Protein AF-A0A9D8N7C9-F1 (afdb_monomer)

Mean predicted aligned error: 7.02 Å

Structure (mmCIF, N/CA/C/O backbone):
data_AF-A0A9D8N7C9-F1
#
_entry.id   AF-A0A9D8N7C9-F1
#
loop_
_atom_site.group_PDB
_atom_site.id
_atom_site.type_symbol
_atom_site.label_atom_id
_atom_site.label_alt_id
_atom_site.label_comp_id
_atom_site.label_asym_id
_atom_site.label_entity_id
_atom_site.label_seq_id
_atom_site.pdbx_PDB_ins_code
_atom_site.Cartn_x
_atom_site.Cartn_y
_atom_site.Cartn_z
_atom_site.occupancy
_atom_site.B_iso_or_equiv
_atom_site.auth_seq_id
_atom_site.auth_comp_id
_atom_site.auth_asym_id
_atom_site.auth_atom_id
_atom_site.pdbx_PDB_model_num
ATOM 1 N N . MET A 1 1 ? 4.589 30.681 7.496 1.00 34.78 1 MET A N 1
ATOM 2 C CA . MET A 1 1 ? 4.362 29.617 6.488 1.00 34.78 1 MET A CA 1
ATOM 3 C C . MET A 1 1 ? 5.664 28.950 6.011 1.00 34.78 1 MET A C 1
ATOM 5 O O . MET A 1 1 ? 5.647 28.326 4.965 1.00 34.78 1 MET A O 1
ATOM 9 N N . ASN A 1 2 ? 6.758 29.014 6.794 1.00 29.53 2 ASN A N 1
ATOM 10 C CA . ASN A 1 2 ? 8.065 28.413 6.467 1.00 29.53 2 ASN A CA 1
ATOM 11 C C . ASN A 1 2 ? 8.733 27.691 7.665 1.00 29.53 2 ASN A C 1
ATOM 13 O O . ASN A 1 2 ? 9.914 27.383 7.609 1.00 29.53 2 ASN A O 1
ATOM 17 N N . GLU A 1 3 ? 7.995 27.392 8.743 1.00 24.97 3 GLU A N 1
ATOM 18 C CA . GLU A 1 3 ? 8.553 26.773 9.970 1.00 24.97 3 GLU A CA 1
ATOM 19 C C . GLU A 1 3 ? 7.894 25.439 10.372 1.00 24.97 3 GLU A C 1
ATOM 21 O O . GLU A 1 3 ? 8.267 24.838 11.372 1.00 24.97 3 GLU A O 1
ATOM 26 N N . LEU A 1 4 ? 6.965 24.916 9.565 1.00 28.16 4 LEU A N 1
ATOM 27 C CA . LEU A 1 4 ? 6.361 23.588 9.774 1.00 28.16 4 LEU A CA 1
ATOM 28 C C . LEU A 1 4 ? 7.067 22.462 8.992 1.00 28.16 4 LEU A C 1
ATOM 30 O O . LEU A 1 4 ? 6.778 21.294 9.223 1.00 28.16 4 LEU A O 1
ATOM 34 N N . LYS A 1 5 ? 8.021 22.788 8.106 1.00 29.34 5 LYS A N 1
ATOM 35 C CA . LYS A 1 5 ? 8.731 21.813 7.251 1.00 29.34 5 LYS A CA 1
ATOM 36 C C . LYS A 1 5 ? 10.056 21.288 7.829 1.00 29.34 5 LYS A C 1
ATOM 38 O O . LYS A 1 5 ? 10.644 20.384 7.254 1.00 29.34 5 LYS A O 1
ATOM 43 N N . THR A 1 6 ? 10.515 21.790 8.978 1.00 29.12 6 THR A N 1
ATOM 44 C CA . THR A 1 6 ? 11.883 21.512 9.475 1.00 29.12 6 THR A CA 1
ATOM 45 C C . THR A 1 6 ? 11.936 20.654 10.746 1.00 29.12 6 THR A C 1
ATOM 47 O O . THR A 1 6 ? 13.023 20.332 11.221 1.00 29.12 6 THR A O 1
ATOM 50 N N . ASN A 1 7 ? 10.789 20.251 11.309 1.00 28.12 7 ASN A N 1
ATOM 51 C CA . ASN A 1 7 ? 10.747 19.515 12.584 1.00 28.12 7 ASN A CA 1
ATOM 52 C C . ASN A 1 7 ? 10.652 17.986 12.464 1.00 28.12 7 ASN A C 1
ATOM 54 O O . ASN A 1 7 ? 10.838 17.309 13.473 1.00 28.12 7 ASN A O 1
ATOM 58 N N . TYR A 1 8 ? 10.467 17.432 11.263 1.00 35.28 8 TYR A N 1
ATOM 59 C CA . TYR A 1 8 ? 10.447 15.975 11.065 1.00 35.28 8 TYR A CA 1
ATOM 60 C C . TYR A 1 8 ? 11.842 15.350 10.865 1.00 35.28 8 TYR A C 1
ATOM 62 O O . TYR A 1 8 ? 12.012 14.164 11.102 1.00 35.28 8 TYR A O 1
ATOM 70 N N . MET A 1 9 ? 12.872 16.149 10.558 1.00 31.23 9 MET A N 1
ATOM 71 C CA . MET A 1 9 ? 14.242 15.665 10.287 1.00 31.23 9 MET A CA 1
ATOM 72 C C . MET A 1 9 ? 15.200 15.733 11.494 1.00 31.23 9 MET A C 1
ATOM 74 O O . MET A 1 9 ? 16.358 15.345 11.395 1.00 31.23 9 MET A O 1
ATOM 78 N N . LYS A 1 10 ? 14.762 16.248 12.653 1.00 27.30 10 LYS A N 1
ATOM 79 C CA . LYS A 1 10 ? 15.662 16.545 13.791 1.00 27.30 10 LYS A CA 1
ATOM 80 C C . LYS A 1 10 ? 15.684 15.518 14.927 1.00 27.30 10 LYS A C 1
ATOM 82 O O . LYS A 1 10 ? 16.455 15.703 15.863 1.00 27.30 10 LYS A O 1
ATOM 87 N N . HIS A 1 11 ? 14.901 14.440 14.869 1.00 30.00 11 HIS A N 1
ATOM 88 C CA . HIS A 1 11 ? 14.816 13.474 15.980 1.00 30.00 11 HIS A CA 1
ATOM 89 C C . HIS A 1 11 ? 15.692 12.213 15.841 1.00 30.00 11 HIS A C 1
ATOM 91 O O . HIS A 1 11 ? 15.720 11.414 16.771 1.00 30.00 11 HIS A O 1
ATOM 97 N N . TYR A 1 12 ? 16.492 12.075 14.777 1.00 31.92 12 TYR A N 1
ATOM 98 C CA . TYR A 1 12 ? 17.472 10.978 14.644 1.00 31.92 12 TYR A CA 1
ATOM 99 C C . TYR A 1 12 ? 18.850 11.265 15.277 1.00 31.92 12 TYR A C 1
ATOM 101 O O . TYR A 1 12 ? 19.696 10.380 15.379 1.00 31.92 12 TYR A O 1
ATOM 109 N N . TYR A 1 13 ? 19.080 12.477 15.793 1.00 29.83 13 TYR A N 1
ATOM 110 C CA . TYR A 1 13 ? 20.412 12.955 16.193 1.00 29.83 13 TYR A CA 1
ATOM 111 C C . TYR A 1 13 ? 20.994 12.406 17.514 1.00 29.83 13 TYR A C 1
ATOM 113 O O . TYR A 1 13 ? 22.057 12.861 17.930 1.00 29.83 13 TYR A O 1
ATOM 121 N N . TYR A 1 14 ? 20.370 11.419 18.168 1.00 26.64 14 TYR A N 1
ATOM 122 C CA . TYR A 1 14 ? 20.896 10.847 19.422 1.00 26.64 14 TYR A CA 1
ATOM 123 C C . TYR A 1 14 ? 21.146 9.330 19.420 1.00 26.64 14 TYR A C 1
ATOM 125 O O . TYR A 1 14 ? 21.561 8.805 20.450 1.00 26.64 14 TYR A O 1
ATOM 133 N N . LEU A 1 15 ? 20.980 8.619 18.295 1.00 29.38 15 LEU A N 1
ATOM 134 C CA . LEU A 1 15 ? 21.134 7.152 18.270 1.00 29.38 15 LEU A CA 1
ATOM 135 C C . LEU A 1 15 ? 22.480 6.618 17.737 1.00 29.38 15 LEU A C 1
ATOM 137 O O . LEU A 1 15 ? 22.733 5.421 17.828 1.00 29.38 15 LEU A O 1
ATOM 141 N N . ALA A 1 16 ? 23.377 7.469 17.236 1.00 28.81 16 ALA A N 1
ATOM 142 C CA . ALA A 1 16 ? 24.594 7.030 16.536 1.00 28.81 16 ALA A CA 1
ATOM 143 C C . ALA A 1 16 ? 25.861 6.904 17.413 1.00 28.81 16 ALA A C 1
ATOM 145 O O . ALA A 1 16 ? 26.976 6.964 16.897 1.00 28.81 16 ALA A O 1
ATOM 146 N N . LEU A 1 17 ? 25.740 6.753 18.737 1.00 27.50 17 LEU A N 1
ATOM 147 C CA . LEU A 1 17 ? 26.907 6.820 19.631 1.00 27.50 17 LEU A CA 1
ATOM 148 C C . LEU A 1 17 ? 26.978 5.692 20.662 1.00 27.50 17 LEU A C 1
ATOM 150 O O . LEU A 1 17 ? 27.202 5.956 21.837 1.00 27.50 17 LEU A O 1
ATOM 154 N N . LEU A 1 18 ? 26.817 4.431 20.241 1.00 28.52 18 LEU A N 1
ATOM 155 C CA . LEU A 1 18 ? 27.216 3.293 21.086 1.00 28.52 18 LEU A CA 1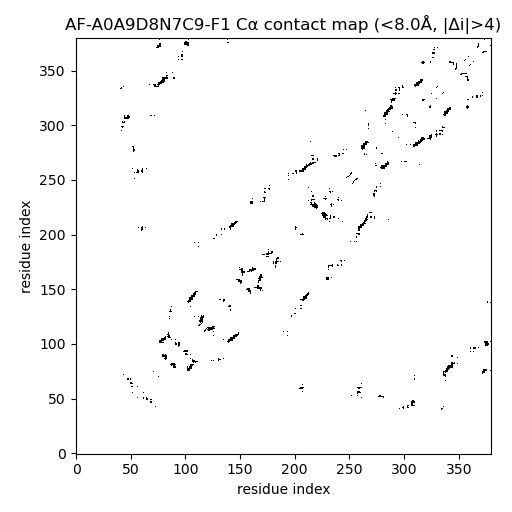
ATOM 156 C C . LEU A 1 18 ? 27.428 1.962 20.339 1.00 28.52 18 LEU A C 1
ATOM 158 O O . LEU A 1 18 ? 26.965 0.920 20.780 1.00 28.52 18 LEU A O 1
ATOM 162 N N . LEU A 1 19 ? 28.173 1.973 19.230 1.00 2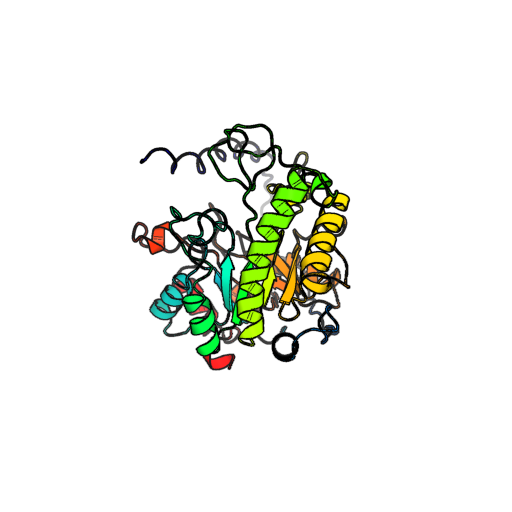9.94 19 LEU A N 1
ATOM 163 C CA . LEU A 1 19 ? 28.698 0.747 18.601 1.00 29.94 19 LEU A CA 1
ATOM 164 C C . LEU A 1 19 ? 30.126 0.977 18.080 1.00 29.94 19 LEU A C 1
ATOM 166 O O . LEU A 1 19 ? 30.432 0.877 16.898 1.00 29.94 19 LEU A O 1
ATOM 170 N N . LEU A 1 20 ? 31.023 1.318 19.000 1.00 32.97 20 LEU A N 1
ATOM 171 C CA . LEU A 1 20 ? 32.467 1.289 18.786 1.00 32.97 20 LEU A CA 1
ATOM 172 C C . LEU A 1 20 ? 33.104 0.766 20.071 1.00 32.97 20 LEU A C 1
ATOM 174 O O . LEU A 1 20 ? 32.859 1.345 21.125 1.00 32.97 20 LEU A O 1
ATOM 178 N N . LEU A 1 21 ? 33.917 -0.293 19.924 1.00 27.64 21 LEU A N 1
ATOM 179 C CA . LEU A 1 21 ? 34.784 -1.007 20.891 1.00 27.64 21 LEU A CA 1
ATOM 180 C C . LEU A 1 21 ? 34.313 -2.461 21.078 1.00 27.64 21 LEU A C 1
ATOM 182 O O . LEU A 1 21 ? 33.346 -2.721 21.782 1.00 27.64 21 LEU A O 1
ATOM 186 N N . ILE A 1 22 ? 34.913 -3.440 20.387 1.00 29.52 22 ILE A N 1
ATOM 187 C CA . ILE A 1 22 ? 35.977 -4.370 20.862 1.00 29.52 22 ILE A CA 1
ATOM 188 C C . ILE A 1 22 ? 36.045 -5.459 19.754 1.00 29.52 22 ILE A C 1
ATOM 190 O O . ILE A 1 22 ? 34.990 -5.893 19.314 1.00 29.52 22 ILE A O 1
ATOM 194 N N . VAL A 1 23 ? 37.148 -5.988 19.210 1.00 27.45 23 VAL A N 1
ATOM 195 C CA . VAL A 1 23 ? 38.592 -5.921 19.473 1.00 27.45 23 VAL A CA 1
ATOM 196 C C . VAL A 1 23 ? 39.330 -6.325 18.183 1.00 27.45 23 VAL A C 1
ATOM 198 O O . VAL A 1 23 ? 38.981 -7.311 17.538 1.00 27.45 23 VAL A O 1
ATOM 201 N N . CYS A 1 24 ? 40.388 -5.587 17.839 1.00 27.34 24 CYS A N 1
ATOM 202 C CA . CYS A 1 24 ? 41.450 -6.060 16.951 1.00 27.34 24 CYS A CA 1
ATOM 203 C C . CYS A 1 24 ? 42.297 -7.099 17.693 1.00 27.34 24 CYS A C 1
ATOM 205 O O . CYS A 1 24 ? 42.922 -6.764 18.698 1.00 27.34 24 CYS A O 1
ATOM 207 N N . SER A 1 25 ? 42.419 -8.311 17.155 1.00 30.22 25 SER A N 1
ATOM 208 C CA . SER A 1 25 ? 43.591 -9.150 17.413 1.00 30.22 25 SER A CA 1
ATOM 209 C C . SER A 1 25 ? 44.204 -9.564 16.078 1.00 30.22 25 SER A C 1
ATOM 211 O O . SER A 1 25 ? 43.508 -9.954 15.143 1.00 30.22 25 SER A O 1
ATOM 213 N N . LYS A 1 26 ? 45.511 -9.322 15.976 1.00 33.78 26 LYS A N 1
ATOM 214 C CA . LYS A 1 26 ? 46.361 -9.638 14.833 1.00 33.78 26 LYS A CA 1
ATOM 215 C C . LYS A 1 26 ? 46.663 -11.131 14.864 1.00 33.78 26 LYS A C 1
ATOM 217 O O . LYS A 1 26 ? 47.169 -11.583 15.879 1.00 33.78 26 LYS A O 1
ATOM 222 N N . ASP A 1 27 ? 46.475 -11.806 13.739 1.00 30.48 27 ASP A N 1
ATOM 223 C CA . ASP A 1 27 ? 47.363 -12.879 13.299 1.00 30.48 27 ASP A CA 1
ATOM 224 C C . ASP A 1 27 ? 47.460 -12.824 11.771 1.00 30.48 27 ASP A C 1
ATOM 226 O O . ASP A 1 27 ? 46.458 -12.793 11.054 1.00 30.48 27 ASP A O 1
ATOM 230 N N . ALA A 1 28 ? 48.697 -12.700 11.297 1.00 36.84 28 ALA A N 1
ATOM 231 C CA . ALA A 1 28 ? 49.067 -12.706 9.893 1.00 36.84 28 ALA A CA 1
ATOM 232 C C . ALA A 1 28 ? 49.281 -14.153 9.417 1.00 36.84 28 ALA A C 1
ATOM 234 O O . ALA A 1 28 ? 49.628 -15.030 10.203 1.00 36.84 28 ALA A O 1
ATOM 235 N N . ASP A 1 29 ? 49.116 -14.349 8.109 1.00 39.53 29 ASP A N 1
ATOM 236 C CA . ASP A 1 29 ? 49.432 -15.557 7.336 1.00 39.53 29 ASP A CA 1
ATOM 237 C C . ASP A 1 29 ? 48.456 -16.745 7.421 1.00 39.53 29 ASP A C 1
ATOM 239 O O . ASP A 1 29 ? 48.791 -17.861 7.812 1.00 39.53 29 ASP A O 1
ATOM 243 N N . ALA A 1 30 ? 47.262 -16.546 6.851 1.00 33.19 30 ALA A N 1
ATOM 244 C CA . ALA A 1 30 ? 46.501 -17.623 6.218 1.00 33.19 30 ALA A CA 1
ATOM 245 C C . ALA A 1 30 ? 45.880 -17.130 4.898 1.00 33.19 30 ALA A C 1
ATOM 247 O O . ALA A 1 30 ? 45.241 -16.081 4.847 1.00 33.19 30 ALA A O 1
ATOM 248 N N . LYS A 1 31 ? 46.080 -17.887 3.809 1.00 31.89 31 LYS A N 1
ATOM 249 C CA . LYS A 1 31 ? 45.479 -17.634 2.484 1.00 31.89 31 LYS A CA 1
ATOM 250 C C . LYS A 1 31 ? 43.962 -17.396 2.615 1.00 31.89 31 LYS A C 1
ATOM 252 O O . LYS A 1 31 ? 43.326 -18.153 3.352 1.00 31.89 31 LYS A O 1
ATOM 257 N N . PRO A 1 32 ? 43.354 -16.452 1.869 1.00 33.25 32 PRO A N 1
ATOM 258 C CA . PRO A 1 32 ? 41.915 -16.246 1.927 1.00 33.25 32 PRO A CA 1
ATOM 259 C C . PRO A 1 32 ? 41.213 -17.472 1.336 1.00 33.25 32 PRO A C 1
ATOM 261 O O . PRO A 1 32 ? 41.152 -17.660 0.122 1.00 33.25 32 PRO A O 1
ATOM 264 N N . LYS A 1 33 ? 40.681 -18.334 2.204 1.00 35.19 33 LYS A N 1
ATOM 265 C CA . LYS A 1 33 ? 39.538 -19.168 1.842 1.00 35.19 33 LYS A CA 1
ATOM 266 C C . LYS A 1 33 ? 38.354 -18.211 1.796 1.00 35.19 33 LYS A C 1
ATOM 268 O O . LYS A 1 33 ? 37.970 -17.677 2.833 1.00 35.19 33 LYS A O 1
ATOM 273 N N . GLY A 1 34 ? 37.846 -17.932 0.596 1.00 35.81 34 GLY A N 1
ATOM 274 C CA . GLY A 1 34 ? 36.622 -17.149 0.444 1.00 35.81 34 GLY A CA 1
ATOM 275 C C . GLY A 1 34 ? 35.503 -17.764 1.292 1.00 35.81 34 GLY A C 1
ATOM 276 O O . GLY A 1 34 ? 35.473 -18.992 1.441 1.00 35.81 34 GLY A O 1
ATOM 277 N N . PRO A 1 35 ? 34.608 -16.957 1.881 1.00 43.28 35 PRO A N 1
ATOM 278 C CA . PRO A 1 35 ? 33.449 -17.512 2.545 1.00 43.28 35 PRO A CA 1
ATOM 279 C C . PRO A 1 35 ? 32.576 -18.147 1.462 1.00 43.28 35 PRO A C 1
ATOM 281 O O . PRO A 1 35 ? 31.939 -17.455 0.671 1.00 43.28 35 PRO A O 1
ATOM 284 N N . ASN A 1 36 ? 32.552 -19.478 1.419 1.00 41.72 36 ASN A N 1
ATOM 285 C CA . ASN A 1 36 ? 31.376 -20.193 0.948 1.00 41.72 36 ASN A CA 1
ATOM 286 C C . ASN A 1 36 ? 30.276 -19.912 1.979 1.00 41.72 36 ASN A C 1
ATOM 288 O O . ASN A 1 36 ? 30.030 -20.738 2.857 1.00 41.72 36 ASN A O 1
ATOM 292 N N . ASP A 1 37 ? 29.680 -18.719 1.926 1.00 44.12 37 ASP A N 1
ATOM 293 C CA . ASP A 1 37 ? 28.362 -18.517 2.515 1.00 44.12 37 ASP A CA 1
ATOM 294 C C . ASP A 1 37 ? 27.444 -19.492 1.765 1.00 44.12 37 ASP A C 1
ATOM 296 O O . ASP A 1 37 ? 27.419 -19.439 0.526 1.00 44.12 37 ASP A O 1
ATOM 300 N N . PRO A 1 38 ? 26.799 -20.470 2.428 1.00 46.22 38 PRO A N 1
ATOM 301 C CA . PRO A 1 38 ? 25.835 -21.316 1.748 1.00 46.22 38 PRO A CA 1
ATOM 302 C C . PRO A 1 38 ? 24.824 -20.390 1.076 1.00 46.22 38 PRO A C 1
ATOM 304 O O . PRO A 1 38 ? 24.117 -19.651 1.757 1.00 46.22 38 PRO A O 1
ATOM 307 N N . GLN A 1 39 ? 24.795 -20.385 -0.261 1.00 56.03 39 GLN A N 1
ATOM 308 C CA . GLN A 1 39 ? 23.803 -19.618 -1.003 1.00 56.03 39 GLN A CA 1
ATOM 309 C C . GLN A 1 39 ? 22.437 -20.103 -0.525 1.00 56.03 39 GLN A C 1
ATOM 311 O O . GLN A 1 39 ? 22.038 -21.227 -0.822 1.00 56.03 39 GLN A O 1
ATOM 316 N N . LEU A 1 40 ? 21.766 -19.285 0.287 1.00 61.59 40 LEU A N 1
ATOM 317 C CA . LEU A 1 40 ? 20.406 -19.543 0.729 1.00 61.59 40 LEU A CA 1
ATOM 318 C C . LEU A 1 40 ? 19.558 -19.734 -0.526 1.00 61.59 40 LEU A C 1
ATOM 320 O O . LEU A 1 40 ? 19.389 -18.801 -1.312 1.00 61.59 40 LEU A O 1
ATOM 324 N N . GLU A 1 41 ? 19.060 -20.953 -0.728 1.00 77.38 41 GLU A N 1
ATOM 325 C CA . GLU A 1 41 ? 18.169 -21.234 -1.844 1.00 77.38 41 GLU A CA 1
ATOM 326 C C . GLU A 1 41 ? 16.935 -20.335 -1.738 1.00 77.38 41 GLU A C 1
ATOM 328 O O . GLU A 1 41 ? 16.357 -20.143 -0.662 1.00 77.38 41 GLU A O 1
ATOM 333 N N . THR A 1 42 ? 16.550 -19.742 -2.865 1.00 82.06 42 THR A N 1
ATOM 334 C CA . THR A 1 42 ? 15.326 -18.950 -2.951 1.00 82.06 42 THR A CA 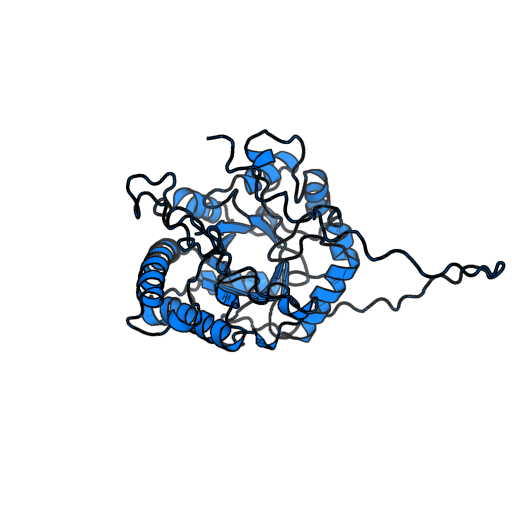1
ATOM 335 C C . THR A 1 42 ? 14.120 -19.848 -2.709 1.00 82.06 42 THR A C 1
ATOM 337 O O . THR A 1 42 ? 13.930 -20.836 -3.417 1.00 82.06 42 THR A O 1
ATOM 340 N N . VAL A 1 43 ? 13.268 -19.474 -1.757 1.00 88.06 43 VAL A N 1
ATOM 341 C CA . VAL A 1 43 ? 11.982 -20.132 -1.532 1.00 88.06 43 VAL A CA 1
ATOM 342 C C . VAL A 1 43 ? 10.913 -19.387 -2.304 1.00 88.06 43 VAL A C 1
ATOM 344 O O . VAL A 1 43 ? 10.579 -18.261 -1.964 1.00 88.06 43 VAL A O 1
ATOM 347 N N . VAL A 1 44 ? 10.377 -20.032 -3.337 1.00 84.69 44 VAL A N 1
ATOM 348 C CA . VAL A 1 44 ? 9.267 -19.502 -4.132 1.00 84.69 44 VAL A CA 1
ATOM 349 C C . VAL A 1 44 ? 7.998 -20.273 -3.804 1.00 84.69 44 VAL A C 1
ATOM 351 O O . VAL A 1 44 ? 7.971 -21.503 -3.882 1.00 84.69 44 VAL A O 1
ATOM 354 N N . ASN A 1 45 ? 6.927 -19.547 -3.497 1.00 89.81 45 ASN A N 1
ATOM 355 C CA . ASN A 1 45 ? 5.612 -20.140 -3.293 1.00 89.81 45 ASN A CA 1
ATOM 356 C C . ASN A 1 45 ? 5.045 -20.637 -4.627 1.00 89.81 45 ASN A C 1
ATOM 358 O O . ASN A 1 45 ? 4.795 -19.854 -5.541 1.00 89.81 45 ASN A O 1
ATOM 362 N N . THR A 1 46 ? 4.856 -21.952 -4.740 1.00 84.38 46 THR A N 1
ATOM 363 C CA . THR A 1 46 ? 4.367 -22.617 -5.962 1.00 84.38 46 THR A CA 1
ATOM 364 C C . THR A 1 46 ? 2.899 -23.032 -5.878 1.00 84.38 46 THR A C 1
ATOM 366 O O . THR A 1 46 ? 2.267 -23.230 -6.910 1.00 84.38 46 THR A O 1
ATOM 369 N N . ASN A 1 47 ? 2.334 -23.099 -4.669 1.00 86.56 47 ASN A N 1
ATOM 370 C CA . ASN A 1 47 ? 0.943 -23.480 -4.410 1.00 86.56 47 ASN A CA 1
ATOM 371 C C . ASN A 1 47 ? 0.094 -22.249 -4.057 1.00 86.56 47 ASN A C 1
ATOM 373 O O . ASN A 1 47 ? -0.521 -22.186 -2.993 1.00 86.56 47 ASN A O 1
ATOM 377 N N . ILE A 1 48 ? 0.105 -21.246 -4.935 1.00 90.69 48 ILE A N 1
ATOM 378 C CA . ILE A 1 48 ? -0.665 -20.013 -4.745 1.00 90.69 48 ILE A CA 1
ATOM 379 C C . ILE A 1 48 ? -2.160 -20.305 -4.905 1.00 90.69 48 ILE A C 1
ATOM 381 O O . ILE A 1 48 ? -2.578 -20.924 -5.883 1.00 90.69 48 ILE A O 1
ATOM 385 N N . CYS A 1 49 ? -2.977 -19.828 -3.964 1.00 87.25 49 CYS A N 1
ATOM 386 C CA . CYS A 1 49 ? -4.427 -19.827 -4.139 1.00 87.25 49 CYS A CA 1
ATOM 387 C C . CYS A 1 49 ? -4.793 -18.861 -5.275 1.00 87.25 49 CYS A C 1
ATOM 389 O O . CYS A 1 49 ? -4.530 -17.667 -5.156 1.00 87.25 49 CYS A O 1
ATOM 391 N N . GLU A 1 50 ? -5.387 -19.353 -6.367 1.00 92.38 50 GLU A N 1
ATOM 392 C CA . GLU A 1 50 ? -5.752 -18.527 -7.532 1.00 92.38 50 GLU A CA 1
ATOM 393 C C . GLU A 1 50 ? -7.117 -17.829 -7.403 1.00 92.38 50 GLU A C 1
ATOM 395 O O . GLU A 1 50 ? -7.509 -17.067 -8.288 1.00 92.38 50 GLU A O 1
ATOM 400 N N . THR A 1 51 ? -7.845 -18.061 -6.312 1.00 95.38 51 THR A N 1
ATOM 401 C CA . THR A 1 51 ? -9.114 -17.387 -6.006 1.00 95.38 51 THR A CA 1
ATOM 402 C C . THR A 1 51 ? -8.914 -16.338 -4.925 1.00 95.38 51 THR A C 1
ATOM 404 O O . THR A 1 51 ? -8.232 -16.606 -3.934 1.00 95.38 51 THR A O 1
ATOM 407 N N . LEU A 1 52 ? -9.535 -15.172 -5.105 1.00 98.50 52 LEU A N 1
ATOM 408 C CA . LEU A 1 52 ? -9.545 -14.122 -4.087 1.00 98.50 52 LEU A CA 1
ATOM 409 C C . LEU A 1 52 ? -10.298 -14.576 -2.830 1.00 98.50 52 LEU A C 1
ATOM 411 O O . LEU A 1 52 ? -11.227 -15.381 -2.904 1.00 98.50 52 LEU A O 1
ATOM 415 N N . VAL A 1 53 ? -9.925 -14.020 -1.677 1.00 98.00 53 VAL A N 1
ATOM 416 C CA . VAL A 1 53 ? -10.558 -14.322 -0.385 1.00 98.00 53 VAL A CA 1
ATOM 417 C C . VAL A 1 53 ? -12.022 -13.891 -0.328 1.00 98.00 53 VAL A C 1
ATOM 419 O O . VAL A 1 53 ? -12.812 -14.497 0.389 1.00 98.00 53 VAL A O 1
ATOM 422 N N . ASN A 1 54 ? -12.404 -12.866 -1.098 1.00 98.31 54 ASN A N 1
ATOM 423 C CA . ASN A 1 54 ? -13.801 -12.485 -1.264 1.00 98.31 54 ASN A CA 1
ATOM 424 C C . ASN A 1 54 ? -14.473 -13.395 -2.315 1.00 98.31 54 ASN A C 1
ATOM 426 O O . ASN A 1 54 ? -14.206 -13.229 -3.508 1.00 98.31 54 ASN A O 1
ATOM 430 N N . PRO A 1 55 ? -15.405 -14.288 -1.930 1.00 97.00 55 PRO A N 1
ATOM 431 C CA . PRO A 1 55 ? -16.065 -15.194 -2.873 1.00 97.00 55 PRO A CA 1
ATOM 432 C C . PRO A 1 55 ? -16.976 -14.474 -3.878 1.00 97.00 55 PRO A C 1
ATOM 434 O O . PRO A 1 55 ? -17.342 -15.052 -4.897 1.00 97.00 55 PRO A O 1
ATOM 437 N N . ASN A 1 56 ? -17.346 -13.220 -3.600 1.00 98.25 56 ASN A N 1
ATOM 438 C CA . ASN A 1 56 ? -18.162 -12.385 -4.477 1.00 98.25 56 ASN A CA 1
ATOM 439 C C . ASN A 1 56 ? -17.321 -11.403 -5.305 1.00 98.25 56 ASN A C 1
ATOM 441 O O . ASN A 1 56 ? -17.889 -10.452 -5.845 1.00 98.25 56 ASN A O 1
ATOM 445 N N . ALA A 1 57 ? -15.994 -11.585 -5.371 1.00 98.62 57 ALA A N 1
ATOM 446 C CA . ALA A 1 57 ? -15.105 -10.693 -6.108 1.00 98.62 57 ALA A CA 1
ATOM 447 C C . ALA A 1 57 ? -15.583 -10.471 -7.554 1.00 98.62 57 ALA A C 1
ATOM 449 O O . ALA A 1 57 ? -16.084 -11.392 -8.206 1.00 98.62 57 ALA A O 1
ATOM 450 N N . THR A 1 58 ? -15.431 -9.248 -8.073 1.00 98.88 58 THR A N 1
ATOM 451 C CA . THR A 1 58 ? -15.805 -8.973 -9.467 1.00 98.88 58 THR A CA 1
ATOM 452 C C . THR A 1 58 ? -14.917 -9.761 -10.428 1.00 98.88 58 THR A C 1
ATOM 454 O O . THR A 1 58 ? -13.783 -10.130 -10.102 1.00 98.88 58 THR A O 1
ATOM 457 N N . ALA A 1 59 ? -15.416 -10.000 -11.642 1.00 98.69 59 ALA A N 1
ATOM 458 C CA . ALA A 1 59 ? -14.666 -10.725 -12.663 1.00 98.69 59 ALA A CA 1
ATOM 459 C C . ALA A 1 59 ? -13.326 -10.040 -12.981 1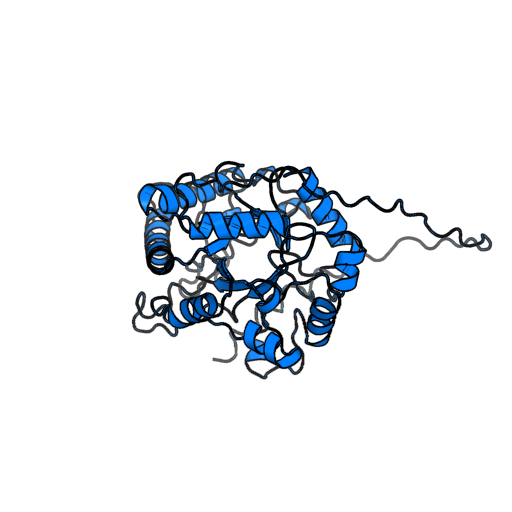.00 98.69 59 ALA A C 1
ATOM 461 O O . ALA A 1 59 ? -12.322 -10.717 -13.187 1.00 98.69 59 ALA A O 1
ATOM 462 N N . GLU A 1 60 ? -13.285 -8.708 -12.964 1.00 98.75 60 GLU A N 1
ATOM 463 C CA . GLU A 1 60 ? -12.084 -7.916 -13.223 1.00 98.75 60 GLU A CA 1
ATOM 464 C C . GLU A 1 60 ? -11.053 -8.055 -12.097 1.00 98.75 60 GLU A C 1
ATOM 466 O O . GLU A 1 60 ? -9.864 -8.208 -12.380 1.00 98.75 60 GLU A O 1
ATOM 471 N N . ALA A 1 61 ? -11.486 -8.065 -10.830 1.00 98.88 61 ALA A N 1
ATOM 472 C CA . ALA A 1 61 ? -10.589 -8.285 -9.692 1.00 98.88 61 ALA A CA 1
ATOM 473 C C . ALA A 1 61 ? -10.009 -9.700 -9.717 1.00 98.88 61 ALA A C 1
ATOM 475 O O . ALA A 1 61 ? -8.795 -9.884 -9.606 1.00 98.88 61 ALA A O 1
ATOM 476 N N . GLN A 1 62 ? -10.859 -10.696 -9.963 1.00 98.81 62 GLN A N 1
ATOM 477 C CA . GLN A 1 62 ? -10.435 -12.086 -10.072 1.00 98.81 62 GLN A CA 1
ATOM 478 C C . GLN A 1 62 ? -9.494 -12.313 -11.271 1.00 98.81 62 GLN A C 1
ATOM 480 O O . GLN A 1 62 ? -8.517 -13.058 -11.150 1.00 98.81 62 GLN A O 1
ATOM 485 N N . ALA A 1 63 ? -9.735 -11.653 -12.408 1.00 98.56 63 ALA A N 1
ATOM 486 C CA . ALA A 1 63 ? -8.866 -11.718 -13.582 1.00 98.56 63 ALA A CA 1
ATOM 487 C C . ALA A 1 63 ? -7.506 -11.044 -13.339 1.00 98.56 63 ALA A C 1
ATOM 489 O O . ALA A 1 63 ? -6.473 -11.601 -13.719 1.00 98.56 63 ALA A O 1
ATOM 490 N N . LEU A 1 64 ? -7.489 -9.879 -12.677 1.00 98.81 64 LEU A N 1
ATOM 491 C CA . LEU A 1 64 ? -6.254 -9.204 -12.274 1.00 98.81 64 LEU A CA 1
ATOM 492 C C . LEU A 1 64 ? -5.416 -10.107 -11.361 1.00 98.81 64 LEU A C 1
ATOM 494 O O . LEU A 1 64 ? -4.231 -10.319 -11.622 1.00 98.81 64 LEU A O 1
ATOM 498 N N . TYR A 1 65 ? -6.041 -10.690 -10.339 1.00 98.81 65 TYR A N 1
ATOM 499 C CA . TYR A 1 65 ? -5.367 -11.575 -9.395 1.00 98.81 65 TYR A CA 1
ATOM 500 C C . TYR A 1 65 ? -4.803 -12.834 -10.073 1.00 98.81 65 TYR A C 1
ATOM 502 O O . TYR A 1 65 ? -3.633 -13.162 -9.895 1.00 98.81 65 TYR A O 1
ATOM 510 N N . GLN A 1 66 ? -5.565 -13.488 -10.957 1.00 98.38 66 GLN A N 1
ATOM 511 C CA . GLN A 1 66 ? -5.062 -14.630 -11.736 1.00 98.38 66 GLN A CA 1
ATOM 512 C C . GLN A 1 66 ? -3.888 -14.254 -12.646 1.00 98.38 66 GLN A C 1
ATOM 514 O O . GLN A 1 66 ? -2.956 -15.044 -12.822 1.00 98.38 66 GLN A O 1
ATOM 519 N N . LYS A 1 67 ? -3.904 -13.053 -13.236 1.00 98.00 67 LYS A N 1
ATOM 520 C CA . LYS A 1 67 ? -2.778 -12.556 -14.036 1.00 98.00 67 LYS A CA 1
ATOM 521 C C . LYS A 1 67 ? -1.531 -12.369 -13.169 1.00 98.00 67 LYS A C 1
ATOM 523 O O . LYS A 1 67 ? -0.456 -12.800 -13.581 1.00 98.00 67 LYS A O 1
ATOM 528 N N . MET A 1 68 ? -1.683 -11.831 -11.956 1.00 98.44 68 MET A N 1
ATOM 529 C CA . MET A 1 68 ? -0.600 -11.755 -10.968 1.00 98.44 68 MET A CA 1
ATOM 530 C C . MET A 1 68 ? -0.056 -13.145 -10.614 1.00 98.44 68 MET A C 1
ATOM 532 O O . MET A 1 68 ? 1.153 -13.341 -10.711 1.00 98.44 68 MET A O 1
ATOM 536 N N . CYS A 1 69 ? -0.914 -14.135 -10.332 1.00 97.50 69 CYS A N 1
ATOM 537 C CA . CYS A 1 69 ? -0.482 -15.513 -10.056 1.00 97.50 69 CYS A CA 1
ATOM 538 C C . CYS A 1 69 ? 0.359 -16.104 -11.198 1.00 97.50 69 CYS A C 1
ATOM 540 O O . CYS A 1 69 ? 1.376 -16.752 -10.960 1.00 97.50 69 CYS A O 1
ATOM 542 N N . ARG A 1 70 ? -0.022 -15.853 -12.459 1.00 95.69 70 ARG A N 1
ATOM 543 C CA . ARG A 1 70 ? 0.709 -16.361 -13.636 1.00 95.69 70 ARG A CA 1
ATOM 544 C C . ARG A 1 70 ? 2.083 -15.722 -13.822 1.00 95.69 70 ARG A C 1
ATOM 546 O O . ARG A 1 70 ? 2.967 -16.382 -14.380 1.00 95.69 70 ARG A O 1
ATOM 553 N N . VAL A 1 71 ? 2.230 -14.457 -13.427 1.00 96.12 71 VAL A N 1
ATOM 554 C CA . VAL A 1 71 ? 3.469 -13.669 -13.539 1.00 96.12 71 VAL A CA 1
ATOM 555 C C . VAL A 1 71 ? 4.394 -13.901 -12.346 1.00 96.12 71 VAL A C 1
ATOM 557 O O . VAL A 1 71 ? 5.615 -13.853 -12.514 1.00 96.12 71 VAL A O 1
ATOM 560 N N . TYR A 1 72 ? 3.830 -14.202 -11.174 1.00 97.12 72 TYR A N 1
ATOM 561 C CA . TYR A 1 72 ? 4.571 -14.385 -9.935 1.00 97.12 72 TYR A CA 1
ATOM 562 C C . TYR A 1 72 ? 5.773 -15.317 -10.117 1.00 97.12 72 TYR A C 1
ATOM 564 O O . TYR A 1 72 ? 5.681 -16.371 -10.751 1.00 97.12 72 TYR A O 1
ATOM 572 N N . SER A 1 73 ? 6.920 -14.896 -9.581 1.00 94.06 73 SER A N 1
ATOM 573 C CA . SER A 1 73 ? 8.249 -15.518 -9.707 1.00 94.06 73 SER A CA 1
ATOM 574 C C . SER A 1 73 ? 8.910 -15.549 -11.091 1.00 94.06 73 SER A C 1
ATOM 576 O O . SER A 1 73 ? 10.100 -15.852 -11.177 1.00 94.06 73 SER A O 1
ATOM 578 N N . LYS A 1 74 ? 8.201 -15.198 -12.170 1.00 95.75 74 LYS A N 1
ATOM 579 C CA . LYS A 1 74 ? 8.773 -15.138 -13.529 1.00 95.75 74 LYS A CA 1
ATOM 580 C C . LYS A 1 74 ? 9.306 -13.752 -13.857 1.00 95.75 74 LYS A C 1
ATOM 582 O O . LYS A 1 74 ? 10.381 -13.636 -14.440 1.00 95.75 74 LYS A O 1
ATOM 587 N N . LYS A 1 75 ? 8.549 -12.723 -13.478 1.00 97.56 75 LYS A N 1
ATOM 588 C CA . LYS A 1 75 ? 8.907 -11.305 -13.575 1.00 97.56 75 LYS A CA 1
ATOM 589 C C . LYS A 1 75 ? 8.293 -10.540 -12.408 1.00 97.56 75 LYS A C 1
ATOM 591 O O . LYS A 1 75 ? 7.312 -11.001 -11.829 1.00 97.56 75 LYS A O 1
ATOM 596 N N . ALA A 1 76 ? 8.848 -9.376 -12.096 1.00 98.50 76 ALA A N 1
ATOM 597 C CA . ALA A 1 76 ? 8.189 -8.406 -11.235 1.00 98.50 76 ALA A CA 1
ATOM 598 C C . ALA A 1 76 ? 7.368 -7.412 -12.054 1.00 98.50 76 ALA A C 1
ATOM 600 O O . ALA A 1 76 ? 7.751 -6.996 -13.150 1.00 98.50 76 ALA A O 1
ATOM 601 N N . ILE A 1 77 ? 6.242 -7.008 -11.487 1.00 98.88 77 ILE A N 1
ATOM 602 C CA . ILE A 1 77 ? 5.403 -5.931 -11.995 1.00 98.88 77 ILE A CA 1
ATOM 603 C C . ILE A 1 77 ? 5.994 -4.610 -11.479 1.00 98.88 77 ILE A C 1
ATOM 605 O O . ILE A 1 77 ? 6.267 -4.479 -10.288 1.00 98.88 77 ILE A O 1
ATOM 609 N N . SER A 1 78 ? 6.235 -3.636 -12.358 1.00 98.94 78 SER A N 1
ATOM 610 C CA . SER A 1 78 ? 6.728 -2.319 -11.929 1.00 98.94 78 SER A CA 1
ATOM 611 C C . SER A 1 78 ? 5.608 -1.491 -11.300 1.00 98.94 78 SER A C 1
ATOM 613 O O . SER A 1 78 ? 4.516 -1.394 -11.864 1.00 98.94 78 SER A O 1
ATOM 615 N N . GLY A 1 79 ? 5.874 -0.868 -10.155 1.00 98.81 79 GLY A N 1
ATOM 616 C CA . GLY A 1 79 ? 4.932 0.015 -9.477 1.00 98.81 79 GLY A CA 1
ATOM 617 C C . GLY A 1 79 ? 5.559 1.338 -9.064 1.00 98.81 79 GLY A C 1
ATOM 618 O O . GLY A 1 79 ? 6.765 1.429 -8.860 1.00 98.81 79 GLY A O 1
ATOM 619 N N . VAL A 1 80 ? 4.716 2.355 -8.933 1.00 98.88 80 VAL A N 1
ATOM 620 C CA . VAL A 1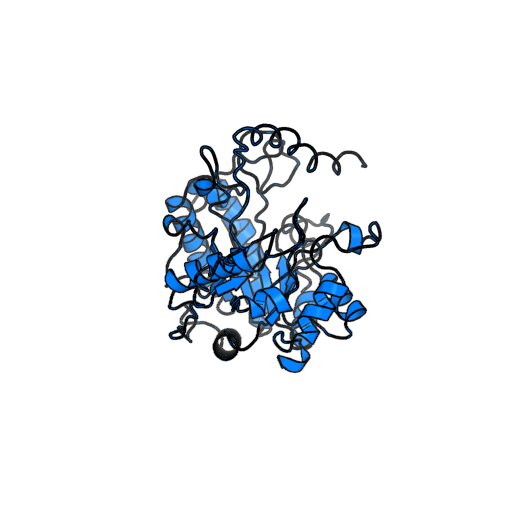 80 ? 5.025 3.644 -8.303 1.00 98.88 80 VAL A CA 1
ATOM 621 C C . VAL A 1 80 ? 3.894 4.024 -7.354 1.00 98.88 80 VAL A C 1
ATOM 623 O O . VAL A 1 80 ? 2.748 3.603 -7.549 1.00 98.88 80 VAL A O 1
ATOM 626 N N . VAL A 1 81 ? 4.204 4.826 -6.344 1.00 98.75 81 VAL A N 1
ATOM 627 C CA . VAL A 1 81 ? 3.194 5.536 -5.551 1.00 98.75 81 VAL A CA 1
ATOM 628 C C . VAL A 1 81 ? 2.940 6.921 -6.153 1.00 98.75 81 VAL A C 1
ATOM 630 O O . VAL A 1 81 ? 3.793 7.473 -6.843 1.00 98.75 81 VAL A O 1
ATOM 633 N N . ALA A 1 82 ? 1.759 7.485 -5.923 1.00 98.62 82 ALA A N 1
ATOM 634 C CA . ALA A 1 82 ? 1.468 8.880 -6.223 1.00 98.62 82 ALA A CA 1
ATOM 635 C C . ALA A 1 82 ? 2.368 9.829 -5.409 1.00 98.62 82 ALA A C 1
ATOM 637 O O . ALA A 1 82 ? 2.771 9.503 -4.294 1.00 98.62 82 ALA A O 1
ATOM 638 N N . ASP A 1 83 ? 2.607 11.041 -5.920 1.00 98.19 83 ASP A N 1
ATOM 639 C CA . ASP A 1 83 ? 3.205 12.122 -5.125 1.00 98.19 83 ASP A CA 1
ATOM 640 C C . ASP A 1 83 ? 2.189 12.549 -4.057 1.00 98.19 83 ASP A C 1
ATOM 642 O O . ASP A 1 83 ? 1.212 13.236 -4.366 1.00 98.19 83 ASP A O 1
ATOM 646 N N . ILE A 1 84 ? 2.388 12.084 -2.822 1.00 96.44 84 ILE A N 1
ATOM 647 C CA . ILE A 1 84 ? 1.504 12.252 -1.658 1.00 96.44 84 ILE A CA 1
ATOM 648 C C . ILE A 1 84 ? 0.176 11.477 -1.740 1.00 96.44 84 ILE A C 1
ATOM 650 O O . ILE A 1 84 ? -0.099 10.691 -0.837 1.00 96.44 84 ILE A O 1
ATOM 654 N N . ASP A 1 85 ? -0.682 11.708 -2.743 1.00 96.19 85 ASP A N 1
ATOM 655 C CA . ASP A 1 85 ? -2.042 11.134 -2.747 1.00 96.19 85 ASP A CA 1
ATOM 656 C C . ASP A 1 85 ? -2.656 10.775 -4.114 1.00 96.19 85 ASP A C 1
ATOM 658 O O . ASP A 1 85 ? -2.797 9.593 -4.433 1.00 96.19 85 ASP A O 1
ATOM 662 N N . TRP A 1 86 ? -3.119 11.756 -4.894 1.00 97.94 86 TRP A N 1
ATOM 663 C CA . TRP A 1 86 ? -4.154 11.570 -5.921 1.00 97.94 86 TRP A CA 1
ATOM 664 C C . TRP A 1 86 ? -3.702 11.970 -7.331 1.00 97.94 86 TRP A C 1
ATOM 666 O O . TRP A 1 86 ? -4.348 12.762 -8.020 1.00 97.94 86 TRP A O 1
ATOM 676 N N . ASN A 1 87 ? -2.557 11.444 -7.770 1.00 98.50 87 ASN A N 1
ATOM 677 C CA . ASN A 1 87 ? -1.951 11.758 -9.066 1.00 98.50 87 ASN A CA 1
ATOM 678 C C . ASN A 1 87 ? -1.056 10.615 -9.588 1.00 98.50 87 ASN A C 1
ATOM 680 O O . ASN A 1 87 ? -0.947 9.558 -8.969 1.00 98.50 87 ASN A O 1
ATOM 684 N N . THR A 1 88 ? -0.432 10.837 -10.745 1.00 98.44 88 THR A N 1
ATOM 685 C CA . THR A 1 88 ? 0.478 9.894 -11.418 1.00 98.44 88 THR A CA 1
ATOM 686 C C . THR A 1 88 ? 1.864 10.497 -11.673 1.00 98.44 88 THR A C 1
ATOM 688 O O . THR A 1 88 ? 2.559 10.058 -12.585 1.00 98.44 88 THR A O 1
ATOM 691 N N . ARG A 1 89 ? 2.280 11.513 -10.898 1.00 98.25 89 ARG A N 1
ATOM 692 C CA . ARG A 1 89 ? 3.519 12.273 -11.162 1.00 98.25 89 ARG A CA 1
ATOM 693 C C . ARG A 1 89 ? 4.763 11.386 -11.189 1.00 98.25 89 ARG A C 1
ATOM 695 O O . ARG A 1 89 ? 5.596 11.534 -12.077 1.00 98.25 89 ARG A O 1
ATOM 702 N N . GLU A 1 90 ? 4.855 10.410 -10.287 1.00 98.75 90 GLU A N 1
ATOM 703 C CA . GLU A 1 90 ? 5.985 9.476 -10.303 1.00 98.75 90 GLU A CA 1
ATOM 704 C C . GLU A 1 90 ? 5.978 8.559 -11.526 1.00 98.75 90 GLU A C 1
ATOM 706 O O . GLU A 1 90 ? 7.029 8.261 -12.092 1.00 98.75 90 GLU A O 1
ATOM 711 N N . ALA A 1 91 ? 4.801 8.163 -12.019 1.00 98.75 91 ALA A N 1
ATOM 712 C CA . ALA A 1 91 ? 4.717 7.423 -13.274 1.00 98.75 91 ALA A CA 1
ATOM 713 C C . ALA A 1 91 ? 5.218 8.271 -14.456 1.00 98.75 91 ALA A C 1
ATOM 715 O O . ALA A 1 91 ? 5.906 7.746 -15.336 1.00 98.75 91 ALA A O 1
ATOM 716 N N . ASP A 1 92 ? 4.917 9.575 -14.456 1.00 98.56 92 ASP A N 1
ATOM 717 C CA . ASP A 1 92 ? 5.396 10.522 -15.466 1.00 98.56 92 ASP A CA 1
ATOM 718 C C . ASP A 1 92 ? 6.926 10.686 -15.406 1.00 98.56 92 ASP A C 1
ATOM 720 O O . ASP A 1 92 ? 7.583 10.698 -16.452 1.00 98.56 92 ASP A O 1
ATOM 724 N N . ASN A 1 93 ? 7.514 10.738 -14.204 1.00 98.56 93 ASN A N 1
ATOM 725 C CA . ASN A 1 93 ? 8.969 10.756 -14.007 1.00 98.56 93 ASN A CA 1
ATOM 726 C C . ASN A 1 93 ? 9.630 9.510 -14.603 1.00 98.56 93 ASN A C 1
ATOM 728 O O . ASN A 1 93 ? 10.550 9.617 -15.420 1.00 98.56 93 ASN A O 1
ATOM 732 N N . VAL A 1 94 ? 9.114 8.325 -14.265 1.00 98.81 94 VAL A N 1
ATOM 733 C CA . VAL A 1 94 ? 9.618 7.051 -14.793 1.00 98.81 94 VAL A CA 1
ATOM 734 C C . VAL A 1 94 ? 9.526 7.016 -16.317 1.00 98.81 94 VAL A C 1
ATOM 736 O O . VAL A 1 94 ? 10.496 6.636 -16.986 1.00 98.81 94 VAL A O 1
ATOM 739 N N . HIS A 1 95 ? 8.409 7.475 -16.887 1.00 98.75 95 HIS A N 1
ATOM 740 C CA . HIS A 1 95 ? 8.255 7.563 -18.335 1.00 98.75 95 HIS A CA 1
ATOM 741 C C . HIS A 1 95 ? 9.261 8.522 -18.970 1.00 98.75 95 HIS A C 1
ATOM 743 O O . HIS A 1 95 ? 9.901 8.169 -19.961 1.00 98.75 95 HIS A O 1
ATOM 749 N N . LYS A 1 96 ? 9.474 9.696 -18.373 1.00 98.50 96 LYS A N 1
ATOM 750 C CA . LYS A 1 96 ? 10.465 10.672 -18.834 1.00 98.50 96 LYS A CA 1
ATOM 751 C C . LYS A 1 96 ? 11.889 10.107 -18.820 1.00 98.50 96 LYS A C 1
ATOM 753 O O . LYS A 1 96 ? 12.656 10.387 -19.739 1.00 98.50 96 LYS A O 1
ATOM 758 N N . TRP A 1 97 ? 12.259 9.324 -17.808 1.00 98.44 97 TRP A N 1
ATOM 759 C CA . TRP A 1 97 ? 13.614 8.775 -17.680 1.00 98.44 97 TRP A CA 1
ATOM 760 C C . TRP A 1 97 ? 13.888 7.575 -18.585 1.00 98.44 97 TRP A C 1
ATOM 762 O O . TRP A 1 97 ? 15.027 7.378 -19.014 1.00 98.44 97 TRP A O 1
ATOM 772 N N . THR A 1 98 ? 12.870 6.752 -18.832 1.00 98.62 98 THR A N 1
ATOM 773 C CA . THR A 1 98 ? 13.050 5.410 -19.411 1.00 98.62 98 THR A CA 1
ATOM 774 C C . THR A 1 98 ? 12.329 5.205 -20.741 1.00 98.62 98 THR A C 1
ATOM 776 O O . THR A 1 98 ? 12.593 4.226 -21.436 1.00 98.62 98 THR A O 1
ATOM 779 N N . GLY A 1 99 ? 11.394 6.091 -21.095 1.00 98.56 99 GLY A N 1
ATOM 780 C CA . GLY A 1 99 ? 10.457 5.901 -22.203 1.00 98.56 99 GLY A CA 1
ATOM 781 C C . GLY A 1 99 ? 9.370 4.853 -21.929 1.00 98.56 99 GLY A C 1
ATOM 782 O O . GLY A 1 99 ? 8.529 4.608 -22.794 1.00 98.56 99 GLY A O 1
ATOM 783 N N . LYS A 1 100 ? 9.344 4.243 -20.737 1.00 98.69 100 LYS A N 1
ATOM 784 C CA . LYS A 1 100 ? 8.426 3.164 -20.348 1.00 98.69 100 LYS A CA 1
ATOM 785 C C . LYS A 1 100 ? 7.519 3.605 -19.208 1.00 98.69 100 LYS A C 1
ATOM 787 O O . LYS A 1 100 ? 7.924 4.373 -18.348 1.00 98.69 100 LYS A O 1
ATOM 792 N N . TRP A 1 101 ? 6.290 3.108 -19.200 1.00 98.69 101 TRP A N 1
ATOM 793 C CA . TRP A 1 101 ? 5.348 3.370 -18.113 1.00 98.69 101 TRP A CA 1
ATOM 794 C C . TRP A 1 101 ? 5.403 2.242 -17.083 1.00 98.69 101 TRP A C 1
ATOM 796 O O . TRP A 1 101 ? 5.398 1.077 -17.501 1.00 98.69 101 TRP A O 1
ATOM 806 N N . PRO A 1 102 ? 5.404 2.540 -15.770 1.00 98.81 102 PRO A N 1
ATOM 807 C CA . PRO A 1 102 ? 5.194 1.505 -14.769 1.00 98.81 102 PRO A CA 1
ATOM 808 C C . PRO A 1 102 ? 3.791 0.899 -14.914 1.00 98.81 102 PRO A C 1
ATOM 810 O O . PRO A 1 102 ? 2.891 1.505 -15.501 1.00 98.81 102 PRO A O 1
ATOM 813 N N . VAL A 1 103 ? 3.600 -0.318 -14.410 1.00 98.94 103 VAL A N 1
ATOM 814 C CA . VAL A 1 103 ? 2.318 -1.033 -14.511 1.00 98.94 103 VAL A CA 1
ATOM 815 C C . VAL A 1 103 ? 1.339 -0.569 -13.438 1.00 98.94 103 VAL A C 1
ATOM 817 O O . VAL A 1 103 ? 0.169 -0.327 -13.739 1.00 98.94 103 VAL A O 1
ATOM 820 N N . ILE A 1 104 ? 1.800 -0.460 -12.192 1.00 98.94 104 ILE A N 1
ATOM 821 C CA . ILE A 1 104 ? 0.974 -0.113 -11.033 1.00 98.94 104 ILE A CA 1
ATOM 822 C C . ILE A 1 104 ? 1.195 1.360 -10.680 1.00 98.94 104 ILE A C 1
ATOM 824 O O . ILE A 1 104 ? 2.335 1.803 -10.571 1.00 98.94 104 ILE A O 1
ATOM 828 N N . ASN A 1 105 ? 0.107 2.095 -10.448 1.00 98.94 105 ASN A N 1
ATOM 829 C CA . ASN A 1 105 ? 0.142 3.382 -9.754 1.00 98.94 105 ASN A CA 1
ATOM 830 C C . ASN A 1 105 ? -0.705 3.259 -8.488 1.00 98.94 105 ASN A C 1
ATOM 832 O O . ASN A 1 105 ? -1.895 2.932 -8.570 1.00 98.94 105 ASN A O 1
ATOM 836 N N . VAL A 1 106 ? -0.091 3.482 -7.329 1.00 98.94 106 VAL A N 1
ATOM 837 C CA . VAL A 1 106 ? -0.759 3.388 -6.030 1.00 98.94 106 VAL A CA 1
ATOM 838 C C . VAL A 1 106 ? -1.116 4.778 -5.521 1.00 98.94 106 VAL A C 1
ATOM 840 O O . VAL A 1 106 ? -0.250 5.623 -5.344 1.00 98.94 106 VAL A O 1
ATOM 843 N N . PHE A 1 107 ? -2.404 5.005 -5.292 1.00 98.94 107 PHE A N 1
ATOM 844 C CA . PHE A 1 107 ? -2.950 6.245 -4.745 1.00 98.94 107 PHE A CA 1
ATOM 845 C C . PHE A 1 107 ? -3.127 6.147 -3.223 1.00 98.94 107 PHE A C 1
ATOM 847 O O . PHE A 1 107 ? -3.270 5.046 -2.689 1.00 98.94 107 PHE A O 1
ATOM 854 N N . ASP A 1 108 ? -3.195 7.282 -2.527 1.00 98.88 108 ASP A N 1
ATOM 855 C CA . ASP A 1 108 ? -3.395 7.311 -1.071 1.00 98.88 108 ASP A CA 1
ATOM 856 C C . ASP A 1 108 ? -4.597 8.172 -0.658 1.00 98.88 108 ASP A C 1
ATOM 858 O O . ASP A 1 108 ? -4.761 9.309 -1.104 1.00 98.88 108 ASP A O 1
ATOM 862 N N . PHE A 1 109 ? -5.431 7.649 0.245 1.00 98.81 109 PHE A N 1
ATOM 863 C CA . PHE A 1 109 ? -6.532 8.378 0.885 1.00 98.81 109 PHE A CA 1
ATOM 864 C C . PHE A 1 109 ? -6.106 9.223 2.108 1.00 98.81 109 PHE A C 1
ATOM 866 O O . PHE A 1 109 ? -6.963 9.688 2.870 1.00 98.81 109 PHE A O 1
ATOM 873 N N . ILE A 1 110 ? -4.802 9.433 2.311 1.00 98.31 110 ILE A N 1
ATOM 874 C CA . ILE A 1 110 ? -4.186 10.163 3.431 1.00 98.31 110 ILE A CA 1
ATOM 875 C C . ILE A 1 110 ? -4.887 11.484 3.763 1.00 98.31 110 ILE A C 1
ATOM 877 O O . ILE A 1 110 ? -5.192 11.768 4.925 1.00 98.31 110 ILE A O 1
ATOM 881 N N . ASN A 1 111 ? -5.245 12.260 2.740 1.00 97.31 111 ASN A N 1
ATOM 882 C CA . ASN A 1 111 ? -5.811 13.595 2.886 1.00 97.31 111 ASN A CA 1
ATOM 883 C C . ASN A 1 111 ? -7.337 13.626 2.738 1.00 97.31 111 ASN A C 1
ATOM 885 O O . ASN A 1 111 ? -7.900 14.645 2.340 1.00 97.31 111 ASN A O 1
ATOM 889 N N . ILE A 1 112 ? -8.059 12.543 3.066 1.00 96.75 112 ILE A N 1
ATOM 890 C CA . ILE A 1 112 ? -9.525 12.474 2.874 1.00 96.75 112 ILE A CA 1
ATOM 891 C C . ILE A 1 112 ? -10.295 13.626 3.535 1.00 96.75 112 ILE A C 1
ATOM 893 O O . ILE A 1 112 ? -11.320 14.080 3.028 1.00 96.75 112 ILE A O 1
ATOM 897 N N . HIS A 1 113 ? -9.775 14.144 4.646 1.00 94.62 113 HIS A N 1
ATOM 898 C CA . HIS A 1 113 ? -10.319 15.291 5.369 1.00 94.62 113 HIS A CA 1
ATOM 899 C C . HIS A 1 113 ? -10.214 16.620 4.586 1.00 94.62 113 HIS A C 1
ATOM 901 O O . HIS A 1 113 ? -10.938 17.570 4.888 1.00 94.62 113 HIS A O 1
ATOM 907 N N . ALA A 1 114 ? -9.317 16.691 3.601 1.00 96.69 114 ALA A N 1
ATOM 908 C CA . ALA A 1 114 ? -9.053 17.844 2.748 1.00 96.69 114 ALA A CA 1
ATOM 909 C C . ALA A 1 114 ? -9.624 17.691 1.327 1.00 96.69 114 ALA A C 1
ATOM 911 O O . ALA A 1 114 ? -9.386 18.551 0.478 1.00 96.69 114 ALA A O 1
ATOM 912 N N . SER A 1 115 ? -10.407 16.639 1.073 1.00 97.56 115 SER A N 1
ATOM 913 C CA . SER A 1 115 ? -11.189 16.509 -0.157 1.00 97.56 115 SER A CA 1
ATOM 914 C C . SER A 1 115 ? -12.285 17.567 -0.216 1.00 97.56 115 SER A C 1
ATOM 916 O O . SER A 1 115 ? -12.996 17.769 0.766 1.00 97.56 115 SER A O 1
ATOM 918 N N . THR A 1 116 ? -12.479 18.210 -1.363 1.00 97.56 116 THR A N 1
ATOM 919 C CA . THR A 1 116 ? -13.469 19.288 -1.554 1.00 97.56 116 THR A CA 1
ATOM 920 C C . THR A 1 116 ? -14.922 18.852 -1.351 1.00 97.56 116 THR A C 1
ATOM 922 O O . THR A 1 116 ? -15.749 19.656 -0.926 1.00 97.56 116 THR A O 1
ATOM 925 N N . ASP A 1 117 ? -15.238 17.577 -1.575 1.00 96.19 117 ASP A N 1
ATOM 926 C CA . ASP A 1 117 ? -16.549 16.982 -1.291 1.00 96.19 117 ASP A CA 1
ATOM 927 C C . ASP A 1 117 ? -16.754 16.601 0.189 1.00 96.19 117 ASP A C 1
ATOM 929 O O . ASP A 1 117 ? -17.879 16.333 0.606 1.00 96.19 117 ASP A O 1
ATOM 933 N N . VAL A 1 118 ? -15.691 16.630 0.998 1.00 95.81 118 VAL A N 1
ATOM 934 C CA . VAL A 1 118 ? -15.731 16.447 2.462 1.00 95.81 118 VAL A CA 1
ATOM 935 C C . VAL A 1 118 ? -15.640 17.793 3.186 1.00 95.81 118 VAL A C 1
ATOM 937 O O . VAL A 1 118 ? -16.325 18.029 4.183 1.00 95.81 118 VAL A O 1
ATOM 940 N N . ASN A 1 119 ? -14.796 18.686 2.681 1.00 95.75 119 ASN A N 1
ATOM 941 C CA . ASN A 1 119 ? -14.543 20.025 3.182 1.00 95.75 119 ASN A CA 1
ATOM 942 C C . ASN A 1 119 ? -14.487 20.988 1.986 1.00 95.75 119 ASN A C 1
ATOM 944 O O . ASN A 1 119 ? -13.499 20.963 1.262 1.00 95.75 119 ASN A O 1
ATOM 948 N N . PRO A 1 120 ? -15.459 21.901 1.804 1.00 95.44 120 PRO A N 1
ATOM 949 C CA . PRO A 1 120 ? -15.474 22.833 0.670 1.00 95.44 120 PRO A CA 1
ATOM 950 C C . PRO A 1 120 ? -14.245 23.752 0.548 1.00 95.44 120 PRO A C 1
ATOM 952 O O . PRO A 1 120 ? -14.044 24.359 -0.498 1.00 95.44 120 PRO A O 1
ATOM 955 N N . LYS A 1 121 ? -13.433 23.881 1.609 1.00 96.06 121 LYS A N 1
ATOM 956 C CA . LYS A 1 121 ? -12.144 24.602 1.609 1.00 96.06 121 LYS A CA 1
ATOM 957 C C . LYS A 1 121 ? -10.935 23.683 1.381 1.00 96.06 121 LYS A C 1
ATOM 959 O O . LYS A 1 121 ? -9.802 24.090 1.622 1.00 96.06 121 LYS A O 1
ATOM 964 N N . GLY A 1 122 ? -11.187 22.432 1.019 1.00 95.50 122 GLY A N 1
ATOM 965 C CA . GLY A 1 122 ? -10.186 21.440 0.676 1.00 95.50 122 GLY A CA 1
ATOM 966 C C . GLY A 1 122 ? -9.351 21.856 -0.532 1.00 95.50 122 GLY A C 1
ATOM 967 O O . GLY A 1 122 ? -9.747 22.725 -1.306 1.00 95.50 122 GLY A O 1
ATOM 968 N N . TRP A 1 123 ? -8.188 21.233 -0.681 1.00 95.56 123 TRP A N 1
ATOM 969 C CA . TRP A 1 123 ? -7.227 21.543 -1.743 1.00 95.56 123 TRP A CA 1
ATOM 970 C C . TRP A 1 123 ? -7.092 20.421 -2.780 1.00 95.56 123 TRP A C 1
ATOM 972 O O . TRP A 1 123 ? -6.467 20.632 -3.815 1.00 95.56 123 TRP A O 1
ATOM 982 N N . LEU A 1 124 ? -7.719 19.265 -2.537 1.00 96.81 124 LEU A N 1
ATOM 983 C CA . LEU A 1 124 ? -7.832 18.172 -3.502 1.00 96.81 124 LEU A CA 1
ATOM 984 C C . LEU A 1 124 ? -9.280 17.689 -3.649 1.00 96.81 124 LEU A C 1
ATOM 986 O O . LEU A 1 124 ? -10.188 18.156 -2.958 1.00 96.81 124 LEU A O 1
ATOM 990 N N . ASN A 1 125 ? -9.520 16.749 -4.561 1.00 97.25 125 ASN A N 1
ATOM 991 C CA . ASN A 1 125 ? -10.845 16.184 -4.795 1.00 97.25 125 ASN A CA 1
ATOM 992 C C . ASN A 1 125 ? -10.767 14.686 -5.113 1.00 97.25 125 ASN A C 1
ATOM 994 O O . ASN A 1 125 ? -10.669 14.304 -6.276 1.00 97.25 125 ASN A O 1
ATOM 998 N N . TYR A 1 126 ? -10.897 13.830 -4.099 1.00 98.19 126 TYR A N 1
ATOM 999 C CA . TYR A 1 126 ? -11.001 12.384 -4.317 1.00 98.19 126 TYR A CA 1
ATOM 1000 C C . TYR A 1 126 ? -12.284 11.988 -5.043 1.00 98.19 126 TYR A C 1
ATOM 1002 O O . TYR A 1 126 ? -12.375 10.881 -5.552 1.00 98.19 126 TYR A O 1
ATOM 1010 N N . SER A 1 127 ? -13.302 12.850 -5.107 1.00 96.69 127 SER A N 1
ATOM 1011 C CA . SER A 1 127 ? -14.502 12.566 -5.890 1.00 96.69 127 SER A CA 1
ATOM 1012 C C . SER A 1 127 ? -14.267 12.672 -7.401 1.00 96.69 127 SER A C 1
ATOM 1014 O O . SER A 1 127 ? -15.054 12.079 -8.152 1.00 96.69 127 SER A O 1
ATOM 1016 N N . ASP A 1 128 ? -13.207 13.369 -7.827 1.00 97.50 128 ASP A N 1
ATOM 1017 C CA . ASP A 1 128 ? -12.714 13.372 -9.201 1.00 97.50 128 ASP A CA 1
ATOM 1018 C C . ASP A 1 128 ? -11.902 12.097 -9.473 1.00 97.50 128 ASP A C 1
ATOM 1020 O O . ASP A 1 128 ? -10.789 11.897 -8.987 1.00 97.50 128 ASP A O 1
ATOM 1024 N N . MET A 1 129 ? -12.490 11.205 -10.267 1.00 97.56 129 MET A N 1
ATOM 1025 C CA . MET A 1 129 ? -11.898 9.919 -10.635 1.00 97.56 129 MET A CA 1
ATOM 1026 C C . MET A 1 129 ? -10.960 10.015 -11.844 1.00 97.56 129 MET A C 1
ATOM 1028 O O . MET A 1 129 ? -10.499 8.978 -12.321 1.00 97.56 129 MET A O 1
ATOM 1032 N N . THR A 1 130 ? -10.707 11.208 -12.389 1.00 98.31 130 THR A N 1
ATOM 1033 C CA . THR A 1 130 ? -9.925 11.375 -13.623 1.00 98.31 130 THR A CA 1
ATOM 1034 C C . THR A 1 130 ? -8.547 10.701 -13.547 1.00 98.31 130 THR A C 1
ATOM 1036 O O . THR A 1 130 ? -8.297 9.862 -14.414 1.00 98.31 130 THR A O 1
ATOM 1039 N N . PRO A 1 131 ? -7.708 10.910 -12.505 1.00 98.31 131 PRO A N 1
ATOM 1040 C CA . PRO A 1 131 ? -6.389 10.268 -12.430 1.00 98.31 131 PRO A CA 1
ATOM 1041 C C . PRO A 1 131 ? -6.466 8.733 -12.449 1.00 98.31 131 PRO A C 1
ATOM 1043 O O . PRO A 1 131 ? -5.759 8.067 -13.201 1.00 98.31 131 PRO A O 1
ATOM 1046 N N . VAL A 1 132 ? -7.395 8.167 -11.673 1.00 98.75 132 VAL A N 1
ATOM 1047 C CA . VAL A 1 132 ? -7.586 6.714 -11.553 1.00 98.75 132 VAL A CA 1
ATOM 1048 C C . VAL A 1 132 ? -8.125 6.109 -12.849 1.00 98.75 132 VAL A C 1
ATOM 1050 O O . VAL A 1 132 ? -7.638 5.084 -13.326 1.00 98.75 132 VAL A O 1
ATOM 1053 N N . THR A 1 133 ? -9.146 6.738 -13.432 1.00 98.50 133 THR A N 1
ATOM 1054 C CA . THR A 1 133 ? -9.811 6.220 -14.635 1.00 98.50 133 THR A CA 1
ATOM 1055 C C . THR A 1 133 ? -8.928 6.318 -15.864 1.00 98.50 133 THR A C 1
ATOM 1057 O O . THR A 1 133 ? -8.897 5.366 -16.637 1.00 98.50 133 THR A O 1
ATOM 1060 N N . GLN A 1 134 ? -8.172 7.407 -16.022 1.00 98.50 134 GLN A N 1
ATOM 1061 C CA . GLN A 1 134 ? -7.204 7.537 -17.106 1.00 98.50 134 GLN A CA 1
ATOM 1062 C C . GLN A 1 134 ? -6.089 6.499 -16.972 1.00 98.50 134 GLN A C 1
ATOM 1064 O O . GLN A 1 134 ? -5.806 5.798 -17.941 1.00 98.50 134 GLN A O 1
ATOM 1069 N N . TRP A 1 135 ? -5.523 6.322 -15.770 1.00 98.75 135 TRP A N 1
ATOM 1070 C CA . TRP A 1 135 ? -4.497 5.304 -15.541 1.00 98.75 135 TRP A CA 1
ATOM 1071 C C . TRP A 1 135 ? -4.977 3.903 -15.935 1.00 98.75 135 TRP A C 1
ATOM 1073 O O . TRP A 1 135 ? -4.302 3.193 -16.685 1.00 98.75 135 TRP A O 1
ATOM 1083 N N . HIS A 1 136 ? -6.182 3.531 -15.493 1.00 98.56 136 HIS A N 1
ATOM 1084 C CA . HIS A 1 136 ? -6.765 2.235 -15.820 1.00 98.56 136 HIS A CA 1
ATOM 1085 C C . HIS A 1 136 ? -7.073 2.075 -17.318 1.00 98.56 136 HIS A C 1
ATOM 1087 O O . HIS A 1 136 ? -6.765 1.038 -17.903 1.00 98.56 136 HIS A O 1
ATOM 1093 N N . GLN A 1 137 ? -7.622 3.106 -17.969 1.00 98.00 137 GLN A N 1
ATOM 1094 C CA . GLN A 1 137 ? -7.910 3.098 -19.412 1.00 98.00 137 GLN A CA 1
ATOM 1095 C C . GLN A 1 137 ? -6.653 2.924 -20.271 1.00 98.00 137 GLN A C 1
ATOM 1097 O O . GLN A 1 137 ? -6.731 2.370 -21.364 1.00 98.00 137 GLN A O 1
ATOM 1102 N N . MET A 1 138 ? -5.490 3.348 -19.773 1.00 97.06 138 MET A N 1
ATOM 1103 C CA . MET A 1 138 ? -4.189 3.129 -20.414 1.00 97.06 138 MET A CA 1
ATOM 1104 C C . MET A 1 138 ? -3.611 1.723 -20.148 1.00 97.06 138 MET A C 1
ATOM 1106 O O . MET A 1 138 ? -2.436 1.482 -20.423 1.00 97.06 138 MET A O 1
ATOM 1110 N N . GLY A 1 139 ? -4.403 0.802 -19.588 1.00 97.81 139 GLY A N 1
ATOM 1111 C CA . GLY A 1 139 ? -3.991 -0.556 -19.223 1.00 97.81 139 GLY A CA 1
ATOM 1112 C C . GLY A 1 139 ? -3.189 -0.637 -17.922 1.00 97.81 139 GLY A C 1
ATOM 1113 O O . GLY A 1 139 ? -2.562 -1.661 -17.654 1.00 97.81 139 GLY A O 1
ATOM 1114 N N . GLY A 1 140 ? -3.174 0.438 -17.129 1.00 98.56 140 GLY A N 1
ATOM 1115 C CA . GLY A 1 140 ? -2.529 0.476 -15.823 1.00 98.56 140 GLY A CA 1
ATOM 1116 C C . GLY A 1 140 ? -3.333 -0.264 -14.753 1.00 98.56 140 GLY A C 1
ATOM 1117 O O . GLY A 1 140 ? -4.566 -0.323 -14.777 1.00 98.56 140 GLY A O 1
ATOM 1118 N N . VAL A 1 141 ? -2.620 -0.819 -13.778 1.00 98.94 141 VAL A N 1
ATOM 1119 C CA . VAL A 1 141 ? -3.202 -1.412 -12.573 1.00 98.94 141 VAL A CA 1
ATOM 1120 C C . VAL A 1 141 ? -3.314 -0.336 -11.499 1.00 98.94 141 VAL A C 1
ATOM 1122 O O . VAL A 1 141 ? -2.370 0.420 -11.262 1.00 98.94 141 VAL A O 1
ATOM 1125 N N . VAL A 1 142 ? -4.478 -0.257 -10.859 1.00 98.94 142 VAL A N 1
ATOM 1126 C CA . VAL A 1 142 ? -4.761 0.713 -9.798 1.00 98.94 142 VAL A CA 1
ATOM 1127 C C . VAL A 1 142 ? -4.499 0.061 -8.446 1.00 98.94 142 VAL A C 1
ATOM 1129 O O . VAL A 1 142 ? -5.065 -0.987 -8.132 1.00 98.94 142 VAL A O 1
ATOM 1132 N N . GLY A 1 143 ? -3.659 0.699 -7.635 1.00 98.94 143 GLY A N 1
ATOM 1133 C CA . GLY A 1 143 ? -3.562 0.414 -6.209 1.00 98.94 143 GLY A CA 1
ATOM 1134 C C . GLY A 1 143 ? -4.094 1.572 -5.378 1.00 98.94 143 GLY A C 1
ATOM 1135 O O . GLY A 1 143 ? -4.059 2.725 -5.801 1.00 98.94 143 GLY A O 1
ATOM 1136 N N . CYS A 1 144 ? -4.576 1.272 -4.183 1.00 98.94 144 CYS A N 1
ATOM 1137 C CA . CYS A 1 144 ? -4.903 2.253 -3.167 1.00 98.94 144 CYS A CA 1
ATOM 1138 C C . CYS A 1 144 ? -4.362 1.787 -1.815 1.00 98.94 144 CYS A C 1
ATOM 1140 O O . CYS A 1 144 ? -4.515 0.625 -1.431 1.00 98.94 144 CYS A O 1
ATOM 1142 N N . MET A 1 145 ? -3.775 2.719 -1.081 1.00 98.88 145 MET A N 1
ATOM 1143 C CA . MET A 1 145 ? -3.419 2.565 0.323 1.00 98.88 145 MET A CA 1
ATOM 1144 C C . MET A 1 145 ? -4.070 3.675 1.146 1.00 98.88 145 MET A C 1
ATOM 1146 O O . MET A 1 145 ? -4.787 4.530 0.610 1.00 98.88 145 MET A O 1
ATOM 1150 N N . TRP A 1 146 ? -3.874 3.630 2.462 1.00 98.88 146 TRP A N 1
ATOM 1151 C CA . TRP A 1 146 ? -4.413 4.667 3.326 1.00 98.88 146 TRP A CA 1
ATOM 1152 C C . TRP A 1 146 ? -3.563 4.907 4.566 1.00 98.88 146 TRP A C 1
ATOM 1154 O O . TRP A 1 146 ? -3.680 4.191 5.564 1.00 98.88 146 TRP A O 1
ATOM 1164 N N . HIS A 1 147 ? -2.798 5.997 4.550 1.00 98.81 147 HIS A N 1
ATOM 1165 C CA . HIS A 1 147 ? -2.305 6.594 5.788 1.00 98.81 147 HIS A CA 1
ATOM 1166 C C . HIS A 1 147 ? -3.479 7.233 6.536 1.00 98.81 147 HIS A C 1
ATOM 1168 O O . HIS A 1 147 ? -3.848 8.384 6.299 1.00 98.81 147 HIS A O 1
ATOM 1174 N N . TRP A 1 148 ? -4.108 6.470 7.429 1.00 98.62 148 TRP A N 1
ATOM 1175 C CA . TRP A 1 148 ? -5.344 6.892 8.080 1.00 98.62 148 TRP A CA 1
ATOM 1176 C C . TRP A 1 148 ? -5.106 8.000 9.108 1.00 98.62 148 TRP A C 1
ATOM 1178 O O . TRP A 1 148 ? -4.988 7.758 10.310 1.00 98.62 148 TRP A O 1
ATOM 1188 N N . GLN A 1 149 ? -5.112 9.242 8.633 1.00 97.44 149 GLN A N 1
ATOM 1189 C CA . GLN A 1 149 ? -4.950 10.409 9.481 1.00 97.44 149 GLN A CA 1
ATOM 1190 C C . GLN A 1 149 ? -6.172 10.668 10.372 1.00 97.44 149 GLN A C 1
ATOM 1192 O O . GLN A 1 149 ? -7.324 10.729 9.922 1.00 97.44 149 GLN A O 1
ATOM 1197 N N . VAL A 1 150 ? -5.884 10.925 11.644 1.00 97.75 150 VAL A N 1
ATOM 1198 C CA . VAL A 1 150 ? -6.824 11.415 12.657 1.00 97.75 150 VAL A CA 1
ATOM 1199 C C . VAL A 1 150 ? -6.303 12.724 13.249 1.00 97.75 150 VAL A C 1
ATOM 1201 O O . VAL A 1 150 ? -5.189 13.158 12.955 1.00 97.75 150 VAL A O 1
ATOM 1204 N N . LYS A 1 151 ? -7.120 13.395 14.064 1.00 97.56 151 LYS A N 1
ATOM 1205 C CA . LYS A 1 151 ? -6.711 14.654 14.688 1.00 97.56 151 LYS A CA 1
ATOM 1206 C C . LYS A 1 151 ? -5.610 14.408 15.730 1.00 97.56 151 LYS A C 1
ATOM 1208 O O . LYS A 1 151 ? -5.722 13.490 16.546 1.00 97.56 151 LYS A O 1
ATOM 1213 N N . ALA A 1 152 ? -4.567 15.232 15.697 1.00 98.31 152 ALA A N 1
ATOM 1214 C CA . ALA A 1 152 ? -3.517 15.252 16.707 1.00 98.31 152 ALA A CA 1
ATOM 1215 C C . ALA A 1 152 ? -4.008 15.884 18.023 1.00 98.31 152 ALA A C 1
ATOM 1217 O O . ALA A 1 152 ? -5.016 16.595 18.062 1.00 98.31 152 ALA A O 1
ATOM 1218 N N . ASN A 1 153 ? -3.272 15.662 19.110 1.00 97.94 153 ASN A N 1
ATOM 1219 C CA . ASN A 1 153 ? -3.629 16.119 20.454 1.00 97.94 153 ASN A CA 1
ATOM 1220 C C . ASN A 1 153 ? -3.661 17.654 20.587 1.00 97.94 153 ASN A C 1
ATOM 1222 O O . ASN A 1 153 ? -4.330 18.176 21.476 1.00 97.94 153 ASN A O 1
ATOM 1226 N N . ASN A 1 154 ? -2.989 18.394 19.698 1.00 97.44 154 ASN A N 1
ATOM 1227 C CA . ASN A 1 154 ? -3.092 19.855 19.623 1.00 97.44 154 ASN A CA 1
ATOM 1228 C C . ASN A 1 154 ? -4.415 20.365 19.020 1.00 97.44 154 ASN A C 1
ATOM 1230 O O . ASN A 1 154 ? -4.666 21.569 19.022 1.00 97.44 154 ASN A O 1
ATOM 1234 N N . GLY A 1 155 ? -5.263 19.475 18.493 1.00 96.00 155 GLY A N 1
ATOM 1235 C CA . GLY A 1 155 ? -6.566 19.812 17.922 1.00 96.00 155 GLY A CA 1
ATOM 1236 C C . GLY A 1 155 ? -6.513 20.495 16.551 1.00 96.00 155 GLY A C 1
ATOM 1237 O O . GLY A 1 155 ? -7.561 20.689 15.927 1.00 96.00 155 GLY A O 1
ATOM 1238 N N . THR A 1 156 ? -5.329 20.813 16.022 1.00 94.25 156 THR A N 1
ATOM 1239 C CA . THR A 1 156 ? -5.158 21.456 14.712 1.00 94.25 156 THR A CA 1
ATOM 1240 C C . THR A 1 156 ? -4.669 20.474 13.666 1.00 94.25 156 THR A C 1
ATOM 1242 O O . THR A 1 156 ? -5.312 20.355 12.621 1.00 94.25 156 THR A O 1
ATOM 1245 N N . ASP A 1 157 ? -3.616 19.728 13.976 1.00 95.88 157 ASP A N 1
ATOM 1246 C CA . ASP A 1 157 ? -2.879 18.943 12.993 1.00 95.88 157 ASP A CA 1
ATOM 1247 C C . ASP A 1 157 ? -3.528 17.578 12.762 1.00 95.88 157 ASP A C 1
ATOM 1249 O O . ASP A 1 157 ? -4.351 17.105 13.552 1.00 95.88 157 ASP A O 1
ATOM 1253 N N . MET A 1 158 ? -3.153 16.950 11.654 1.00 97.12 158 MET A N 1
ATOM 1254 C CA . MET A 1 158 ? -3.539 15.589 11.307 1.00 97.12 158 MET A CA 1
ATOM 1255 C C . MET A 1 158 ? -2.315 14.682 11.430 1.00 97.12 158 MET A C 1
ATOM 1257 O O . MET A 1 158 ? -1.210 15.087 11.077 1.00 97.12 158 MET A O 1
ATOM 1261 N N . THR A 1 159 ? -2.496 13.476 11.960 1.00 98.19 159 THR A N 1
ATOM 1262 C CA . THR A 1 159 ? -1.393 12.550 12.236 1.00 98.19 159 THR A CA 1
ATOM 1263 C C . THR A 1 159 ? -1.858 11.101 12.177 1.00 98.19 159 THR A C 1
ATOM 1265 O O . THR A 1 159 ? -3.036 10.803 12.388 1.00 98.19 159 THR A O 1
ATOM 1268 N N . CYS A 1 160 ? -0.915 10.199 11.916 1.00 98.19 160 CYS A N 1
ATOM 1269 C CA . CYS A 1 160 ? -1.091 8.761 12.110 1.00 98.19 160 CYS A CA 1
ATOM 1270 C C . CYS A 1 160 ? -0.362 8.265 13.370 1.00 98.19 160 CYS A C 1
ATOM 1272 O O . CYS A 1 160 ? -0.584 7.130 13.790 1.00 98.19 160 CYS A O 1
ATOM 1274 N N . SER A 1 161 ? 0.500 9.094 13.966 1.00 98.12 161 SER A N 1
ATOM 1275 C CA . SER A 1 161 ? 1.411 8.689 15.033 1.00 98.12 161 SER A CA 1
ATOM 1276 C C . SER A 1 161 ? 0.697 8.629 16.383 1.00 98.12 161 SER A C 1
ATOM 1278 O O . SER A 1 161 ? 0.156 9.647 16.827 1.00 98.12 161 SER A O 1
ATOM 1280 N N . PRO A 1 162 ? 0.691 7.472 17.064 1.00 97.69 162 PRO A N 1
ATOM 1281 C CA . PRO A 1 162 ? 0.086 7.344 18.379 1.00 97.69 162 PRO A CA 1
ATOM 1282 C C . PRO A 1 162 ? 0.937 8.039 19.438 1.00 97.69 162 PRO A C 1
ATOM 1284 O O . PRO A 1 162 ? 2.159 8.106 19.324 1.00 97.69 162 PRO A O 1
ATOM 1287 N N . GLY A 1 163 ? 0.293 8.499 20.507 1.00 96.75 163 GLY A N 1
ATOM 1288 C CA . GLY A 1 163 ? 0.991 8.975 21.694 1.00 96.75 163 GLY A CA 1
ATOM 1289 C C . GLY A 1 163 ? 0.327 10.176 22.352 1.00 96.75 163 GLY A C 1
ATOM 1290 O O . GLY A 1 163 ? -0.843 10.489 22.123 1.00 96.75 163 GLY A O 1
ATOM 1291 N N . THR A 1 164 ? 1.071 10.827 23.238 1.00 96.81 164 THR A N 1
ATOM 1292 C CA . THR A 1 164 ? 0.560 11.878 24.128 1.00 96.81 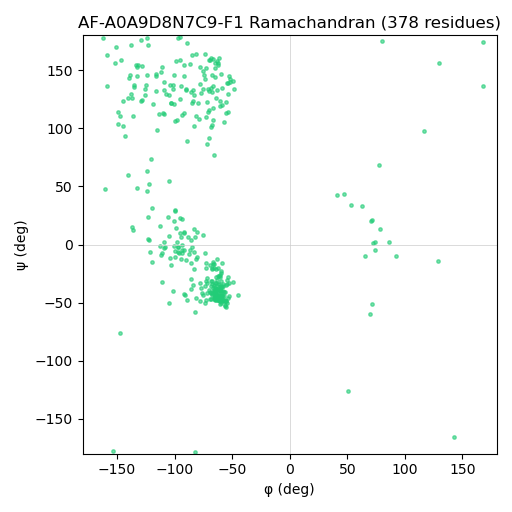164 THR A CA 1
ATOM 1293 C C . THR A 1 164 ? 1.114 13.258 23.801 1.00 96.81 164 THR A C 1
ATOM 1295 O O . THR A 1 164 ? 0.623 14.251 24.342 1.00 96.81 164 THR A O 1
ATOM 1298 N N . LYS A 1 165 ? 2.108 13.363 22.909 1.00 97.81 165 LYS A N 1
ATOM 1299 C CA . LYS A 1 165 ? 2.652 14.663 22.501 1.00 97.81 165 LYS A CA 1
ATOM 1300 C C . LYS A 1 165 ? 1.632 15.447 21.669 1.00 97.81 165 LYS A C 1
ATOM 1302 O O . LYS A 1 165 ? 0.747 14.844 21.060 1.00 97.81 165 LYS A O 1
ATOM 1307 N N . PRO A 1 166 ? 1.771 16.783 21.572 1.00 97.75 166 PRO A N 1
ATOM 1308 C CA . PRO A 1 166 ? 0.855 17.620 20.796 1.00 97.75 166 PRO A CA 1
ATOM 1309 C C . PRO A 1 166 ? 0.679 17.203 19.324 1.00 97.75 166 PRO A C 1
ATOM 1311 O O . PRO A 1 166 ? -0.415 17.351 18.790 1.00 97.75 166 PRO A O 1
ATOM 1314 N N . THR A 1 167 ? 1.727 16.675 18.683 1.00 97.50 167 THR A N 1
ATOM 1315 C CA . THR A 1 167 ? 1.735 16.240 17.270 1.00 97.50 167 THR A CA 1
ATOM 1316 C C . THR A 1 167 ? 1.367 14.761 17.068 1.00 97.50 167 THR A C 1
ATOM 1318 O O . THR A 1 167 ? 1.271 14.293 15.935 1.00 97.50 167 THR A O 1
ATOM 1321 N N . GLU A 1 168 ? 1.184 14.015 18.156 1.00 98.25 168 GLU A N 1
ATOM 1322 C CA . GLU A 1 168 ? 0.727 12.620 18.172 1.00 98.25 168 GLU A CA 1
ATOM 1323 C C . GLU A 1 168 ? -0.793 12.583 18.427 1.00 98.25 168 GLU A C 1
ATOM 1325 O O . GLU A 1 168 ? -1.423 13.625 18.621 1.00 98.25 168 GLU A O 1
ATOM 1330 N N . THR A 1 169 ? -1.408 11.400 18.431 1.00 98.31 169 THR A N 1
ATOM 1331 C CA . THR A 1 169 ? -2.840 11.227 18.714 1.00 98.31 169 THR A CA 1
ATOM 1332 C C . THR A 1 169 ? -3.106 10.237 19.848 1.00 98.31 169 THR A C 1
ATOM 1334 O O . THR A 1 169 ? -2.526 9.151 19.904 1.00 98.31 169 THR A O 1
ATOM 1337 N N . ALA A 1 170 ? -4.046 10.594 20.725 1.00 97.44 170 ALA A N 1
ATOM 1338 C CA . ALA A 1 170 ? -4.618 9.707 21.737 1.00 97.44 170 ALA A CA 1
ATOM 1339 C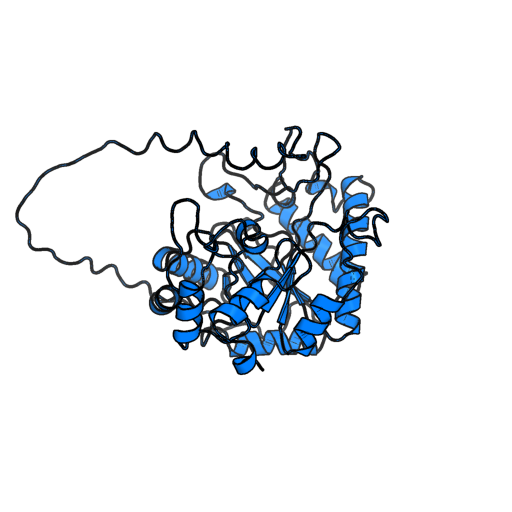 C . ALA A 1 170 ? -5.748 8.803 21.192 1.00 97.44 170 ALA A C 1
ATOM 1341 O O . ALA A 1 170 ? -6.401 8.110 21.973 1.00 97.44 170 ALA A O 1
ATOM 1342 N N . PHE A 1 171 ? -6.002 8.819 19.876 1.00 98.06 171 PHE A N 1
ATOM 1343 C CA . PHE A 1 171 ? -7.014 7.988 19.222 1.00 98.06 171 PHE A CA 1
ATOM 1344 C C . PHE A 1 171 ? -6.796 6.495 19.518 1.00 98.06 171 PHE A C 1
ATOM 1346 O O . PHE A 1 171 ? -5.727 5.940 19.257 1.00 98.06 171 PHE A O 1
ATOM 1353 N N . ASP A 1 172 ? -7.810 5.836 20.081 1.00 98.25 172 ASP A N 1
ATOM 1354 C CA . ASP A 1 172 ? -7.688 4.467 20.579 1.00 98.25 172 ASP A CA 1
ATOM 1355 C C . ASP A 1 172 ? -8.214 3.434 19.572 1.00 98.25 172 ASP A C 1
ATOM 1357 O O . ASP A 1 172 ? -9.424 3.240 19.420 1.00 98.25 172 ASP A O 1
ATOM 1361 N N . ALA A 1 173 ? -7.292 2.696 18.943 1.00 98.31 173 ALA A N 1
ATOM 1362 C CA . ALA A 1 173 ? -7.616 1.627 17.997 1.00 98.31 173 ALA A CA 1
ATOM 1363 C C . ALA A 1 173 ? -8.601 0.583 18.552 1.00 98.31 173 ALA A C 1
ATOM 1365 O O . ALA A 1 173 ? -9.428 0.057 17.809 1.00 98.31 173 ALA A O 1
ATOM 1366 N N . SER A 1 174 ? -8.559 0.298 19.859 1.00 98.44 174 SER A N 1
ATOM 1367 C CA . SER A 1 174 ? -9.414 -0.722 20.477 1.00 98.44 174 SER A CA 1
ATOM 1368 C C . SER A 1 174 ? -10.888 -0.329 20.527 1.00 98.44 174 SER A C 1
ATOM 1370 O O . SER A 1 174 ? -11.747 -1.198 20.689 1.00 98.44 174 SER A O 1
ATOM 1372 N N . LYS A 1 175 ? -11.192 0.963 20.367 1.00 98.62 175 LYS A N 1
ATOM 1373 C CA . LYS A 1 175 ? -12.552 1.506 20.387 1.00 98.62 175 LYS A CA 1
ATOM 1374 C C . LYS A 1 175 ? -13.173 1.642 19.001 1.00 98.62 175 LYS A C 1
ATOM 1376 O O . LYS A 1 175 ? -14.386 1.809 18.919 1.00 98.62 175 LYS A O 1
ATOM 1381 N N . VAL A 1 176 ? -12.395 1.519 17.924 1.00 98.50 176 VAL A N 1
ATOM 1382 C CA . VAL A 1 176 ? -12.876 1.706 16.543 1.00 98.50 176 VAL A CA 1
ATOM 1383 C C . VAL A 1 176 ? -13.997 0.734 16.176 1.00 98.50 176 VAL A C 1
ATOM 1385 O O . VAL A 1 176 ? -14.975 1.132 15.554 1.00 98.50 176 VAL A O 1
ATOM 1388 N N . TYR A 1 177 ? -13.906 -0.524 16.601 1.00 96.50 177 TYR A N 1
ATOM 1389 C CA . TYR A 1 177 ? -14.938 -1.539 16.357 1.00 96.50 177 TYR A CA 1
ATOM 1390 C C . TYR A 1 177 ? -15.988 -1.624 17.484 1.00 96.50 177 TYR A C 1
ATOM 1392 O O . TYR A 1 177 ? -16.792 -2.554 17.511 1.00 96.50 177 TYR A O 1
ATOM 1400 N N . GLN A 1 178 ? -15.998 -0.677 18.429 1.00 97.31 178 GLN A N 1
ATOM 1401 C CA . GLN A 1 178 ? -16.990 -0.605 19.505 1.00 97.31 178 GLN A CA 1
ATOM 1402 C C . GLN A 1 178 ? -18.057 0.432 19.152 1.00 97.31 178 GLN A C 1
ATOM 1404 O O . GLN A 1 178 ? -17.811 1.635 19.213 1.00 97.31 178 GLN A O 1
ATOM 1409 N N . ALA A 1 179 ? -19.250 -0.032 18.777 1.00 96.12 179 ALA A N 1
ATOM 1410 C CA . ALA A 1 179 ? -20.334 0.843 18.344 1.00 96.12 179 ALA A CA 1
ATOM 1411 C C . ALA A 1 179 ? -20.637 1.951 19.371 1.00 96.12 179 ALA A C 1
ATOM 1413 O O . ALA A 1 179 ? -20.837 1.684 20.556 1.00 96.12 179 ALA A O 1
ATOM 1414 N N . GLY A 1 180 ? -20.698 3.200 18.902 1.00 96.00 180 GLY A N 1
ATOM 1415 C CA . GLY A 1 180 ? -21.095 4.358 19.711 1.00 96.00 180 GLY A CA 1
ATOM 1416 C C . GLY A 1 180 ? -19.957 5.116 20.404 1.00 96.00 180 GLY A C 1
ATOM 1417 O O . GLY A 1 180 ? -20.202 6.234 20.870 1.00 96.00 180 GLY A O 1
ATOM 1418 N N . THR A 1 181 ? -18.729 4.586 20.416 1.00 98.50 181 THR A N 1
ATOM 1419 C CA . THR A 1 181 ? -17.539 5.364 20.805 1.00 98.50 181 THR A CA 1
ATOM 1420 C C . THR A 1 181 ? -17.267 6.473 19.786 1.00 98.50 181 THR A C 1
ATOM 1422 O O . THR A 1 181 ? -17.739 6.427 18.644 1.00 98.50 181 THR A O 1
ATOM 1425 N N . ASP A 1 182 ? -16.516 7.497 20.180 1.00 98.06 182 ASP A N 1
ATOM 1426 C CA . ASP A 1 182 ? -16.190 8.592 19.266 1.00 98.06 182 ASP A CA 1
ATOM 1427 C C . ASP A 1 182 ? -15.186 8.149 18.195 1.00 98.06 182 ASP A C 1
ATOM 1429 O O . ASP A 1 182 ? -15.315 8.543 17.033 1.00 98.06 182 ASP A O 1
ATOM 1433 N N . GLU A 1 183 ? -14.270 7.239 18.542 1.00 98.56 183 GLU A N 1
ATOM 1434 C CA . GLU A 1 183 ? -13.367 6.588 17.597 1.00 98.56 183 GLU A CA 1
ATOM 1435 C C . GLU A 1 183 ? -14.140 5.789 16.540 1.00 98.56 183 GLU A C 1
ATOM 1437 O O . GLU A 1 183 ? -13.867 5.926 15.348 1.00 98.56 183 GLU A O 1
ATOM 1442 N N . ASN A 1 184 ? -15.162 5.026 16.944 1.00 98.56 184 ASN A N 1
ATOM 1443 C CA . ASN A 1 184 ? -16.027 4.300 16.016 1.00 98.56 184 ASN A CA 1
ATOM 1444 C C . ASN A 1 184 ? -16.812 5.241 15.094 1.00 98.56 184 ASN A C 1
ATOM 1446 O O . ASN A 1 184 ? -16.827 5.027 13.884 1.00 98.56 184 ASN A O 1
ATOM 1450 N N . LYS A 1 185 ? -17.438 6.299 15.627 1.00 98.50 185 LYS A N 1
ATOM 1451 C CA . LYS A 1 185 ? -18.196 7.263 14.807 1.00 98.50 185 LYS A CA 1
ATOM 1452 C C . LYS A 1 185 ? -17.306 7.936 13.764 1.00 98.50 185 LYS A C 1
ATOM 1454 O O . LYS A 1 185 ? -17.714 8.062 12.607 1.00 98.50 185 LYS A O 1
ATOM 1459 N N . LEU A 1 186 ? -16.103 8.364 14.160 1.00 97.62 186 LEU A N 1
ATOM 1460 C CA . LEU A 1 186 ? -15.135 8.944 13.230 1.00 97.62 186 LEU A CA 1
ATOM 1461 C C . LEU A 1 186 ? -14.730 7.916 12.173 1.00 97.62 186 LEU A C 1
ATOM 1463 O O . LEU A 1 186 ? -14.767 8.225 10.979 1.00 97.62 186 LEU A O 1
ATOM 1467 N N . ALA A 1 187 ? -14.401 6.699 12.609 1.00 98.25 187 ALA A N 1
ATOM 1468 C CA . ALA A 1 187 ? -13.921 5.661 11.721 1.00 98.25 187 ALA A CA 1
ATOM 1469 C C . ALA A 1 187 ? -14.980 5.248 10.691 1.00 98.25 187 ALA A C 1
ATOM 1471 O O . ALA A 1 187 ? -14.687 5.212 9.501 1.00 98.25 187 ALA A O 1
ATOM 1472 N N . VAL A 1 188 ? -16.230 5.034 11.116 1.00 98.56 188 VAL A N 1
ATOM 1473 C CA . VAL A 1 188 ? -17.363 4.745 10.221 1.00 98.56 188 VAL A CA 1
ATOM 1474 C C . VAL A 1 188 ? -17.581 5.889 9.234 1.00 98.56 188 VAL A C 1
ATOM 1476 O O . VAL A 1 188 ? -17.769 5.633 8.046 1.00 98.56 188 VAL A O 1
ATOM 1479 N N . LYS A 1 189 ? -17.523 7.151 9.681 1.00 97.88 189 LYS A N 1
ATOM 1480 C CA . LYS A 1 189 ? -17.688 8.313 8.796 1.00 97.88 189 LYS A CA 1
ATOM 1481 C C . LYS A 1 189 ? -16.612 8.353 7.706 1.00 97.88 189 LYS A C 1
ATOM 1483 O O . LYS A 1 189 ? -16.948 8.479 6.531 1.00 97.88 189 LYS A O 1
ATOM 1488 N N . GLN A 1 190 ? -15.337 8.250 8.080 1.00 98.00 190 GLN A N 1
ATOM 1489 C CA . GLN A 1 190 ? -14.227 8.302 7.123 1.00 98.00 190 GLN A CA 1
ATOM 1490 C C . GLN A 1 190 ? -14.213 7.073 6.208 1.00 98.00 190 GLN A C 1
ATOM 1492 O O . GLN A 1 190 ? -14.085 7.220 4.995 1.00 98.00 190 GLN A O 1
ATOM 1497 N N . LEU A 1 191 ? -14.432 5.877 6.760 1.00 98.56 191 LEU A N 1
ATOM 1498 C CA . LEU A 1 191 ? -14.473 4.642 5.981 1.00 98.56 191 LEU A CA 1
ATOM 1499 C C . LEU A 1 191 ? -15.648 4.627 4.997 1.00 98.56 191 LEU A C 1
ATOM 1501 O O . LEU A 1 191 ? -15.477 4.188 3.865 1.00 98.56 191 LEU A O 1
ATOM 1505 N N . THR A 1 192 ? -16.813 5.168 5.370 1.00 98.56 192 THR A N 1
ATOM 1506 C CA . THR A 1 192 ? -17.949 5.338 4.443 1.00 98.56 192 THR A CA 1
ATOM 1507 C C . THR A 1 192 ? -17.567 6.219 3.253 1.00 98.56 192 THR A C 1
ATOM 1509 O O . THR A 1 192 ? -17.923 5.899 2.118 1.00 98.56 192 THR A O 1
ATOM 1512 N N . GLN A 1 193 ? -16.804 7.292 3.482 1.00 98.31 193 GLN A N 1
ATOM 1513 C CA . GLN A 1 193 ? -16.325 8.159 2.406 1.00 98.31 193 GLN A CA 1
ATOM 1514 C C . GLN A 1 193 ? -15.355 7.417 1.471 1.00 98.31 193 GLN A C 1
ATOM 1516 O O . GLN A 1 193 ? -15.559 7.430 0.257 1.00 98.31 193 GLN A O 1
ATOM 1521 N N . VAL A 1 194 ? -14.359 6.707 2.022 1.00 98.81 194 VAL A N 1
ATOM 1522 C CA . VAL A 1 194 ? -13.435 5.858 1.239 1.00 98.81 194 VAL A CA 1
ATOM 1523 C C . VAL A 1 194 ? -14.209 4.816 0.427 1.00 98.81 194 VAL A C 1
ATOM 1525 O O . VAL A 1 194 ? -13.969 4.652 -0.770 1.00 98.81 194 VAL A O 1
ATOM 1528 N N . CYS A 1 195 ? -15.197 4.160 1.044 1.00 98.81 195 CYS A N 1
ATOM 1529 C CA . CYS A 1 195 ? -16.053 3.192 0.364 1.00 98.81 195 CYS A CA 1
ATOM 1530 C C . CYS A 1 195 ? -16.813 3.820 -0.808 1.00 98.81 195 CYS A C 1
ATOM 1532 O O . CYS A 1 195 ? -16.981 3.177 -1.840 1.00 98.81 195 CYS A O 1
ATOM 1534 N N . GLY A 1 196 ? -17.242 5.078 -0.680 1.00 98.75 196 GLY A N 1
ATOM 1535 C CA . GLY A 1 196 ? -17.853 5.834 -1.769 1.00 98.75 196 GLY A CA 1
ATOM 1536 C C . GLY A 1 196 ? -16.932 5.964 -2.985 1.00 98.75 196 GLY A C 1
ATOM 1537 O O . GLY A 1 196 ? -17.373 5.731 -4.111 1.00 98.75 196 GLY A O 1
ATOM 1538 N N . TYR A 1 197 ? -15.650 6.272 -2.777 1.00 98.75 197 TYR A N 1
ATOM 1539 C CA . TYR A 1 197 ? -14.669 6.374 -3.863 1.00 98.75 197 TYR A CA 1
ATOM 1540 C C . TYR A 1 197 ? -14.350 5.016 -4.487 1.00 98.75 197 TYR A C 1
ATOM 1542 O O . TYR A 1 197 ? -14.418 4.870 -5.707 1.00 98.75 197 TYR A O 1
ATOM 1550 N N . LEU A 1 198 ? -14.093 3.997 -3.667 1.00 98.88 198 LEU A N 1
ATOM 1551 C CA . LEU A 1 198 ? -13.841 2.637 -4.151 1.00 98.88 198 LEU A CA 1
ATOM 1552 C C . LEU A 1 198 ? -15.054 2.066 -4.900 1.00 98.88 198 LEU A C 1
ATOM 1554 O O . LEU A 1 198 ? -14.895 1.394 -5.917 1.00 98.88 198 LEU A O 1
ATOM 1558 N N . ARG A 1 199 ? -16.280 2.415 -4.488 1.00 98.81 199 ARG A N 1
ATOM 1559 C CA . ARG A 1 199 ? -17.498 2.053 -5.223 1.00 98.81 199 ARG A CA 1
ATOM 1560 C C . ARG A 1 199 ? -17.562 2.721 -6.594 1.00 98.81 199 ARG A C 1
ATOM 1562 O O . ARG A 1 199 ? -18.006 2.085 -7.545 1.00 98.81 199 ARG A O 1
ATOM 1569 N N . LYS A 1 200 ? -17.104 3.972 -6.741 1.00 98.69 200 LYS A N 1
ATOM 1570 C CA . LYS A 1 200 ? -16.996 4.610 -8.068 1.00 98.69 200 LYS A CA 1
ATOM 1571 C C . LYS A 1 200 ? -16.039 3.835 -8.979 1.00 98.69 200 LYS A C 1
ATOM 1573 O O . LYS A 1 200 ? -16.335 3.704 -10.165 1.00 98.69 200 LYS A O 1
ATOM 1578 N N . MET A 1 201 ? -14.939 3.306 -8.435 1.00 98.81 201 MET A N 1
ATOM 1579 C CA . MET A 1 201 ? -14.009 2.438 -9.170 1.00 98.81 201 MET A CA 1
ATOM 1580 C C . MET A 1 201 ? -14.680 1.117 -9.567 1.00 98.81 201 MET A C 1
ATOM 1582 O O . MET A 1 201 ? -14.660 0.759 -10.743 1.00 98.81 201 MET A O 1
ATOM 1586 N N . GLN A 1 202 ? -15.377 0.460 -8.633 1.00 98.75 202 GLN A N 1
ATOM 1587 C CA . GLN A 1 202 ? -16.133 -0.769 -8.902 1.00 98.75 202 GLN A CA 1
ATOM 1588 C C . GLN A 1 202 ? -17.169 -0.587 -10.015 1.00 98.75 202 GLN A C 1
ATOM 1590 O O . GLN A 1 202 ? -17.214 -1.378 -10.950 1.00 98.75 202 GLN A O 1
ATOM 1595 N N . THR A 1 203 ? -17.979 0.474 -9.957 1.00 98.56 203 THR A N 1
ATOM 1596 C CA . THR A 1 203 ? -18.998 0.777 -10.981 1.00 98.56 203 THR A CA 1
ATOM 1597 C C . THR A 1 203 ? -18.389 0.985 -12.371 1.00 98.56 203 THR A C 1
ATOM 1599 O O . THR A 1 203 ? -19.074 0.822 -13.378 1.00 98.56 203 THR A O 1
ATOM 1602 N N . LYS A 1 204 ? -17.103 1.344 -12.445 1.00 98.56 204 LYS A N 1
ATOM 1603 C CA . LYS A 1 204 ? -16.352 1.506 -13.695 1.00 98.56 204 LYS A CA 1
ATOM 1604 C C . LYS A 1 204 ? -15.579 0.247 -14.109 1.00 98.56 204 LYS A C 1
ATOM 1606 O O . LYS A 1 204 ? -14.822 0.322 -15.070 1.00 98.56 204 LYS A O 1
ATOM 1611 N N . GLY A 1 205 ? -15.755 -0.874 -13.407 1.00 98.69 205 GLY A N 1
ATOM 1612 C CA . GLY A 1 205 ? -15.050 -2.128 -13.681 1.00 98.69 205 GLY A CA 1
ATOM 1613 C C . GLY A 1 205 ? -13.568 -2.097 -13.302 1.00 98.69 205 GLY A C 1
ATOM 1614 O O . GLY A 1 205 ? -12.791 -2.871 -13.843 1.00 98.69 205 GLY A O 1
ATOM 1615 N N . ILE A 1 206 ? -13.154 -1.193 -12.408 1.00 98.88 206 ILE A N 1
ATOM 1616 C CA . ILE A 1 206 ? -11.747 -1.038 -12.026 1.00 98.88 206 ILE A CA 1
ATOM 1617 C C . ILE A 1 206 ? -11.458 -1.921 -10.804 1.00 98.88 206 ILE A C 1
ATOM 1619 O O . ILE A 1 206 ? -11.973 -1.621 -9.718 1.00 98.88 206 ILE A O 1
ATOM 1623 N N . PRO A 1 207 ? -10.635 -2.976 -10.934 1.00 98.88 207 PRO A N 1
ATOM 1624 C CA . PRO A 1 207 ? -10.116 -3.704 -9.787 1.00 98.88 207 PRO A CA 1
ATOM 1625 C C . PRO A 1 207 ? -9.025 -2.896 -9.078 1.00 98.88 207 PRO A C 1
ATOM 1627 O O . PRO A 1 207 ? -8.262 -2.171 -9.719 1.00 98.88 207 PRO A O 1
ATOM 1630 N N . VAL A 1 208 ? -8.948 -3.024 -7.754 1.00 98.94 208 VAL A N 1
ATOM 1631 C CA . VAL A 1 208 ? -8.067 -2.218 -6.902 1.00 98.94 208 VAL A CA 1
ATOM 1632 C C . VAL A 1 208 ? -7.238 -3.121 -6.000 1.00 98.94 208 VAL A C 1
ATOM 1634 O O . VAL A 1 208 ? -7.784 -3.901 -5.220 1.00 98.94 208 VAL A O 1
ATOM 1637 N N . ILE A 1 209 ? -5.915 -2.972 -6.057 1.00 99.00 209 ILE A N 1
ATOM 1638 C CA . ILE A 1 209 ? -5.024 -3.489 -5.012 1.00 99.00 209 ILE A CA 1
ATOM 1639 C C . ILE A 1 209 ? -5.237 -2.625 -3.767 1.00 99.00 209 ILE A C 1
ATOM 1641 O O . ILE A 1 209 ? -4.933 -1.438 -3.796 1.00 99.00 209 ILE A O 1
ATOM 1645 N N . TRP A 1 210 ? -5.777 -3.189 -2.692 1.00 98.94 210 TRP A N 1
ATOM 1646 C CA . TRP A 1 210 ? -6.127 -2.471 -1.469 1.00 98.94 210 TRP A CA 1
ATOM 1647 C C . TRP A 1 210 ? -5.177 -2.839 -0.329 1.00 98.94 210 TRP A C 1
ATOM 1649 O O . TRP A 1 210 ? -5.193 -3.971 0.157 1.00 98.94 210 TRP A O 1
ATOM 1659 N N . ARG A 1 211 ? -4.358 -1.876 0.109 1.00 98.94 211 ARG A N 1
ATOM 1660 C CA . ARG A 1 211 ? -3.342 -2.053 1.161 1.00 98.94 211 ARG A CA 1
ATOM 1661 C C . ARG A 1 211 ? -3.597 -1.110 2.353 1.00 98.94 211 ARG A C 1
ATOM 1663 O O . ARG A 1 211 ? -2.912 -0.096 2.483 1.00 98.94 211 ARG A O 1
ATOM 1670 N N . PRO A 1 212 ? -4.614 -1.376 3.194 1.00 98.81 212 PRO A N 1
ATOM 1671 C CA . PRO A 1 212 ? -4.889 -0.579 4.387 1.00 98.81 212 PRO A CA 1
ATOM 1672 C C . PRO A 1 212 ? -3.985 -0.978 5.557 1.00 98.81 212 PRO A C 1
ATOM 1674 O O . PRO A 1 212 ? -3.448 -2.084 5.587 1.00 98.81 212 PRO A O 1
ATOM 1677 N N . PHE A 1 213 ? -3.917 -0.115 6.575 1.00 98.81 213 PHE A N 1
ATOM 1678 C CA . PHE A 1 213 ? -3.304 -0.417 7.875 1.00 98.81 213 PHE A CA 1
ATOM 1679 C C . PHE A 1 213 ? -1.922 -1.091 7.778 1.00 98.81 213 PHE A C 1
ATOM 1681 O O . PHE A 1 213 ? -1.650 -2.086 8.466 1.00 98.81 213 PHE A O 1
ATOM 1688 N N . HIS A 1 214 ? -1.074 -0.585 6.885 1.00 98.75 214 HIS A N 1
ATOM 1689 C CA . HIS A 1 214 ? 0.259 -1.119 6.637 1.00 98.75 214 HIS A CA 1
ATOM 1690 C C . HIS A 1 214 ? 1.204 -0.890 7.821 1.00 98.75 214 HIS A C 1
ATOM 1692 O O . HIS A 1 214 ? 0.926 -0.076 8.700 1.00 98.75 214 HIS A O 1
ATOM 1698 N N . GLU A 1 215 ? 2.288 -1.668 7.871 1.00 98.50 215 GLU A N 1
ATOM 1699 C CA . GLU A 1 215 ? 3.359 -1.556 8.878 1.00 98.50 215 GLU A CA 1
ATOM 1700 C C . GLU A 1 215 ? 2.873 -1.584 10.339 1.00 98.50 215 GLU A C 1
ATOM 1702 O O . GLU A 1 215 ? 3.422 -0.934 11.228 1.00 98.50 215 GLU A O 1
ATOM 1707 N N . ALA A 1 216 ? 1.809 -2.339 10.614 1.00 98.44 216 ALA A N 1
ATOM 1708 C CA . ALA A 1 216 ? 1.118 -2.280 11.898 1.00 98.44 216 ALA A CA 1
ATOM 1709 C C . ALA A 1 216 ? 2.008 -2.618 13.102 1.00 98.44 216 ALA A C 1
ATOM 1711 O O . ALA A 1 216 ? 1.871 -1.998 14.156 1.00 98.44 216 ALA A O 1
ATOM 1712 N N . ALA A 1 217 ? 2.928 -3.573 12.951 1.00 98.00 217 ALA A N 1
ATOM 1713 C CA . ALA A 1 217 ? 3.851 -3.943 14.017 1.00 98.00 217 ALA A CA 1
ATOM 1714 C C . ALA A 1 217 ? 4.944 -2.887 14.261 1.00 98.00 217 ALA A C 1
ATOM 1716 O O . ALA A 1 217 ? 5.577 -2.914 15.317 1.00 98.00 217 ALA A O 1
ATOM 1717 N N . GLY A 1 218 ? 5.168 -1.951 13.335 1.00 96.44 218 GLY A N 1
ATOM 1718 C CA . GLY A 1 218 ? 6.267 -0.994 13.405 1.00 96.44 218 GLY A CA 1
ATOM 1719 C C . GLY A 1 218 ? 7.607 -1.683 13.668 1.00 96.44 218 GLY A C 1
ATOM 1720 O O . GLY A 1 218 ? 7.959 -2.646 12.988 1.00 96.44 218 GLY A O 1
ATOM 1721 N N . ASN A 1 219 ? 8.310 -1.234 14.709 1.00 94.06 219 ASN A N 1
ATOM 1722 C CA . ASN A 1 219 ? 9.553 -1.843 15.188 1.00 94.06 219 ASN A CA 1
ATOM 1723 C C . ASN A 1 219 ? 9.373 -2.638 16.496 1.00 94.06 219 ASN A C 1
ATOM 1725 O O . ASN A 1 219 ? 10.341 -2.853 17.220 1.00 94.06 219 ASN A O 1
ATOM 1729 N N . THR A 1 220 ? 8.152 -3.104 16.802 1.00 92.44 220 THR A N 1
ATOM 1730 C CA . THR A 1 220 ? 7.825 -3.853 18.040 1.00 92.44 220 THR A CA 1
ATOM 1731 C C . THR A 1 220 ? 8.788 -5.011 18.332 1.00 92.44 220 THR A C 1
ATOM 1733 O O . THR A 1 220 ? 9.031 -5.318 19.497 1.00 92.44 220 THR A O 1
ATOM 1736 N N . TYR A 1 221 ? 9.327 -5.659 17.297 1.00 90.06 221 TYR A N 1
ATOM 1737 C CA . TYR A 1 221 ? 10.213 -6.821 17.435 1.00 90.06 221 TYR A CA 1
ATOM 1738 C C . TYR A 1 221 ? 11.677 -6.540 17.077 1.00 90.06 221 TYR A C 1
ATOM 1740 O O . TYR A 1 221 ? 12.494 -7.450 17.142 1.00 90.06 221 TYR A O 1
ATOM 1748 N N . GLU A 1 222 ? 12.035 -5.302 16.727 1.00 87.50 222 GLU A N 1
ATOM 1749 C CA . GLU A 1 222 ? 13.404 -4.988 16.297 1.00 87.50 222 GLU A CA 1
ATOM 1750 C C . GLU A 1 222 ? 14.348 -4.728 17.478 1.00 87.50 222 GLU A C 1
ATOM 1752 O O . GLU A 1 222 ? 15.526 -5.081 17.421 1.00 87.50 222 GLU A O 1
ATOM 1757 N N . PHE A 1 223 ? 13.850 -4.120 18.559 1.00 89.69 223 PHE A N 1
ATOM 1758 C CA . PHE A 1 223 ? 14.632 -3.836 19.765 1.00 89.69 223 PHE A CA 1
ATOM 1759 C C . PHE A 1 223 ? 13.740 -3.628 20.997 1.00 89.69 223 PHE A C 1
ATOM 1761 O O . PHE A 1 223 ? 12.537 -3.382 20.897 1.00 89.69 223 PHE A O 1
ATOM 1768 N N . GLU A 1 224 ? 14.339 -3.710 22.187 1.00 90.19 224 GLU A N 1
ATOM 1769 C CA . GLU A 1 224 ? 13.641 -3.464 23.451 1.00 90.19 224 GLU A CA 1
ATOM 1770 C C . GLU A 1 224 ? 13.083 -2.033 23.508 1.00 90.19 224 GLU A C 1
ATOM 1772 O O . GLU A 1 224 ? 13.817 -1.057 23.370 1.00 90.19 224 GLU A O 1
ATOM 1777 N N . GLY A 1 225 ? 11.773 -1.907 23.725 1.00 89.06 225 GLY A N 1
ATOM 1778 C CA . GLY A 1 225 ? 11.080 -0.615 23.715 1.00 89.06 225 GLY A CA 1
ATOM 1779 C C . GLY A 1 225 ? 10.612 -0.152 22.331 1.00 89.06 225 GLY A C 1
ATOM 1780 O O . GLY A 1 225 ? 10.027 0.927 22.236 1.00 89.06 225 GLY A O 1
ATOM 1781 N N . GLY A 1 226 ? 10.819 -0.955 21.282 1.00 91.88 226 GLY A N 1
ATOM 1782 C CA . GLY A 1 226 ? 10.169 -0.765 19.988 1.00 91.88 226 GLY A CA 1
ATOM 1783 C C . GLY A 1 226 ? 8.642 -0.883 20.081 1.00 91.88 226 GLY A C 1
ATOM 1784 O O . GLY A 1 226 ? 8.091 -1.514 20.987 1.00 91.88 226 GLY A O 1
ATOM 1785 N N . GLY A 1 227 ? 7.936 -0.271 19.135 1.00 94.19 227 GLY A N 1
ATOM 1786 C CA . GLY A 1 227 ? 6.481 -0.253 19.080 1.00 94.19 227 GLY A CA 1
ATOM 1787 C C . GLY A 1 227 ? 5.930 0.132 17.708 1.00 94.19 227 GLY A C 1
ATOM 1788 O O . GLY A 1 227 ? 6.651 0.452 16.765 1.00 94.19 227 GLY A O 1
ATOM 1789 N N . ALA A 1 228 ? 4.608 0.118 17.592 1.00 96.50 228 ALA A N 1
ATOM 1790 C CA . ALA A 1 228 ? 3.940 0.596 16.391 1.00 96.50 228 ALA A CA 1
ATOM 1791 C C . ALA A 1 228 ? 4.121 2.116 16.231 1.00 96.50 228 ALA A C 1
ATOM 1793 O O . ALA A 1 228 ? 3.841 2.878 17.160 1.00 96.50 228 ALA A O 1
ATOM 1794 N N . TRP A 1 229 ? 4.512 2.569 15.037 1.00 97.44 229 TRP A N 1
ATOM 1795 C CA . TRP A 1 229 ? 4.568 3.998 14.696 1.00 97.44 229 TRP A CA 1
ATOM 1796 C C . TRP A 1 229 ? 3.242 4.550 14.164 1.00 97.44 229 TRP A C 1
ATOM 1798 O O . TRP A 1 229 ? 3.084 5.766 14.037 1.00 97.44 229 TRP A O 1
ATOM 1808 N N . PHE A 1 230 ? 2.263 3.677 13.920 1.00 98.75 230 PHE A N 1
ATOM 1809 C CA . PHE A 1 230 ? 0.913 4.050 13.522 1.00 98.75 230 PHE A CA 1
ATOM 1810 C C . PHE A 1 230 ? -0.138 3.652 14.559 1.00 98.75 230 PHE A C 1
ATOM 1812 O O . PHE A 1 230 ? -0.046 2.607 15.210 1.00 98.75 230 PHE A O 1
ATOM 1819 N N . TRP A 1 231 ? -1.178 4.481 14.700 1.00 98.75 231 TRP A N 1
ATOM 1820 C CA . TRP A 1 231 ? -2.197 4.307 15.738 1.00 98.75 231 TRP A CA 1
ATOM 1821 C C . TRP A 1 231 ? -2.925 2.965 15.641 1.00 98.75 231 TRP A C 1
ATOM 1823 O O . TRP A 1 231 ? -3.283 2.401 16.675 1.00 98.75 231 TRP A O 1
ATOM 1833 N N . TRP A 1 232 ? -3.091 2.415 14.433 1.00 98.81 232 TRP A N 1
ATOM 1834 C CA . TRP A 1 232 ? -3.751 1.123 14.223 1.00 98.81 232 TRP A CA 1
ATOM 1835 C C . TRP A 1 232 ? -2.980 -0.054 14.824 1.00 98.81 232 TRP A C 1
ATOM 1837 O O . TRP A 1 232 ? -3.588 -1.087 15.105 1.00 98.81 232 TRP A O 1
ATOM 1847 N N . GLY A 1 233 ? -1.677 0.106 15.079 1.00 98.38 233 GLY A N 1
ATOM 1848 C CA . GLY A 1 233 ? -0.869 -0.889 15.774 1.00 98.38 233 GLY A CA 1
ATOM 1849 C C . GLY A 1 233 ? -0.628 -0.617 17.258 1.00 98.38 233 GLY A C 1
ATOM 1850 O O . GLY A 1 233 ? -0.197 -1.501 17.994 1.00 98.38 233 GLY A O 1
ATOM 1851 N N . ALA A 1 234 ? -0.970 0.571 17.758 1.00 97.56 234 ALA A N 1
ATOM 1852 C CA . ALA A 1 234 ? -0.593 1.025 19.101 1.00 97.56 234 ALA A CA 1
ATOM 1853 C C . ALA A 1 234 ? -1.172 0.197 20.268 1.00 97.56 234 ALA A C 1
ATOM 1855 O O . ALA A 1 234 ? -0.774 0.377 21.419 1.00 97.56 234 ALA A O 1
ATOM 1856 N N . LYS A 1 235 ? -2.143 -0.683 20.000 1.00 97.88 235 LYS A N 1
ATOM 1857 C CA . LYS A 1 235 ? -2.805 -1.544 20.997 1.00 97.88 235 LYS A CA 1
ATOM 1858 C C . LYS A 1 235 ? -2.493 -3.034 20.814 1.00 97.88 235 LYS A C 1
ATOM 1860 O O . LYS A 1 235 ? -3.171 -3.881 21.396 1.00 97.88 235 LYS A O 1
ATOM 1865 N N . GLY A 1 236 ? -1.456 -3.340 20.038 1.00 97.81 236 GLY A N 1
ATOM 1866 C CA . GLY A 1 236 ? -0.942 -4.688 19.854 1.00 97.81 236 GLY A CA 1
ATOM 1867 C C . GLY A 1 236 ? -1.733 -5.545 18.857 1.00 97.81 236 GLY A C 1
ATOM 1868 O O . GLY A 1 236 ? -2.792 -5.142 18.356 1.00 97.81 236 GLY A O 1
ATOM 1869 N N . PRO A 1 237 ? -1.233 -6.764 18.591 1.00 98.25 237 PRO A N 1
ATOM 1870 C CA . PRO A 1 237 ? -1.682 -7.608 17.485 1.00 98.25 237 PRO A CA 1
ATOM 1871 C C . PRO A 1 237 ? -3.160 -8.001 17.561 1.00 98.25 237 PRO A C 1
ATOM 1873 O O . PRO A 1 237 ? -3.850 -8.032 16.545 1.00 98.25 237 PRO A O 1
ATOM 1876 N N . GLU A 1 238 ? -3.691 -8.280 18.754 1.00 98.56 238 GLU A N 1
ATOM 1877 C CA . GLU A 1 238 ? -5.090 -8.708 18.897 1.00 98.56 238 GLU A CA 1
ATOM 1878 C C . GLU A 1 238 ? -6.091 -7.600 18.561 1.00 98.56 238 GLU A C 1
ATOM 1880 O O . GLU A 1 238 ? -7.146 -7.863 17.979 1.00 98.56 238 GLU A O 1
ATOM 1885 N N . VAL A 1 239 ? -5.766 -6.351 18.902 1.00 98.75 239 VAL A N 1
ATOM 1886 C CA . VAL A 1 239 ? -6.595 -5.199 18.529 1.00 98.75 239 VAL A CA 1
ATOM 1887 C C . VAL A 1 239 ? -6.471 -4.923 17.035 1.00 98.75 239 VAL A C 1
ATOM 1889 O O . VAL A 1 239 ? -7.490 -4.714 16.378 1.00 98.75 239 VAL A O 1
ATOM 1892 N N . TYR A 1 240 ? -5.258 -5.003 16.488 1.00 98.88 240 TYR A N 1
ATOM 1893 C CA . TYR A 1 240 ? -5.018 -4.843 15.057 1.00 98.88 240 TYR A CA 1
ATOM 1894 C C . TYR A 1 240 ? -5.822 -5.842 14.210 1.00 98.88 240 TYR A C 1
ATOM 1896 O O . TYR A 1 240 ? -6.534 -5.442 13.291 1.00 98.88 240 TYR A O 1
ATOM 1904 N N . LYS A 1 241 ? -5.803 -7.136 14.555 1.00 98.88 241 LYS A N 1
ATOM 1905 C CA . LYS A 1 241 ? -6.568 -8.161 13.823 1.00 98.88 241 LYS A CA 1
ATOM 1906 C C . LYS A 1 241 ? -8.076 -7.901 13.861 1.00 98.88 241 LYS A C 1
ATOM 1908 O O . LYS A 1 241 ? -8.758 -8.080 12.852 1.00 98.88 241 LYS A O 1
ATOM 1913 N N . LYS A 1 242 ? -8.610 -7.441 15.001 1.00 98.81 242 LYS A N 1
ATOM 1914 C CA . LYS A 1 242 ? -10.024 -7.031 15.113 1.00 98.81 242 LYS A CA 1
ATOM 1915 C C . LYS A 1 242 ? -10.332 -5.821 14.237 1.00 98.81 242 LYS A C 1
ATOM 1917 O O . LYS A 1 242 ? -11.376 -5.797 13.593 1.00 98.81 242 LYS A O 1
ATOM 1922 N N . LEU A 1 243 ? -9.425 -4.849 14.185 1.00 98.75 243 LEU A N 1
ATOM 1923 C CA . LEU A 1 243 ? -9.552 -3.659 13.351 1.00 98.75 243 LEU A CA 1
ATOM 1924 C C . LEU A 1 243 ? -9.534 -4.000 11.851 1.00 98.75 243 LEU A C 1
ATOM 1926 O O . LEU A 1 243 ? -10.409 -3.538 11.119 1.00 98.75 243 LEU A O 1
ATOM 1930 N N . TRP A 1 244 ? -8.608 -4.858 11.407 1.00 98.94 244 TRP A N 1
ATOM 1931 C CA . TRP A 1 244 ? -8.565 -5.360 10.030 1.00 98.94 244 TRP A CA 1
ATOM 1932 C C . TRP A 1 244 ? -9.883 -6.029 9.644 1.00 98.94 244 TRP A C 1
ATOM 1934 O O . TRP A 1 244 ? -10.501 -5.675 8.643 1.00 98.94 244 TRP A O 1
ATOM 1944 N N . ARG A 1 245 ? -10.353 -6.970 10.471 1.00 98.88 245 ARG A N 1
ATOM 1945 C CA . ARG A 1 245 ? -11.590 -7.718 10.209 1.00 98.88 245 ARG A CA 1
ATOM 1946 C C . ARG A 1 245 ? -12.832 -6.841 10.248 1.00 98.88 245 ARG A C 1
ATOM 1948 O O . ARG A 1 245 ? -13.741 -7.062 9.458 1.00 98.88 245 ARG A O 1
ATOM 1955 N N . TRP A 1 246 ? -12.856 -5.832 11.116 1.00 98.81 246 TRP A N 1
ATOM 1956 C CA . TRP A 1 246 ? -13.914 -4.826 11.132 1.00 98.81 246 TRP A CA 1
ATOM 1957 C C . TRP A 1 246 ? -13.968 -4.040 9.817 1.00 98.81 246 TRP A C 1
ATOM 1959 O O . TRP A 1 246 ? -15.049 -3.886 9.253 1.00 98.81 246 TRP A O 1
ATOM 1969 N N . MET A 1 247 ? -12.820 -3.590 9.295 1.00 98.88 247 MET A N 1
ATOM 1970 C CA . MET A 1 247 ? -12.777 -2.912 7.997 1.00 98.88 247 MET A CA 1
ATOM 1971 C C . MET A 1 247 ? -13.195 -3.860 6.871 1.00 98.88 247 MET A C 1
ATOM 1973 O O . MET A 1 247 ? -14.007 -3.473 6.034 1.00 98.88 247 MET A O 1
ATOM 1977 N N . TYR A 1 248 ? -12.671 -5.089 6.861 1.00 98.88 248 TYR A N 1
ATOM 1978 C CA . TYR A 1 248 ? -13.014 -6.093 5.857 1.00 98.88 248 TYR A CA 1
ATOM 1979 C C . TYR A 1 248 ? -14.524 -6.344 5.815 1.00 98.88 248 TYR A C 1
ATOM 1981 O O . TYR A 1 248 ? -15.132 -6.192 4.759 1.00 98.88 248 TYR A O 1
ATOM 1989 N N . ASP A 1 249 ? -15.154 -6.639 6.956 1.00 98.75 249 ASP A N 1
ATOM 1990 C CA . ASP A 1 249 ? -16.601 -6.865 7.026 1.00 98.75 249 ASP A CA 1
ATOM 1991 C C . ASP A 1 249 ? -17.404 -5.624 6.608 1.00 98.75 249 ASP A C 1
ATOM 1993 O O . ASP A 1 249 ? -18.347 -5.720 5.820 1.00 98.75 249 ASP A O 1
ATOM 1997 N N . PHE A 1 250 ? -17.004 -4.436 7.068 1.00 98.75 250 PHE A N 1
ATOM 1998 C CA . PHE A 1 250 ? -17.676 -3.199 6.684 1.00 98.75 250 PHE A CA 1
ATOM 1999 C C . PHE A 1 250 ? -17.609 -2.974 5.167 1.00 98.75 250 PHE A C 1
ATOM 2001 O O . PHE A 1 250 ? -18.626 -2.706 4.532 1.00 98.75 250 PHE A O 1
ATOM 2008 N N . MET A 1 251 ? -16.430 -3.102 4.561 1.00 98.88 251 MET A N 1
ATOM 2009 C CA . MET A 1 251 ? -16.223 -2.830 3.137 1.00 98.88 251 MET A CA 1
ATOM 2010 C C . MET A 1 251 ? -16.838 -3.909 2.240 1.00 98.88 251 MET A C 1
ATOM 2012 O O . MET A 1 251 ? -17.541 -3.588 1.281 1.00 98.88 251 MET A O 1
ATOM 2016 N N . VAL A 1 252 ? -16.592 -5.180 2.550 1.00 98.56 252 VAL A N 1
ATOM 2017 C CA . VAL A 1 252 ? -16.995 -6.315 1.711 1.00 98.56 252 VAL A CA 1
ATOM 2018 C C . VAL A 1 252 ? -18.451 -6.683 1.973 1.00 98.56 252 VAL A C 1
ATOM 2020 O O . VAL A 1 252 ? -19.272 -6.613 1.060 1.00 98.56 252 VAL A O 1
ATOM 2023 N N . THR A 1 253 ? -18.803 -7.014 3.217 1.00 97.81 253 THR A N 1
ATOM 2024 C CA . THR A 1 253 ? -20.145 -7.502 3.564 1.00 97.81 253 THR A CA 1
ATOM 2025 C C . THR A 1 253 ? -21.179 -6.378 3.544 1.00 97.81 253 THR A C 1
ATOM 2027 O O . THR A 1 253 ? -22.233 -6.516 2.927 1.00 97.81 253 THR A O 1
ATOM 2030 N N . GLN A 1 254 ? -20.902 -5.255 4.217 1.00 98.06 254 GLN A N 1
ATOM 2031 C CA . GLN A 1 254 ? -21.911 -4.204 4.422 1.00 98.06 254 GLN A CA 1
ATOM 2032 C C . GLN A 1 254 ? -21.978 -3.216 3.250 1.00 98.06 254 GLN A C 1
ATOM 2034 O O . GLN A 1 254 ? -23.064 -2.776 2.872 1.00 98.06 254 GLN A O 1
ATOM 2039 N N . GLN A 1 255 ? -20.831 -2.857 2.663 1.00 98.44 255 GLN A N 1
ATOM 2040 C CA . GLN A 1 255 ? -20.751 -1.909 1.546 1.00 98.44 255 GLN A CA 1
ATOM 2041 C C . GLN A 1 255 ? -20.684 -2.580 0.164 1.00 98.44 255 GLN A C 1
ATOM 2043 O O . GLN A 1 255 ? -20.767 -1.865 -0.840 1.00 98.44 255 GLN A O 1
ATOM 2048 N N . GLY A 1 256 ? -20.567 -3.908 0.078 1.00 98.56 256 GLY A N 1
ATOM 2049 C CA . GLY A 1 256 ? -20.577 -4.634 -1.197 1.00 98.56 256 GLY A CA 1
ATOM 2050 C C . GLY A 1 256 ? -19.417 -4.265 -2.127 1.00 98.56 256 GLY A C 1
ATOM 2051 O O . GLY A 1 256 ? -19.601 -4.205 -3.348 1.00 98.56 256 GLY A O 1
ATOM 2052 N N . LEU A 1 257 ? -18.247 -3.942 -1.565 1.00 98.88 257 LEU A N 1
ATOM 2053 C CA . LEU A 1 257 ? -17.024 -3.706 -2.329 1.00 98.88 257 LEU A CA 1
ATOM 2054 C C . LEU A 1 257 ? -16.353 -5.042 -2.644 1.00 98.88 257 LEU A C 1
ATOM 2056 O O . LEU A 1 257 ? -15.686 -5.656 -1.815 1.00 98.88 257 LEU A O 1
ATOM 2060 N N . ASN A 1 258 ? -16.543 -5.466 -3.881 1.00 98.88 258 ASN A N 1
ATOM 2061 C CA . ASN A 1 258 ? -16.097 -6.721 -4.453 1.00 98.88 258 ASN A CA 1
ATOM 2062 C C . ASN A 1 258 ? -14.941 -6.557 -5.450 1.00 98.88 258 ASN A C 1
ATOM 2064 O O . ASN A 1 258 ? -14.442 -7.542 -5.979 1.00 98.88 258 ASN A O 1
ATOM 2068 N N . ASN A 1 259 ? -14.496 -5.332 -5.727 1.00 98.88 259 ASN A N 1
ATOM 2069 C CA . ASN A 1 259 ? -13.401 -5.049 -6.655 1.00 98.88 259 ASN A CA 1
ATOM 2070 C C . ASN A 1 259 ? -12.016 -4.971 -5.978 1.00 98.88 259 ASN A C 1
ATOM 2072 O O . ASN A 1 259 ? -11.072 -4.493 -6.604 1.00 98.88 259 ASN A O 1
ATOM 2076 N N . LEU A 1 260 ? -11.892 -5.378 -4.710 1.00 98.94 260 LEU A N 1
ATOM 2077 C CA . LEU A 1 260 ? -10.680 -5.201 -3.900 1.00 98.94 260 LEU A CA 1
ATOM 2078 C C . LEU A 1 260 ? -9.852 -6.489 -3.808 1.00 98.94 260 LEU A C 1
ATOM 2080 O O . LEU A 1 260 ? -10.406 -7.560 -3.564 1.00 98.94 260 LEU A O 1
ATOM 2084 N N . ILE A 1 261 ? -8.531 -6.350 -3.932 1.00 98.94 261 ILE A N 1
ATOM 2085 C CA . ILE A 1 261 ? -7.521 -7.382 -3.657 1.00 98.94 261 ILE A CA 1
ATOM 2086 C C . ILE A 1 261 ? -6.760 -6.954 -2.398 1.00 98.94 261 ILE A C 1
ATOM 2088 O O . ILE A 1 261 ? -6.071 -5.937 -2.419 1.00 98.94 261 ILE A O 1
ATOM 2092 N N . TRP A 1 262 ? -6.896 -7.691 -1.300 1.00 98.94 262 TRP A N 1
ATOM 2093 C CA . TRP A 1 262 ? -6.439 -7.290 0.032 1.00 98.94 262 TRP A CA 1
ATOM 2094 C C . TRP A 1 262 ? -4.964 -7.618 0.272 1.00 98.94 262 TRP A C 1
ATOM 2096 O O . TRP A 1 262 ? -4.559 -8.781 0.245 1.00 98.94 262 TRP A O 1
ATOM 2106 N N . VAL A 1 263 ? -4.166 -6.593 0.572 1.00 98.94 263 VAL A N 1
ATOM 2107 C CA . VAL A 1 263 ? -2.723 -6.710 0.812 1.00 98.94 263 VAL A CA 1
ATOM 2108 C C . VAL A 1 263 ? -2.400 -6.385 2.263 1.00 98.94 263 VAL A C 1
ATOM 2110 O O . VAL A 1 263 ? -2.507 -5.233 2.682 1.00 98.94 263 VAL A O 1
ATOM 2113 N N . TRP A 1 264 ? -1.967 -7.386 3.027 1.00 98.94 264 TRP A N 1
ATOM 2114 C CA . TRP A 1 264 ? -1.462 -7.188 4.387 1.00 98.94 264 TRP A CA 1
ATOM 2115 C C . TRP A 1 264 ? 0.044 -6.938 4.357 1.00 98.94 264 TRP A C 1
ATOM 2117 O O . TRP A 1 264 ? 0.762 -7.666 3.680 1.00 98.94 264 TRP A O 1
ATOM 2127 N N . THR A 1 265 ? 0.531 -5.931 5.082 1.00 98.88 265 THR A N 1
ATOM 2128 C CA . THR A 1 265 ? 1.962 -5.579 5.094 1.00 98.88 265 THR A CA 1
ATOM 2129 C C . THR A 1 265 ? 2.623 -6.073 6.375 1.00 98.88 265 THR A C 1
ATOM 2131 O O . THR A 1 265 ? 2.203 -5.690 7.466 1.00 98.88 265 THR A O 1
ATOM 2134 N N . SER A 1 266 ? 3.650 -6.905 6.217 1.00 98.62 266 SER A N 1
ATOM 2135 C CA . SER A 1 266 ? 4.408 -7.558 7.282 1.00 98.62 266 SER A CA 1
ATOM 2136 C C . SER A 1 266 ? 5.738 -6.855 7.557 1.00 98.62 266 SER A C 1
ATOM 2138 O O . SER A 1 266 ? 6.432 -6.414 6.639 1.00 98.62 266 SER A O 1
ATOM 2140 N N . GLN A 1 267 ? 6.137 -6.873 8.825 1.00 96.69 267 GLN A N 1
ATOM 2141 C CA . GLN A 1 267 ? 7.472 -6.544 9.330 1.00 96.69 267 GLN A CA 1
ATOM 2142 C C . GLN A 1 267 ? 8.357 -7.802 9.510 1.00 96.69 267 GLN A C 1
ATOM 2144 O O . GLN A 1 267 ? 9.327 -7.790 10.261 1.00 96.69 267 GLN A O 1
ATOM 2149 N N . THR A 1 268 ? 8.049 -8.900 8.806 1.00 90.94 268 THR A N 1
ATOM 2150 C CA . THR A 1 268 ? 8.727 -10.219 8.800 1.00 90.94 268 THR A CA 1
ATOM 2151 C C . THR A 1 268 ? 8.551 -11.066 10.067 1.00 90.94 268 THR A C 1
ATOM 2153 O O . THR A 1 268 ? 8.150 -12.224 9.967 1.00 90.94 268 THR A O 1
ATOM 2156 N N . GLU A 1 269 ? 8.813 -10.524 11.257 1.00 89.75 269 GLU A N 1
ATOM 2157 C CA . GLU A 1 269 ? 8.742 -11.264 12.536 1.00 89.75 269 GLU A CA 1
ATOM 2158 C C . GLU A 1 269 ? 7.431 -11.018 13.302 1.00 89.75 269 GLU A C 1
ATOM 2160 O O . GLU A 1 269 ? 7.358 -11.084 14.526 1.00 89.75 269 GLU A O 1
ATOM 2165 N N . ASP A 1 270 ? 6.353 -10.746 12.569 1.00 95.50 270 ASP A N 1
ATOM 2166 C CA . ASP A 1 270 ? 5.093 -10.238 13.101 1.00 95.50 270 ASP A CA 1
ATOM 2167 C C . ASP A 1 270 ? 3.898 -11.165 12.844 1.00 95.50 270 ASP A C 1
ATOM 2169 O O . ASP A 1 270 ? 2.758 -10.717 12.772 1.00 95.50 270 ASP A O 1
ATOM 2173 N N . ASN A 1 271 ? 4.113 -12.483 12.792 1.00 96.00 271 ASN A N 1
ATOM 2174 C CA . ASN A 1 271 ? 3.038 -13.459 12.551 1.00 96.00 271 ASN A CA 1
ATOM 2175 C C . ASN A 1 271 ? 1.844 -13.328 13.527 1.00 96.00 271 ASN A C 1
ATOM 2177 O O . ASN A 1 271 ? 0.708 -13.623 13.165 1.00 96.00 271 ASN A O 1
ATOM 2181 N N . ALA A 1 272 ? 2.059 -12.836 14.754 1.00 97.62 272 ALA A N 1
ATOM 2182 C CA . ALA A 1 272 ? 0.972 -12.556 15.702 1.00 97.62 272 ALA A CA 1
ATOM 2183 C C . ALA A 1 272 ? -0.047 -11.517 15.182 1.00 97.62 272 ALA A C 1
ATOM 2185 O O . ALA A 1 272 ? -1.203 -11.518 15.621 1.00 97.62 272 ALA A O 1
ATOM 2186 N N . TRP A 1 273 ? 0.381 -10.656 14.256 1.00 98.56 273 TRP A N 1
ATOM 2187 C CA . TRP A 1 273 ? -0.382 -9.573 13.640 1.00 98.56 273 TRP A CA 1
ATOM 2188 C C . TRP A 1 273 ? -1.125 -10.011 12.379 1.00 98.56 273 TRP A C 1
ATOM 2190 O O . TRP A 1 273 ? -2.016 -9.287 11.943 1.00 98.56 273 TRP A O 1
ATOM 2200 N N . TYR A 1 274 ? -0.813 -11.185 11.818 1.00 98.75 274 TYR A N 1
ATOM 2201 C CA . TYR A 1 274 ? -1.440 -11.663 10.590 1.00 98.75 274 TYR A CA 1
ATOM 2202 C C . TYR A 1 274 ? -2.971 -11.781 10.754 1.00 98.75 274 TYR A C 1
ATOM 2204 O O . TYR A 1 274 ? -3.435 -12.534 11.620 1.00 98.75 274 TYR A O 1
ATOM 2212 N N . PRO A 1 275 ? -3.783 -11.062 9.951 1.00 98.75 275 PRO A N 1
ATOM 2213 C CA . PRO A 1 275 ? -5.237 -11.063 10.106 1.00 98.75 275 PRO A CA 1
ATOM 2214 C C . PRO A 1 275 ? -5.897 -12.421 9.853 1.00 98.75 275 PRO A C 1
ATOM 2216 O O . PRO A 1 275 ? -6.891 -12.740 10.513 1.00 98.75 275 PRO A O 1
ATOM 2219 N N . GLY A 1 276 ? -5.341 -13.217 8.937 1.00 98.44 276 GLY A N 1
ATOM 2220 C CA . GLY A 1 276 ? -5.810 -14.558 8.582 1.00 98.44 276 GLY A CA 1
ATOM 2221 C C . GLY A 1 276 ? -5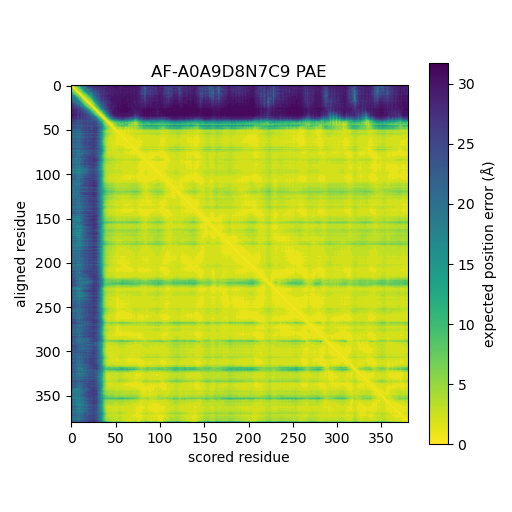.982 -14.765 7.076 1.00 98.44 276 GLY A C 1
ATOM 2222 O O . GLY A 1 276 ? -6.198 -13.818 6.319 1.00 98.44 276 GLY A O 1
ATOM 2223 N N . ASP A 1 277 ? -5.909 -16.030 6.658 1.00 98.00 277 ASP A N 1
ATOM 2224 C CA . ASP A 1 277 ? -5.962 -16.449 5.251 1.00 98.00 277 ASP A CA 1
ATOM 2225 C C . ASP A 1 277 ? -7.257 -16.071 4.527 1.00 98.00 277 ASP A C 1
ATOM 2227 O O . ASP A 1 277 ? -7.241 -15.938 3.307 1.00 98.00 277 ASP A O 1
ATOM 2231 N N . ASP A 1 278 ? -8.354 -15.925 5.267 1.00 98.31 278 ASP A N 1
ATOM 2232 C CA . ASP A 1 278 ? -9.713 -15.638 4.800 1.00 98.31 278 ASP A CA 1
ATOM 2233 C C . ASP A 1 278 ? -9.983 -14.144 4.556 1.00 98.31 278 ASP A C 1
ATOM 2235 O O . ASP A 1 278 ? -11.049 -13.789 4.066 1.00 98.31 278 ASP A O 1
ATOM 2239 N N . VAL A 1 279 ? -9.040 -13.259 4.897 1.00 98.75 279 VAL A N 1
ATOM 2240 C CA . VAL A 1 279 ? -9.186 -11.796 4.743 1.00 98.75 279 VAL A CA 1
ATOM 2241 C C . VAL A 1 279 ? -7.938 -11.118 4.163 1.00 98.75 279 VAL A C 1
ATOM 2243 O O . VAL A 1 279 ? -7.823 -9.893 4.215 1.00 98.75 279 VAL A O 1
ATOM 2246 N N . VAL A 1 280 ? -6.996 -11.903 3.629 1.00 98.88 280 VAL A N 1
ATOM 2247 C CA . VAL A 1 280 ? -5.753 -11.429 3.000 1.00 98.88 280 VAL A CA 1
ATOM 2248 C C . VAL A 1 280 ? -5.482 -12.207 1.715 1.00 98.88 280 VAL A C 1
ATOM 2250 O O . VAL A 1 280 ? -5.365 -13.430 1.754 1.00 98.88 280 VAL A O 1
ATOM 2253 N N . ASP A 1 281 ? -5.289 -11.511 0.597 1.00 98.88 281 ASP A N 1
ATOM 2254 C CA . ASP A 1 281 ? -4.916 -12.109 -0.690 1.00 98.88 281 ASP A CA 1
ATOM 2255 C C . ASP A 1 281 ? -3.389 -12.166 -0.880 1.00 98.88 281 ASP A C 1
ATOM 2257 O O . ASP A 1 281 ? -2.845 -13.181 -1.314 1.00 98.88 281 ASP A O 1
ATOM 2261 N N . ILE A 1 282 ? -2.683 -11.082 -0.537 1.00 98.88 282 ILE A N 1
ATOM 2262 C CA . ILE A 1 282 ? -1.247 -10.889 -0.811 1.00 98.88 282 ILE A CA 1
ATOM 2263 C C . ILE A 1 282 ? -0.535 -10.397 0.454 1.00 98.88 282 ILE A C 1
ATOM 2265 O O . ILE A 1 282 ? -1.096 -9.616 1.224 1.00 98.88 282 ILE A O 1
ATOM 2269 N N . VAL A 1 283 ? 0.713 -10.828 0.654 1.00 98.88 283 VAL A N 1
ATOM 2270 C CA . VAL A 1 283 ? 1.578 -10.334 1.736 1.00 98.88 283 VAL A CA 1
ATOM 2271 C C . VAL A 1 283 ? 2.607 -9.357 1.169 1.00 98.88 283 VAL A C 1
ATOM 2273 O O . VAL A 1 283 ? 3.377 -9.697 0.272 1.00 98.88 283 VAL A O 1
ATOM 2276 N N . GLY A 1 284 ? 2.608 -8.134 1.685 1.00 98.75 284 GLY A N 1
ATOM 2277 C CA . GLY A 1 284 ? 3.562 -7.077 1.374 1.00 98.75 284 GLY A CA 1
ATOM 2278 C C . GLY A 1 284 ? 4.668 -6.950 2.412 1.00 98.75 284 GLY A C 1
ATOM 2279 O O . GLY A 1 284 ? 4.499 -7.337 3.567 1.00 98.75 284 GLY A O 1
ATOM 2280 N N . ARG A 1 285 ? 5.785 -6.367 1.988 1.00 98.69 285 ARG A N 1
ATOM 2281 C CA . ARG A 1 285 ? 6.885 -5.906 2.833 1.00 98.69 285 ARG A CA 1
ATOM 2282 C C . ARG A 1 285 ? 7.318 -4.520 2.377 1.00 98.69 285 ARG A C 1
ATOM 2284 O O . ARG A 1 285 ? 7.496 -4.321 1.177 1.00 98.69 285 ARG A O 1
ATOM 2291 N N . ASP A 1 286 ? 7.538 -3.628 3.331 1.00 98.56 286 ASP A N 1
ATOM 2292 C CA . ASP A 1 286 ? 8.064 -2.284 3.097 1.00 98.56 286 ASP A CA 1
ATOM 2293 C C . ASP A 1 286 ? 9.535 -2.251 3.545 1.00 98.56 286 ASP A C 1
ATOM 2295 O O . ASP A 1 286 ? 9.858 -2.726 4.636 1.00 98.56 286 ASP A O 1
ATOM 2299 N N . ASN A 1 287 ? 10.464 -1.780 2.703 1.00 96.62 287 ASN A N 1
ATOM 2300 C CA . ASN A 1 287 ? 11.891 -1.758 3.053 1.00 96.62 287 ASN A CA 1
ATOM 2301 C C . ASN A 1 287 ? 12.665 -0.598 2.402 1.00 96.62 287 ASN A C 1
ATOM 2303 O O . ASN A 1 287 ? 12.906 -0.590 1.194 1.00 96.62 287 ASN A O 1
ATOM 2307 N N . TYR A 1 288 ? 13.143 0.326 3.238 1.00 92.44 288 TYR A N 1
ATOM 2308 C CA . TYR A 1 288 ? 13.878 1.535 2.843 1.00 92.44 288 TYR A CA 1
ATOM 2309 C C . TYR A 1 288 ? 15.403 1.416 3.002 1.00 92.44 288 TYR A C 1
ATOM 2311 O O . TYR A 1 288 ? 16.109 2.401 3.106 1.00 92.44 288 TYR A O 1
ATOM 2319 N N . SER A 1 289 ? 15.956 0.208 3.063 1.00 89.75 289 SER A N 1
ATOM 2320 C CA . SER A 1 289 ? 17.375 -0.037 2.739 1.00 89.75 289 SER A CA 1
ATOM 2321 C C . SER A 1 289 ? 17.507 -0.842 1.452 1.00 89.75 289 SER A C 1
ATOM 2323 O O . SER A 1 289 ? 18.482 -0.702 0.721 1.00 89.75 289 SER A O 1
ATOM 2325 N N . ALA A 1 290 ? 16.531 -1.722 1.205 1.00 90.81 290 ALA A N 1
ATOM 2326 C CA . ALA A 1 290 ? 16.341 -2.535 0.012 1.00 90.81 290 ALA A CA 1
ATOM 2327 C C . ALA A 1 290 ? 17.641 -3.144 -0.552 1.00 90.81 290 ALA A C 1
ATOM 2329 O O . ALA A 1 290 ? 17.895 -3.180 -1.760 1.00 90.81 290 ALA A O 1
ATOM 2330 N N . LEU A 1 291 ? 18.491 -3.644 0.347 1.00 96.31 291 LEU A N 1
ATOM 2331 C CA . LEU A 1 291 ? 19.734 -4.312 -0.015 1.00 96.31 291 LEU A CA 1
ATOM 2332 C C . LEU A 1 291 ? 19.451 -5.744 -0.475 1.00 96.31 291 LEU A C 1
ATOM 2334 O O . LEU A 1 291 ? 18.679 -6.465 0.156 1.00 96.31 291 LEU A O 1
ATOM 2338 N N . MET A 1 292 ? 20.119 -6.179 -1.547 1.00 95.19 292 MET A N 1
ATOM 2339 C CA . MET A 1 292 ? 19.822 -7.450 -2.225 1.00 95.19 292 MET A CA 1
ATOM 2340 C C . MET A 1 292 ? 19.795 -8.675 -1.291 1.00 95.19 292 MET A C 1
ATOM 2342 O O . MET A 1 292 ? 18.881 -9.492 -1.387 1.00 95.19 292 MET A O 1
ATOM 2346 N N . TYR A 1 293 ? 20.764 -8.808 -0.376 1.00 94.88 293 TYR A N 1
ATOM 2347 C CA . TYR A 1 293 ? 20.865 -9.977 0.506 1.00 94.88 293 TYR A CA 1
ATOM 2348 C C . TYR A 1 293 ? 19.864 -9.929 1.676 1.00 94.88 293 TYR A C 1
ATOM 2350 O O . TYR A 1 293 ? 19.141 -10.912 1.854 1.00 94.88 293 TYR A O 1
ATOM 2358 N N . PRO A 1 294 ? 19.730 -8.814 2.429 1.00 95.00 294 PRO A N 1
ATOM 2359 C CA . PRO A 1 294 ? 18.645 -8.657 3.399 1.00 95.00 294 PRO A CA 1
ATOM 2360 C C . PRO A 1 294 ? 17.251 -8.882 2.802 1.00 95.00 294 PRO A C 1
ATOM 2362 O O . PRO A 1 294 ? 16.481 -9.660 3.359 1.00 95.00 294 PRO A O 1
ATOM 2365 N N . LEU A 1 295 ? 16.954 -8.307 1.630 1.00 96.06 295 LEU A N 1
ATOM 2366 C CA . LEU A 1 295 ? 15.668 -8.518 0.960 1.00 96.06 295 LEU A CA 1
ATOM 2367 C C . LEU A 1 295 ? 15.431 -9.984 0.595 1.00 96.06 295 LEU A C 1
ATOM 2369 O O . LEU A 1 295 ? 14.315 -10.467 0.736 1.00 96.06 295 LEU A O 1
ATOM 2373 N N . MET A 1 296 ? 16.454 -10.709 0.136 1.00 96.19 296 MET A N 1
ATOM 2374 C CA . MET A 1 296 ? 16.313 -12.140 -0.153 1.00 96.19 296 MET A CA 1
ATOM 2375 C C . MET A 1 296 ? 15.961 -12.935 1.110 1.00 96.19 296 MET A C 1
ATOM 2377 O O . MET A 1 296 ? 15.115 -13.830 1.055 1.00 96.19 296 MET A O 1
ATOM 2381 N N . LYS A 1 297 ? 16.538 -12.581 2.266 1.00 96.12 297 LYS A N 1
ATOM 2382 C CA . LYS A 1 297 ? 16.179 -13.201 3.549 1.00 96.12 297 LYS A CA 1
ATOM 2383 C C . LYS A 1 297 ? 14.736 -12.897 3.953 1.00 96.12 297 LYS A C 1
ATOM 2385 O O . LYS A 1 297 ? 14.031 -13.830 4.329 1.00 96.12 297 LYS A O 1
ATOM 2390 N N . GLU A 1 298 ? 14.302 -11.641 3.851 1.00 96.50 298 GLU A N 1
ATOM 2391 C CA . GLU A 1 298 ? 12.917 -11.239 4.146 1.00 96.50 298 GLU A CA 1
ATOM 2392 C C . GLU A 1 298 ? 11.926 -11.945 3.207 1.00 96.50 298 GLU A C 1
ATOM 2394 O O . GLU A 1 298 ? 10.979 -12.577 3.672 1.00 96.50 298 GLU A O 1
ATOM 2399 N N . TYR A 1 299 ? 12.196 -11.947 1.896 1.00 97.50 299 TYR A N 1
ATOM 2400 C CA . TYR A 1 299 ? 11.394 -12.660 0.898 1.00 97.50 299 TYR A CA 1
ATOM 2401 C C . TYR A 1 299 ? 11.254 -14.147 1.240 1.00 97.50 299 TYR A C 1
ATOM 2403 O O . TYR A 1 299 ? 10.146 -14.685 1.251 1.00 97.50 299 TYR A O 1
ATOM 2411 N N . ASN A 1 300 ? 12.367 -14.815 1.553 1.00 96.50 300 ASN A N 1
ATOM 2412 C CA . ASN A 1 300 ? 12.372 -16.233 1.900 1.00 96.50 300 ASN A CA 1
ATOM 2413 C C . ASN A 1 300 ? 11.623 -16.514 3.209 1.00 96.50 300 ASN A C 1
ATOM 2415 O O . ASN A 1 300 ? 10.936 -17.531 3.304 1.00 96.50 300 ASN A O 1
ATOM 2419 N N . ALA A 1 301 ? 11.762 -15.655 4.222 1.00 96.19 301 ALA A N 1
ATOM 2420 C CA . ALA A 1 301 ? 11.060 -15.802 5.494 1.00 96.19 301 ALA A CA 1
ATOM 2421 C C . ALA A 1 301 ? 9.542 -15.682 5.303 1.00 96.19 301 ALA A C 1
ATOM 2423 O O . ALA A 1 301 ? 8.800 -16.567 5.727 1.00 96.19 301 ALA A O 1
ATOM 2424 N N . LEU A 1 302 ? 9.094 -14.654 4.579 1.00 97.44 302 LEU A N 1
ATOM 2425 C CA . LEU A 1 302 ? 7.681 -14.439 4.271 1.00 97.44 302 LEU A CA 1
ATOM 2426 C C . LEU A 1 302 ? 7.106 -15.554 3.395 1.00 97.44 302 LEU A C 1
ATOM 2428 O O . LEU A 1 302 ? 6.015 -16.043 3.668 1.00 97.44 302 LEU A O 1
ATOM 2432 N N . SER A 1 303 ? 7.854 -16.007 2.386 1.00 96.56 303 SER A N 1
ATOM 2433 C CA . SER A 1 303 ? 7.425 -17.106 1.513 1.00 96.56 303 SER A CA 1
ATOM 2434 C C . SER A 1 303 ? 7.221 -18.396 2.313 1.00 96.56 303 SER A C 1
ATOM 2436 O O . SER A 1 303 ? 6.178 -19.034 2.206 1.00 96.56 303 SER A O 1
ATOM 2438 N N . LYS A 1 304 ? 8.162 -18.737 3.207 1.00 95.25 304 LYS A N 1
ATOM 2439 C CA . LYS A 1 304 ? 8.028 -19.894 4.112 1.00 95.25 304 LYS A CA 1
ATOM 2440 C C . LYS A 1 304 ? 6.841 -19.762 5.068 1.00 95.25 304 LYS A C 1
ATOM 2442 O O . LYS A 1 304 ? 6.175 -20.760 5.327 1.00 95.25 304 LYS A O 1
ATOM 2447 N N . GLN A 1 305 ? 6.609 -18.566 5.606 1.00 96.44 305 GLN A N 1
ATOM 2448 C CA . GLN A 1 305 ? 5.555 -18.319 6.588 1.00 96.44 305 GLN A CA 1
ATOM 2449 C C . GLN A 1 305 ? 4.154 -18.329 5.958 1.00 96.44 305 GLN A C 1
ATOM 2451 O O . GLN A 1 305 ? 3.211 -18.814 6.580 1.00 96.44 305 GLN A O 1
ATOM 2456 N N . TYR A 1 306 ? 4.023 -17.840 4.722 1.00 96.25 306 TYR A N 1
ATOM 2457 C CA . TYR A 1 306 ? 2.748 -17.685 4.015 1.00 96.25 306 TYR A CA 1
ATOM 2458 C C . TYR A 1 306 ? 2.769 -18.416 2.659 1.00 96.25 306 TYR A C 1
ATOM 2460 O O . TYR A 1 306 ? 2.662 -17.775 1.611 1.00 96.25 306 TYR A O 1
ATOM 2468 N N . PRO A 1 307 ? 2.917 -19.757 2.639 1.00 94.81 307 PRO A N 1
ATOM 2469 C CA . PRO A 1 307 ? 3.255 -20.532 1.435 1.00 94.81 307 PRO A CA 1
ATOM 2470 C C . PRO A 1 307 ? 2.168 -20.547 0.345 1.00 94.81 307 PRO A C 1
ATOM 2472 O O . PRO A 1 307 ? 2.429 -20.935 -0.793 1.00 94.81 307 PRO A O 1
ATOM 2475 N N . ASN A 1 308 ? 0.946 -20.143 0.690 1.00 95.25 308 ASN A N 1
ATOM 2476 C CA . ASN A 1 308 ? -0.224 -20.045 -0.184 1.00 95.25 308 ASN A CA 1
ATOM 2477 C C . ASN A 1 308 ? -0.459 -18.624 -0.738 1.00 95.25 308 ASN A C 1
ATOM 2479 O O . ASN A 1 308 ? -1.408 -18.431 -1.505 1.00 95.25 308 ASN A O 1
ATOM 2483 N N . LYS A 1 309 ? 0.365 -17.637 -0.354 1.00 97.62 309 LYS A N 1
ATOM 2484 C CA . LYS A 1 309 ? 0.223 -16.221 -0.734 1.00 97.62 309 LYS A CA 1
ATOM 2485 C C . LYS A 1 309 ? 1.343 -15.778 -1.668 1.00 97.62 309 LYS A C 1
ATOM 2487 O O . LYS A 1 309 ? 2.475 -16.252 -1.574 1.00 97.62 309 LYS A O 1
ATOM 2492 N N . MET A 1 310 ? 1.043 -14.833 -2.557 1.00 98.38 310 MET A N 1
ATOM 2493 C CA . MET A 1 310 ? 2.093 -14.100 -3.267 1.00 98.38 310 MET A CA 1
ATOM 2494 C C . MET A 1 310 ? 2.745 -13.104 -2.307 1.00 98.3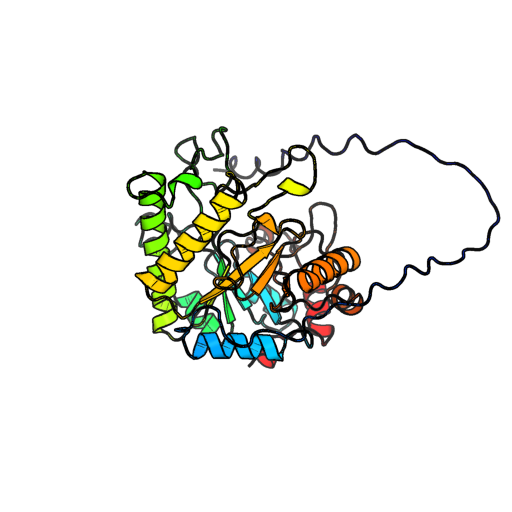8 310 MET A C 1
ATOM 2496 O O . MET A 1 310 ? 2.059 -12.489 -1.488 1.00 98.38 310 MET A O 1
ATOM 2500 N N . ILE A 1 311 ? 4.061 -12.940 -2.432 1.00 98.56 311 ILE A N 1
ATOM 2501 C CA . ILE A 1 311 ? 4.852 -12.011 -1.618 1.00 98.56 311 ILE A CA 1
ATOM 2502 C C . ILE A 1 311 ? 5.321 -10.841 -2.483 1.00 98.56 311 ILE A C 1
ATOM 2504 O O . ILE A 1 311 ? 5.845 -11.058 -3.579 1.00 98.56 311 ILE A O 1
ATOM 2508 N N . THR A 1 312 ? 5.172 -9.611 -2.001 1.00 98.75 312 THR A N 1
ATOM 2509 C CA . THR A 1 312 ? 5.510 -8.397 -2.753 1.00 98.75 312 THR A CA 1
ATOM 2510 C C . THR A 1 312 ? 6.330 -7.390 -1.947 1.00 98.75 312 THR A C 1
ATOM 2512 O O . THR A 1 312 ? 6.220 -7.341 -0.724 1.00 98.75 312 THR A O 1
ATOM 2515 N N . LEU A 1 313 ? 7.138 -6.584 -2.639 1.00 98.75 313 LEU A N 1
ATOM 2516 C CA . LEU A 1 313 ? 7.833 -5.435 -2.065 1.00 98.75 313 LEU A CA 1
ATOM 2517 C C . LEU A 1 313 ? 6.892 -4.231 -2.206 1.00 98.75 313 LEU A C 1
ATOM 2519 O O . LEU A 1 313 ? 6.828 -3.586 -3.253 1.00 98.75 313 LEU A O 1
ATOM 2523 N N . ALA A 1 314 ? 6.052 -4.036 -1.191 1.00 98.75 314 ALA A N 1
ATOM 2524 C CA . ALA A 1 314 ? 4.927 -3.111 -1.230 1.00 98.75 314 ALA A CA 1
ATOM 2525 C C . ALA A 1 314 ? 5.371 -1.646 -1.167 1.00 98.75 314 ALA A C 1
ATOM 2527 O O . ALA A 1 314 ? 4.739 -0.832 -1.830 1.00 98.75 314 ALA A O 1
ATOM 2528 N N . GLU A 1 315 ? 6.475 -1.352 -0.480 1.00 98.81 315 GLU A N 1
ATOM 2529 C CA . GLU A 1 315 ? 7.217 -0.093 -0.554 1.00 98.81 315 GLU A CA 1
ATOM 2530 C C . GLU A 1 315 ? 8.724 -0.362 -0.567 1.00 98.81 315 GLU A C 1
ATOM 2532 O O . GLU A 1 315 ? 9.220 -1.294 0.076 1.00 98.81 315 GLU A O 1
ATOM 2537 N N . CYS A 1 316 ? 9.479 0.469 -1.281 1.00 98.44 316 CYS A N 1
ATOM 2538 C CA . CYS A 1 316 ? 10.931 0.468 -1.191 1.00 98.44 316 CYS A CA 1
ATOM 2539 C C . CYS A 1 316 ? 11.550 1.833 -1.484 1.00 98.44 316 CYS A C 1
ATOM 2541 O O . CYS A 1 316 ? 10.905 2.752 -1.983 1.00 98.44 316 CYS A O 1
ATOM 2543 N N . GLY A 1 317 ? 12.842 1.955 -1.221 1.00 96.88 317 GLY A N 1
ATOM 2544 C CA . GLY A 1 317 ? 13.604 3.141 -1.572 1.00 96.88 317 GLY A CA 1
ATOM 2545 C C . GLY A 1 317 ? 14.969 3.144 -0.912 1.00 96.88 317 GLY A C 1
ATOM 2546 O O . GLY A 1 317 ? 15.281 2.272 -0.100 1.00 96.88 317 GLY A O 1
ATOM 2547 N N . ASN A 1 318 ? 15.780 4.137 -1.264 1.00 93.75 318 ASN A N 1
ATOM 2548 C CA . ASN A 1 318 ? 16.944 4.487 -0.463 1.00 93.75 318 ASN A CA 1
ATOM 2549 C C . ASN A 1 318 ? 16.517 4.882 0.956 1.00 93.75 318 ASN A C 1
ATOM 2551 O O . ASN A 1 318 ? 15.469 5.500 1.155 1.00 93.75 318 ASN A O 1
ATOM 2555 N N . GLY A 1 319 ? 17.378 4.560 1.909 1.00 86.56 319 GLY A N 1
ATOM 2556 C CA . GLY A 1 319 ? 17.304 5.056 3.274 1.00 86.56 319 GLY A CA 1
ATOM 2557 C C . GLY A 1 319 ? 18.196 6.273 3.434 1.00 86.56 319 GLY A C 1
ATOM 2558 O O . GLY A 1 319 ? 18.911 6.659 2.509 1.00 86.56 319 GLY A O 1
ATOM 2559 N N . ASP A 1 320 ? 18.201 6.843 4.634 1.00 82.19 320 ASP A N 1
ATOM 2560 C CA . ASP A 1 320 ? 18.956 8.068 4.921 1.00 82.19 320 ASP A CA 1
ATOM 2561 C C . ASP A 1 320 ? 20.469 7.909 4.685 1.00 82.19 320 ASP A C 1
ATOM 2563 O O . ASP A 1 320 ? 21.130 8.831 4.212 1.00 82.19 320 ASP A O 1
ATOM 2567 N N . GLU A 1 321 ? 21.016 6.726 4.983 1.00 87.38 321 GLU A N 1
ATOM 2568 C CA . GLU A 1 321 ? 22.458 6.437 4.898 1.00 87.38 321 GLU A CA 1
ATOM 2569 C C . GLU A 1 321 ? 22.798 5.281 3.943 1.00 87.38 321 GLU A C 1
ATOM 2571 O O . GLU A 1 321 ? 23.970 4.988 3.698 1.00 87.38 321 GLU A O 1
ATOM 2576 N N . VAL A 1 322 ? 21.784 4.592 3.413 1.00 90.06 322 VAL A N 1
ATOM 2577 C CA . VAL A 1 322 ? 21.949 3.353 2.645 1.00 90.06 322 VAL A CA 1
ATOM 2578 C C . VAL A 1 322 ? 21.202 3.454 1.327 1.00 90.06 322 VAL A C 1
ATOM 2580 O O . VAL A 1 322 ? 19.988 3.635 1.297 1.00 90.06 322 VAL A O 1
ATOM 2583 N N . HIS A 1 323 ? 21.927 3.260 0.229 1.00 93.12 323 HIS A N 1
ATOM 2584 C CA . HIS A 1 323 ? 21.323 3.196 -1.094 1.00 93.12 323 HIS A CA 1
ATOM 2585 C C . HIS A 1 323 ? 20.794 1.794 -1.398 1.00 93.12 323 HIS A C 1
ATOM 2587 O O . HIS A 1 323 ? 21.496 0.791 -1.234 1.00 93.12 323 HIS A O 1
ATOM 2593 N N . MET A 1 324 ? 19.561 1.753 -1.894 1.00 96.06 324 MET A N 1
ATOM 2594 C CA . MET A 1 324 ? 18.903 0.565 -2.405 1.00 96.06 324 MET A CA 1
ATOM 2595 C C . MET A 1 324 ? 19.765 -0.107 -3.476 1.00 96.06 324 MET A C 1
ATOM 2597 O O . MET A 1 324 ? 20.354 0.536 -4.347 1.00 96.06 324 MET A O 1
ATOM 2601 N N . SER A 1 325 ? 19.822 -1.439 -3.437 1.00 97.88 325 SER A N 1
ATOM 2602 C CA . SER A 1 325 ? 20.488 -2.200 -4.493 1.00 97.88 325 SER A CA 1
ATOM 2603 C C . SER A 1 325 ? 19.753 -2.035 -5.825 1.00 97.88 325 SER A C 1
ATOM 2605 O O . SER A 1 325 ? 18.525 -2.009 -5.867 1.00 97.88 325 SER A O 1
ATOM 2607 N N . LEU A 1 326 ? 20.501 -1.994 -6.930 1.00 98.19 326 LEU A N 1
ATOM 2608 C CA . LEU A 1 326 ? 19.924 -2.080 -8.274 1.00 98.19 326 LEU A CA 1
ATOM 2609 C C . LEU A 1 326 ? 19.010 -3.309 -8.393 1.00 98.19 326 LEU A C 1
ATOM 2611 O O . LEU A 1 326 ? 19.341 -4.389 -7.885 1.00 98.19 326 LEU A O 1
ATOM 2615 N N . TRP A 1 327 ? 17.876 -3.163 -9.075 1.00 98.38 327 TRP A N 1
ATOM 2616 C CA . TRP A 1 327 ? 16.887 -4.232 -9.195 1.00 98.38 327 TRP A CA 1
ATOM 2617 C C . TRP A 1 327 ? 17.478 -5.507 -9.810 1.00 98.38 327 TRP A C 1
ATOM 2619 O O . TRP A 1 327 ? 17.224 -6.610 -9.321 1.00 98.38 327 TRP A O 1
ATOM 2629 N N . SER A 1 328 ? 18.331 -5.376 -10.830 1.00 98.19 328 SER A N 1
ATOM 2630 C CA . SER A 1 328 ? 19.019 -6.513 -11.450 1.00 98.19 328 SER A CA 1
ATOM 2631 C C . SER A 1 328 ? 19.805 -7.349 -10.430 1.00 98.19 328 SER A C 1
ATOM 2633 O O . SER A 1 328 ? 19.846 -8.581 -10.523 1.00 98.19 328 SER A O 1
ATOM 2635 N N . LYS A 1 329 ? 20.381 -6.703 -9.407 1.00 98.06 329 LYS A N 1
ATOM 2636 C CA . LYS A 1 329 ? 21.091 -7.357 -8.300 1.00 98.06 329 LYS A CA 1
ATOM 2637 C C . LYS A 1 329 ? 20.133 -8.004 -7.310 1.00 98.06 329 LYS A C 1
ATOM 2639 O O . LYS A 1 329 ? 20.365 -9.152 -6.942 1.00 98.06 329 LYS A O 1
ATOM 2644 N N . ILE A 1 330 ? 19.049 -7.320 -6.938 1.00 97.50 330 ILE A N 1
ATOM 2645 C CA . ILE A 1 330 ? 17.990 -7.876 -6.076 1.00 97.50 330 ILE A CA 1
ATOM 2646 C C . ILE A 1 330 ? 17.434 -9.170 -6.686 1.00 97.50 330 ILE A C 1
ATOM 2648 O O . ILE A 1 330 ? 17.376 -10.201 -6.014 1.00 97.50 330 ILE A O 1
ATOM 2652 N N . TRP A 1 331 ? 17.095 -9.149 -7.978 1.00 96.56 331 TRP A N 1
ATOM 2653 C CA . TRP A 1 331 ? 16.588 -10.326 -8.679 1.00 96.56 331 TRP A CA 1
ATOM 2654 C C . TRP A 1 331 ? 17.641 -11.435 -8.776 1.00 96.56 331 TRP A C 1
ATOM 2656 O O . TRP A 1 331 ? 17.360 -12.591 -8.463 1.00 96.56 331 TRP A O 1
ATOM 2666 N N . THR A 1 332 ? 18.878 -11.110 -9.160 1.00 95.69 332 THR A N 1
ATOM 2667 C CA . THR A 1 332 ? 19.956 -12.113 -9.266 1.00 95.69 332 THR A CA 1
ATOM 2668 C C . THR A 1 332 ? 20.258 -12.778 -7.920 1.00 95.69 332 THR A C 1
ATOM 2670 O O . THR A 1 332 ? 20.542 -13.972 -7.884 1.00 95.69 332 THR A O 1
ATOM 2673 N N . GLN A 1 333 ? 20.144 -12.037 -6.813 1.00 95.56 333 GLN A N 1
ATOM 2674 C CA . GLN A 1 333 ? 20.372 -12.550 -5.461 1.00 95.56 333 GLN A CA 1
ATOM 2675 C C . GLN A 1 333 ? 19.315 -13.568 -5.008 1.00 95.56 333 GLN A C 1
ATOM 2677 O O . GLN A 1 333 ? 19.588 -14.359 -4.105 1.00 95.56 333 GLN A O 1
ATOM 2682 N N . GLY A 1 334 ? 18.134 -13.569 -5.631 1.00 93.31 334 GLY A N 1
ATOM 2683 C CA . GLY A 1 334 ? 17.116 -14.591 -5.410 1.00 93.31 334 GLY A CA 1
ATOM 2684 C C . GLY A 1 334 ? 15.731 -14.054 -5.089 1.00 93.31 334 GLY A C 1
ATOM 2685 O O . GLY A 1 334 ? 14.767 -14.792 -5.210 1.00 93.31 334 GLY A O 1
ATOM 2686 N N . SER A 1 335 ? 15.564 -12.777 -4.752 1.00 94.31 335 SER A N 1
ATOM 2687 C CA . SER A 1 335 ? 14.227 -12.268 -4.443 1.00 94.31 335 SER A CA 1
ATOM 2688 C C . SER A 1 335 ? 13.299 -12.361 -5.662 1.00 94.31 335 SER A C 1
ATOM 2690 O O . SER A 1 335 ? 13.676 -11.998 -6.780 1.00 94.31 335 SER A O 1
ATOM 2692 N N . ARG A 1 336 ? 12.081 -12.872 -5.457 1.00 96.44 336 ARG A N 1
ATOM 2693 C CA . ARG A 1 336 ? 11.057 -13.070 -6.501 1.00 96.44 336 ARG A CA 1
ATOM 2694 C C . ARG A 1 336 ? 9.753 -12.358 -6.133 1.00 96.44 336 ARG A C 1
ATOM 2696 O O . ARG A 1 336 ? 8.668 -12.931 -6.217 1.00 96.44 336 ARG A O 1
ATOM 2703 N N . TRP A 1 337 ? 9.883 -11.110 -5.687 1.00 98.12 337 TRP A N 1
ATOM 2704 C CA . TRP A 1 337 ? 8.759 -10.239 -5.344 1.00 98.12 337 TRP A CA 1
ATOM 2705 C C . TRP A 1 337 ? 7.778 -10.114 -6.518 1.00 98.12 337 TRP A C 1
ATOM 2707 O O . TRP A 1 337 ? 8.201 -9.992 -7.669 1.00 98.12 337 TRP A O 1
ATOM 2717 N N . LEU A 1 338 ? 6.474 -10.134 -6.227 1.00 98.69 338 LEU A N 1
ATOM 2718 C CA . LEU A 1 338 ? 5.421 -9.980 -7.233 1.00 98.69 338 LEU A CA 1
ATOM 2719 C C . LEU A 1 338 ? 5.496 -8.616 -7.930 1.00 98.69 338 LEU A C 1
ATOM 2721 O O . LEU A 1 338 ? 5.450 -8.541 -9.157 1.00 98.69 338 LEU A O 1
ATOM 2725 N N . TRP A 1 339 ? 5.622 -7.547 -7.149 1.00 98.88 339 TRP A N 1
ATOM 2726 C CA . TRP A 1 339 ? 5.929 -6.209 -7.630 1.00 98.88 339 TRP A CA 1
ATOM 2727 C C . TRP A 1 339 ? 6.952 -5.542 -6.715 1.00 98.88 339 TRP A C 1
ATOM 2729 O O . TRP A 1 339 ? 7.299 -6.065 -5.652 1.00 98.88 339 TRP A O 1
ATOM 2739 N N . PHE A 1 340 ? 7.426 -4.384 -7.154 1.00 98.81 340 PHE A N 1
ATOM 2740 C CA . PHE A 1 340 ? 8.100 -3.404 -6.313 1.00 98.81 340 PHE A CA 1
ATOM 2741 C C . PHE A 1 340 ? 7.442 -2.041 -6.518 1.00 98.81 340 PHE A C 1
ATOM 2743 O O . PHE A 1 340 ? 6.862 -1.791 -7.578 1.00 98.81 340 PHE A O 1
ATOM 2750 N N . MET A 1 341 ? 7.520 -1.167 -5.521 1.00 98.81 341 MET A N 1
ATOM 2751 C CA . MET A 1 341 ? 6.982 0.187 -5.613 1.00 98.81 341 MET A CA 1
ATOM 2752 C C . MET A 1 341 ? 7.875 1.157 -4.836 1.00 98.81 341 MET A C 1
ATOM 2754 O O . MET A 1 341 ? 7.791 1.201 -3.608 1.00 98.81 341 MET A O 1
ATOM 2758 N N . PRO A 1 342 ? 8.739 1.933 -5.514 1.00 98.56 342 PRO A N 1
ATOM 2759 C CA . PRO A 1 342 ? 9.522 2.949 -4.842 1.00 98.56 342 PRO A CA 1
ATOM 2760 C C . PRO A 1 342 ? 8.621 4.073 -4.330 1.00 98.56 342 PRO A C 1
ATOM 2762 O O . PRO A 1 342 ? 7.624 4.405 -4.980 1.00 98.56 342 PRO A O 1
ATOM 2765 N N . TRP A 1 343 ? 8.973 4.652 -3.183 1.00 98.38 343 TRP A N 1
ATOM 2766 C CA . TRP A 1 343 ? 8.254 5.799 -2.630 1.00 98.38 343 TRP A CA 1
ATOM 2767 C C . TRP A 1 343 ? 8.480 7.081 -3.447 1.00 98.38 343 TRP A C 1
ATOM 2769 O O . TRP A 1 343 ? 9.462 7.176 -4.185 1.00 98.38 343 TRP A O 1
ATOM 2779 N N . TYR A 1 344 ? 7.573 8.054 -3.327 1.00 98.19 344 TYR A N 1
ATOM 2780 C CA . TYR A 1 344 ? 7.638 9.323 -4.062 1.00 98.19 344 TYR A CA 1
ATOM 2781 C C . TYR A 1 344 ? 8.657 10.287 -3.452 1.00 98.19 344 TYR A C 1
ATOM 2783 O O . TYR A 1 344 ? 8.860 10.286 -2.240 1.00 98.19 344 TYR A O 1
ATOM 2791 N N . ASP A 1 345 ? 9.222 11.185 -4.258 1.00 97.19 345 ASP A N 1
ATOM 2792 C CA . ASP A 1 345 ? 10.034 12.308 -3.780 1.00 97.19 345 ASP A CA 1
ATOM 2793 C C . ASP A 1 345 ? 9.363 13.650 -4.102 1.00 97.19 345 ASP A C 1
ATOM 2795 O O . ASP A 1 345 ? 9.482 14.216 -5.191 1.00 97.19 345 ASP A O 1
ATOM 2799 N N . HIS A 1 346 ? 8.684 14.209 -3.101 1.00 95.38 346 HIS A N 1
ATOM 2800 C CA . HIS A 1 346 ? 8.001 15.492 -3.246 1.00 95.38 346 HIS A CA 1
ATOM 2801 C C . HIS A 1 346 ? 8.965 16.661 -3.493 1.00 95.38 346 HIS A C 1
ATOM 2803 O O . HIS A 1 346 ? 8.622 17.612 -4.195 1.00 95.38 346 HIS A O 1
ATOM 2809 N N . ALA A 1 347 ? 10.178 16.624 -2.929 1.00 95.31 347 ALA A N 1
ATOM 2810 C CA . ALA A 1 347 ? 11.154 17.683 -3.158 1.00 95.31 347 ALA A CA 1
ATOM 2811 C C . ALA A 1 347 ? 11.615 17.674 -4.619 1.00 95.31 347 ALA A C 1
ATOM 2813 O O . ALA A 1 347 ? 11.678 18.739 -5.235 1.00 95.31 347 ALA A O 1
ATOM 2814 N N . TYR A 1 348 ? 11.858 16.491 -5.187 1.00 96.12 348 TYR A N 1
ATOM 2815 C CA . TYR A 1 348 ? 12.142 16.323 -6.611 1.00 96.12 348 TYR A CA 1
ATOM 2816 C C . TYR A 1 348 ? 10.973 16.790 -7.491 1.00 96.12 348 TYR A C 1
ATOM 2818 O O . TYR A 1 348 ? 11.175 17.581 -8.413 1.00 96.12 348 TYR A O 1
ATOM 2826 N N . ASN A 1 349 ? 9.743 16.379 -7.171 1.00 95.88 349 ASN A N 1
ATOM 2827 C CA . ASN A 1 349 ? 8.546 16.729 -7.949 1.00 95.88 349 ASN A CA 1
ATOM 2828 C C . ASN A 1 349 ? 8.245 18.231 -7.972 1.00 95.88 349 ASN A C 1
ATOM 2830 O O . ASN A 1 349 ? 7.731 18.748 -8.964 1.00 95.88 349 ASN A O 1
ATOM 2834 N N . GLU A 1 350 ? 8.610 18.947 -6.912 1.00 96.38 350 GLU A N 1
ATOM 2835 C CA . GLU A 1 350 ? 8.494 20.405 -6.835 1.00 96.38 350 GLU A CA 1
ATOM 2836 C C . GLU A 1 350 ? 9.733 21.140 -7.388 1.00 96.38 350 GLU A C 1
ATOM 2838 O O . GLU A 1 350 ? 9.833 22.361 -7.272 1.00 96.38 350 GLU A O 1
ATOM 2843 N N . GLY A 1 351 ? 10.688 20.419 -7.990 1.00 95.12 351 GLY A N 1
ATOM 2844 C CA . GLY A 1 351 ? 11.902 20.990 -8.582 1.00 95.12 351 GLY A CA 1
ATOM 2845 C C . GLY A 1 351 ? 12.910 21.520 -7.559 1.00 95.12 351 GLY A C 1
ATOM 2846 O O . GLY A 1 351 ? 13.755 22.344 -7.900 1.00 95.12 351 GLY A O 1
ATOM 2847 N N . ASN A 1 352 ? 12.818 21.068 -6.306 1.00 95.31 352 ASN A N 1
ATOM 2848 C CA . ASN A 1 352 ? 13.713 21.451 -5.211 1.00 95.31 352 ASN A CA 1
ATOM 2849 C C . ASN A 1 352 ? 14.894 20.479 -5.029 1.00 95.31 352 ASN A C 1
ATOM 2851 O O . ASN A 1 352 ? 15.714 20.689 -4.136 1.00 95.31 352 ASN A O 1
ATOM 2855 N N . SER A 1 353 ? 14.976 19.423 -5.843 1.00 93.62 353 SER A N 1
ATOM 2856 C CA . SER A 1 353 ? 16.086 18.466 -5.880 1.00 93.62 353 SER A CA 1
ATOM 2857 C C . SER A 1 353 ? 16.412 18.079 -7.323 1.00 93.62 353 SER A C 1
ATOM 2859 O O . SER A 1 353 ? 15.505 17.911 -8.138 1.00 93.62 353 SER A O 1
ATOM 2861 N N . ASP A 1 354 ? 17.699 17.898 -7.626 1.00 91.62 354 ASP A N 1
ATOM 2862 C CA . ASP A 1 354 ? 18.173 17.425 -8.936 1.00 91.62 354 ASP A CA 1
ATOM 2863 C C . ASP A 1 354 ? 18.114 15.895 -9.066 1.00 91.62 354 ASP A C 1
ATOM 2865 O O . ASP A 1 354 ? 18.095 15.354 -10.175 1.00 91.62 354 ASP A O 1
ATOM 2869 N N . THR A 1 355 ? 18.077 15.186 -7.935 1.00 92.56 355 THR A N 1
ATOM 2870 C CA . THR A 1 355 ? 18.033 13.723 -7.867 1.00 92.56 355 THR A CA 1
ATOM 2871 C C . THR A 1 355 ? 16.825 13.262 -7.068 1.00 92.56 355 THR A C 1
ATOM 2873 O O . THR A 1 355 ? 16.413 13.912 -6.109 1.00 92.56 355 THR A O 1
ATOM 2876 N N . HIS A 1 356 ? 16.253 12.131 -7.475 1.00 96.25 356 HIS A N 1
ATOM 2877 C CA . HIS A 1 356 ? 15.124 11.532 -6.779 1.00 96.25 356 HIS A CA 1
ATOM 2878 C C . HIS A 1 356 ? 15.636 10.683 -5.608 1.00 96.25 356 HIS A C 1
ATOM 2880 O O . HIS A 1 356 ? 16.419 9.753 -5.813 1.00 96.25 356 HIS A O 1
ATOM 2886 N N . GLN A 1 357 ? 15.178 10.976 -4.390 1.00 94.88 357 GLN A N 1
ATOM 2887 C CA . GLN A 1 357 ? 15.674 10.384 -3.148 1.00 94.88 357 GLN A CA 1
ATOM 2888 C C . GLN A 1 357 ? 15.547 8.860 -3.128 1.00 94.88 357 GLN A C 1
ATOM 2890 O O . GLN A 1 357 ? 16.510 8.193 -2.771 1.00 94.88 357 GLN A O 1
ATOM 2895 N N . PHE A 1 358 ? 14.390 8.299 -3.499 1.00 96.38 358 PHE A N 1
ATOM 2896 C CA . PHE A 1 358 ? 14.113 6.874 -3.268 1.00 96.38 358 PHE A CA 1
ATOM 2897 C C . PHE A 1 358 ? 14.559 5.942 -4.400 1.00 96.38 358 PHE A C 1
ATOM 2899 O O . PHE A 1 358 ? 15.202 4.933 -4.117 1.00 96.38 358 PHE A O 1
ATOM 2906 N N . ALA A 1 359 ? 14.246 6.261 -5.659 1.00 97.44 359 ALA A N 1
ATOM 2907 C CA . ALA A 1 359 ? 14.728 5.539 -6.837 1.00 97.44 359 ALA A CA 1
ATOM 2908 C C . ALA A 1 359 ? 14.902 6.500 -8.020 1.00 97.44 359 ALA A C 1
ATOM 2910 O O . ALA A 1 359 ? 13.925 7.000 -8.574 1.00 97.44 359 ALA A O 1
ATOM 2911 N N . ASP A 1 360 ? 16.148 6.754 -8.406 1.00 96.94 360 ASP A N 1
ATOM 2912 C CA . ASP A 1 360 ? 16.474 7.678 -9.487 1.00 96.94 360 ASP A CA 1
ATOM 2913 C C . ASP A 1 360 ? 16.367 7.053 -10.890 1.00 96.94 360 ASP A C 1
ATOM 2915 O O . ASP A 1 360 ? 16.010 5.884 -11.085 1.00 96.94 360 ASP A O 1
ATOM 2919 N N . ALA A 1 361 ? 16.685 7.865 -11.900 1.00 97.88 361 ALA A N 1
ATOM 2920 C CA . ALA A 1 361 ? 16.642 7.469 -13.299 1.00 97.88 361 ALA A CA 1
ATOM 2921 C C . ALA A 1 361 ? 17.542 6.263 -13.619 1.00 97.88 361 ALA A C 1
ATOM 2923 O O . ALA A 1 361 ? 17.193 5.469 -14.494 1.00 97.88 361 ALA A O 1
ATOM 2924 N N . ASP A 1 362 ? 18.694 6.125 -12.961 1.00 98.06 362 ASP A N 1
ATOM 2925 C CA . ASP A 1 362 ? 19.634 5.041 -13.247 1.00 98.06 362 ASP A CA 1
ATOM 2926 C C . ASP A 1 362 ? 19.150 3.727 -12.636 1.00 98.06 362 ASP A C 1
ATOM 2928 O O . ASP A 1 362 ? 19.208 2.688 -13.303 1.00 98.06 362 ASP A O 1
ATOM 2932 N N . TRP A 1 363 ? 18.554 3.778 -11.441 1.00 98.56 363 TRP A N 1
ATOM 2933 C CA . TRP A 1 363 ? 17.883 2.623 -10.852 1.00 98.56 363 TRP A CA 1
ATOM 2934 C C . TRP A 1 363 ? 16.724 2.124 -11.731 1.00 98.56 363 TRP A C 1
ATOM 2936 O O . TRP A 1 363 ? 16.633 0.931 -12.030 1.00 98.56 363 TRP A O 1
ATOM 2946 N N . TRP A 1 364 ? 15.873 3.028 -12.230 1.00 98.75 364 TRP A N 1
ATOM 2947 C CA . TRP A 1 364 ? 14.747 2.661 -13.100 1.00 98.75 364 TRP A CA 1
ATOM 2948 C C . TRP A 1 364 ? 15.179 2.111 -14.464 1.00 98.75 364 TRP A C 1
ATOM 2950 O O . TRP A 1 364 ? 14.564 1.171 -14.982 1.00 98.75 364 TRP A O 1
ATOM 2960 N N . LYS A 1 365 ? 16.251 2.657 -15.052 1.00 98.81 365 LYS A N 1
ATOM 2961 C CA . LYS A 1 365 ? 16.841 2.105 -16.281 1.00 98.81 365 LYS A CA 1
ATOM 2962 C C . LYS A 1 365 ? 17.394 0.702 -16.045 1.00 98.81 365 LYS A C 1
ATOM 2964 O O . LYS A 1 365 ? 17.154 -0.166 -16.881 1.00 98.81 365 LYS A O 1
ATOM 2969 N N . ASP A 1 366 ? 18.098 0.454 -14.938 1.00 98.81 366 ASP A N 1
ATOM 2970 C CA . ASP A 1 366 ? 18.551 -0.897 -14.572 1.00 98.81 366 ASP A CA 1
ATOM 2971 C C . ASP A 1 366 ? 17.366 -1.861 -14.430 1.00 98.81 366 ASP A C 1
ATOM 2973 O O . ASP A 1 366 ? 17.367 -2.929 -15.048 1.00 98.81 366 ASP A O 1
ATOM 2977 N N . ALA A 1 367 ? 16.321 -1.456 -13.702 1.00 98.69 367 ALA A N 1
ATOM 2978 C CA . ALA A 1 367 ? 15.136 -2.275 -13.482 1.00 98.69 367 ALA A CA 1
ATOM 2979 C C . ALA A 1 367 ? 14.509 -2.738 -14.804 1.00 98.69 367 ALA A C 1
ATOM 2981 O O . ALA A 1 367 ? 14.383 -3.945 -15.034 1.00 98.69 367 ALA A O 1
ATOM 2982 N N . PHE A 1 368 ? 14.201 -1.820 -15.725 1.00 98.69 368 PHE A N 1
ATOM 2983 C CA . PHE A 1 368 ? 13.607 -2.194 -17.012 1.00 98.69 368 PHE A CA 1
ATOM 2984 C C . PHE A 1 368 ? 14.570 -2.900 -17.973 1.00 98.69 368 PHE A C 1
ATOM 2986 O O . PHE A 1 368 ? 14.115 -3.718 -18.776 1.00 98.69 368 PHE A O 1
ATOM 2993 N N . ASN A 1 369 ? 15.877 -2.632 -17.902 1.00 98.44 369 ASN A N 1
ATOM 2994 C CA . ASN A 1 369 ? 16.872 -3.298 -18.751 1.00 98.44 369 ASN A CA 1
ATOM 2995 C C . ASN A 1 369 ? 17.278 -4.684 -18.230 1.00 98.44 369 ASN A C 1
ATOM 2997 O O . ASN A 1 369 ? 17.874 -5.460 -18.974 1.00 98.44 369 ASN A O 1
ATOM 3001 N N . SER A 1 370 ? 16.926 -5.030 -16.989 1.00 98.00 370 SER A N 1
ATOM 3002 C CA . SER A 1 370 ? 17.216 -6.345 -16.403 1.00 98.00 370 SER A CA 1
ATOM 3003 C C . SER A 1 370 ? 16.547 -7.513 -17.143 1.00 98.00 370 SER A C 1
ATOM 3005 O O . SER A 1 370 ? 16.948 -8.660 -16.967 1.00 98.00 370 SER A O 1
ATOM 3007 N N . GLY A 1 371 ? 15.493 -7.248 -17.927 1.00 97.31 371 GLY A N 1
ATOM 3008 C CA . GLY A 1 371 ? 14.658 -8.275 -18.561 1.00 97.31 371 GLY A CA 1
ATOM 3009 C C . GLY A 1 371 ? 13.719 -9.007 -17.592 1.00 97.31 371 GLY A C 1
ATOM 3010 O O . GLY A 1 371 ? 12.991 -9.906 -18.010 1.00 97.31 371 GLY A O 1
ATOM 3011 N N . THR A 1 372 ? 13.711 -8.617 -16.313 1.00 98.19 372 THR A N 1
ATOM 3012 C CA . THR A 1 372 ? 12.953 -9.271 -15.228 1.00 98.19 372 THR A CA 1
ATOM 3013 C C . THR A 1 372 ? 11.779 -8.433 -14.725 1.00 98.19 372 THR A C 1
ATOM 3015 O O . THR A 1 372 ? 11.016 -8.895 -13.881 1.00 98.19 372 THR A O 1
ATOM 3018 N N . VAL A 1 373 ? 11.613 -7.217 -15.251 1.00 98.75 373 VAL A N 1
ATOM 3019 C CA . VAL A 1 373 ? 10.565 -6.266 -14.863 1.00 98.75 373 VAL A CA 1
ATOM 3020 C C . VAL A 1 373 ? 9.639 -6.013 -16.039 1.00 98.75 373 VAL A C 1
ATOM 3022 O O . VAL A 1 373 ? 10.108 -5.728 -17.140 1.00 98.75 373 VAL A O 1
ATOM 3025 N N . MET A 1 374 ? 8.336 -6.084 -15.790 1.00 98.56 374 MET A N 1
ATOM 3026 C CA . MET A 1 374 ? 7.309 -5.729 -16.765 1.00 98.56 374 MET A CA 1
ATOM 3027 C C . MET A 1 374 ? 7.037 -4.227 -16.711 1.00 98.56 374 MET A C 1
ATOM 3029 O O . MET A 1 374 ? 6.804 -3.675 -15.634 1.00 98.56 374 MET A O 1
ATOM 3033 N N . ASP A 1 375 ? 7.035 -3.578 -17.872 1.00 98.56 375 ASP A N 1
ATOM 3034 C CA . ASP A 1 375 ? 6.414 -2.265 -18.070 1.00 98.56 375 ASP A CA 1
ATOM 3035 C C . ASP A 1 375 ? 4.940 -2.424 -18.484 1.00 98.56 375 ASP A C 1
ATOM 3037 O O . ASP A 1 375 ? 4.457 -3.536 -18.715 1.00 98.56 375 ASP A O 1
ATOM 3041 N N . ARG A 1 376 ? 4.201 -1.313 -18.570 1.00 97.88 376 ARG A N 1
ATOM 3042 C CA . ARG A 1 376 ? 2.768 -1.329 -18.901 1.00 97.88 376 ARG A CA 1
ATOM 3043 C C . ARG A 1 376 ? 2.453 -1.925 -20.274 1.00 97.88 376 ARG A C 1
ATOM 3045 O O . ARG A 1 376 ? 1.367 -2.467 -20.433 1.00 97.88 376 ARG A O 1
ATOM 3052 N N . ASN A 1 377 ? 3.365 -1.848 -21.245 1.00 97.12 377 ASN A N 1
ATOM 3053 C CA . ASN A 1 377 ? 3.138 -2.434 -22.567 1.00 97.12 377 ASN A CA 1
ATOM 3054 C C . ASN A 1 377 ? 3.305 -3.952 -22.529 1.00 97.12 377 ASN A C 1
ATOM 3056 O O . ASN A 1 377 ? 2.510 -4.658 -23.134 1.00 97.12 377 ASN A O 1
ATOM 3060 N N . GLU A 1 378 ? 4.315 -4.456 -21.813 1.00 97.38 378 GLU A N 1
ATOM 3061 C CA . GLU A 1 378 ? 4.475 -5.900 -21.608 1.00 97.38 378 GLU A CA 1
ATOM 3062 C C . GLU A 1 378 ? 3.349 -6.481 -20.743 1.00 97.38 378 GLU A C 1
ATOM 3064 O O . GLU A 1 378 ? 2.976 -7.644 -20.892 1.00 97.38 378 GLU A O 1
ATOM 3069 N N . TRP A 1 379 ? 2.824 -5.684 -19.809 1.00 97.25 379 TRP A N 1
ATOM 3070 C CA . TRP A 1 379 ? 1.743 -6.124 -18.945 1.00 97.25 379 TRP A CA 1
ATOM 3071 C C . TRP A 1 379 ? 0.451 -6.380 -19.702 1.00 97.25 379 TRP A C 1
ATOM 3073 O O . TRP A 1 379 ? -0.232 -7.317 -19.318 1.00 97.25 379 TRP A O 1
ATOM 3083 N N . GLN A 1 380 ? 0.080 -5.570 -20.697 1.00 90.25 380 GLN A N 1
ATOM 3084 C CA . GLN A 1 380 ? -1.192 -5.705 -21.425 1.00 90.25 380 GLN A CA 1
ATOM 3085 C C . GLN A 1 380 ? -1.289 -7.064 -22.118 1.00 90.25 380 GLN A C 1
ATOM 3087 O O . GLN A 1 380 ? -2.239 -7.802 -21.747 1.00 90.25 380 GLN A O 1
#

Nearest PDB structures (foldseek):
  6d2x-assembly1_A  TM=9.055E-01  e=5.162E-39  Segatella baroniae B14
  6hf4-assembly1_A  TM=9.395E-01  e=5.288E-37  Bacteroides ovatus ATCC 8483
  6d2w-assembly1_A  TM=9.104E-01  e=3.720E-37  Segatella baroniae B14
  2whk-assembly1_A  TM=7.789E-01  e=1.105E-21  Bacillus subtilis
  2qha-assembly2_B  TM=7.845E-01  e=3.568E-21  unclassified

Secondary structure (DSSP, 8-state):
--SSSSSSSSSSTTSSSS----------------------------S---S-SSTT--HHHHHHHHHHHHHTTT-EEEEEE-SSSS--HHHHHHHHHHS---SEEEEE-TTGGGBTTT-TT-SB-TT--HHHHHHHHTTPEEEEEE---EE-TTSS-EE--BSSSTTSB---GGGTTSTTSHHHHHHHHHHHHHHHHHHHHHHTT--EEEEESTTTTTTTTTSTT---SSGGGTT-HHHHHHHHHHHHIIIIIIT---SEEEEEEE-SS-GGG---TTS-SEEEEEESS--HHHHHHHHHHHHHHSTTSEEEEEEE---SS-PPPPHHHHHHHT---SEE-BPP-HHHHTTS-SS-SSS-HHHHHHHHHTSSEE-HHHH-

Solvent-accessible surface area (backbone atoms only — not comparable to full-atom values): 20695 Å² total; per-residue (Å²): 145,84,76,85,83,66,71,84,80,63,81,71,83,79,74,90,81,84,88,83,91,86,79,92,78,91,81,86,91,74,81,85,72,73,83,80,65,78,78,72,75,68,53,75,55,80,62,55,65,71,66,61,51,55,89,72,42,34,71,52,28,44,50,52,51,38,51,48,63,74,36,46,67,72,32,24,42,29,32,28,30,15,58,84,20,85,47,58,59,44,40,52,51,46,23,72,64,61,78,44,44,49,23,32,46,28,29,34,54,42,58,54,79,34,13,34,92,73,25,84,86,33,87,48,49,71,86,59,52,61,58,62,51,52,43,40,74,72,57,29,44,44,29,37,35,38,59,70,55,41,66,10,63,65,72,75,51,74,26,44,32,51,44,86,50,55,76,15,17,75,68,52,49,76,36,40,81,36,87,84,39,70,50,14,53,51,47,53,55,54,50,52,52,52,49,53,46,54,45,56,36,40,78,69,63,43,37,31,42,35,35,54,71,56,51,31,56,45,39,46,83,78,47,95,89,40,44,34,61,34,27,65,16,61,68,40,39,73,38,30,29,51,47,52,51,47,49,49,44,46,41,39,71,74,63,63,52,30,25,64,44,34,32,43,37,47,71,76,83,44,71,78,44,59,75,45,76,72,76,35,48,32,41,24,31,69,36,45,41,42,38,30,66,67,45,25,53,49,45,30,52,47,26,68,74,39,44,50,34,57,47,28,32,62,32,29,18,28,36,99,90,37,73,41,45,49,45,49,50,25,46,72,60,43,37,52,37,37,30,41,17,37,50,58,43,63,51,33,76,72,68,73,38,98,61,46,70,30,63,34,60,67,44,52,43,41,30,58,70,53,77,43,39,36,35,26,79,76,63,101

Foldseek 3Di:
DPPPPPPVPPPVPPPPPPPDDDDDDDDDDDDDPDPPPPQPAFQFQPQADLAFLQPLADPLLSVVSNLLNVLFLQFAQEEAEPPQFQACLVQVQLCVLAVFGGQEYEGECAVVCQACVNPVNHDHHLVPCVRVVVCVVLLHAYEYEYLDWDAFLLRPDTHFFDDDDRRHDVQALLCCLPPPDPNVVVNCVSLVSVLVSLVVCVVVSHAYAYEYCACLQPCVPVDPPDGGRGNLNRVHQVSNLVSLVSSQCCNCVVSVNNRYAYEYEDPLVRPSNDNDPSRHAAYEYEEQQQEQQVLSVSQRSVCVVCSNHAYAHAEYFHDPPHGHDQVLSNVVSRRRHSYYYYYFANCVSVVNDPATGGAGSVSSNSSVVSVRYDTSVNSD

Sequence (380 aa):
MNELKTNYMKHYYYLALLLLLIVCSKDADAKPKGPNDPQLETVVNTNICETLVNPNATAEAQALYQKMCRVYSKKAISGVVADIDWNTREADNVHKWTGKWPVINVFDFINIHASTDVNPKGWLNYSDMTPVTQWHQMGGVVGCMWHWQVKANNGTDMTCSPGTKPTETAFDASKVYQAGTDENKLAVKQLTQVCGYLRKMQTKGIPVIWRPFHEAAGNTYEFEGGGAWFWWGAKGPEVYKKLWRWMYDFMVTQQGLNNLIWVWTSQTEDNAWYPGDDVVDIVGRDNYSALMYPLMKEYNALSKQYPNKMITLAECGNGDEVHMSLWSKIWTQGSRWLWFMPWYDHAYNEGNSDTHQFADADWWKDAFNSGTVMDRNEWQ

Radius of gyration: 21.36 Å; Cα contacts (8 Å, |Δi|>4): 729; chains: 1; bounding box: 71×53×47 Å

pLDDT: mean 90.31, std 19.86, range [24.97, 99.0]